Protein 8W6Z (pdb70)

Radius of gyration: 20.96 Å; Cα contacts (8 Å, |Δi|>4): 688; chains: 2; bounding box: 39×56×56 Å

Foldseek 3Di:
DAAEQDLCCLFPVQVVLVVVVVVAQKGFHAYPQATFIEGFAQQLLQCVLAPLQWWQAVVLVVVLVCVSVVDDDDDFLLNLLQQVELSRGDPPVNVVLVVQLVQLDDPVLVVVLLVVLLVLLVVLCVVCPPPQKDFCLVSPLQVSLLVSLCVQAPPDPVCSVVVSVLLVQLQPDDDVVSNSVSSNVLLVVQLVVLVVCVVPPDNHSSVSQQPGDDPPDHQDSSHSSNHSVCSNNVCRQQLSQLLQQLVVLCQVVVVVVLVCLVDVVLLLLSSLLSLLAAGQAQKDDKTAGQAWDAGRNDIDGHGHIYIYGLNSNSQHCVVFPPSNDRDSPGPSPSRQSQHHHSNRHPCVVSSSSSSSSNSNVLCVSQVPKHFPDDPVPWGFDSGNGTHTPTGMIRRD/DVVPD

B-factor: mean 28.31, std 10.74, range [10.65, 88.85]

InterPro domains:
  IPR001128 Cytochrome P450 [PF00067] (190-378)
  IPR002397 Cytochrome P450, B-class [PR00359] (101-112)
  IPR002397 Cytochrome P450, B-class [PR00359] (147-163)
  IPR002397 Cytochrome P450, B-class [PR00359] (164-179)
  IPR002397 Cytochrome P450, B-class [PR00359] (200-222)
  IPR002397 Cytochrome P450, B-class [PR00359] (281-292)
  IPR002397 Cytochrome P450, B-class [PR00359] (299-326)
  IPR002397 Cytochrome P450, B-class [PR00359] (327-342)
  IPR002397 Cytochrome P450, B-class [PR00359] (348-357)
  IPR002397 Cytochrome P450, B-class [PR00359] (357-368)
  IPR017972 Cytochrome P450, conserved site [PS00086] (350-359)
  IPR036396 Cytochrome P450 superfamily [G3DSA:1.10.630.10] (2-408)
  IPR036396 Cytochrome P450 superfamily [SSF48264] (15-407)

Structure (mmCIF, N/CA/C/O backbone):
data_8W6Z
#
_entry.id   8W6Z
#
_cell.length_a   36.082
_cell.length_b   100.162
_cell.length_c   105.811
_cell.angle_alpha   90.00
_cell.angle_beta   90.00
_cell.angle_gamma   90.00
#
_symmetry.space_group_name_H-M   'P 21 21 21'
#
loop_
_entity.id
_entity.type
_entity.pdbx_description
1 polymer 'Cytochrome P450'
2 polymer THR-D4P-GLU-GLY-BB8-PRO-KJW-GLY-A1D5P-DPN
3 non-polymer 'PROTOPORPHYRIN IX CONTAINING FE'
4 non-polymer '(E)-3-[2-[(2R,3S)-3-[(1R)-1-aminocarbonyloxypropyl]oxiran-2-yl]phenyl]prop-2-enoic acid'
5 water water
#
loop_
_atom_site.group_PDB
_atom_site.id
_atom_site.type_symbol
_atom_site.label_atom_id
_atom_site.label_alt_id
_atom_site.label_comp_id
_atom_site.label_asym_id
_atom_site.label_entity_id
_atom_site.label_seq_id
_atom_site.pdbx_PDB_ins_code
_atom_site.Cartn_x
_atom_site.Cartn_y
_atom_site.Cartn_z
_atom_site.occupancy
_atom_site.B_iso_or_equiv
_atom_site.auth_seq_id
_atom_site.auth_comp_id
_atom_site.auth_asym_id
_atom_site.auth_atom_id
_atom_site.pdbx_PDB_model_num
ATOM 1 N N . THR A 1 28 ? -9.149 -7.415 -0.612 1.00 66.87 8 THR A N 1
ATOM 2 C CA . THR A 1 28 ? -10.360 -7.080 0.156 1.00 67.62 8 THR A CA 1
ATOM 3 C C . THR A 1 28 ? -9.951 -6.652 1.587 1.00 64.99 8 THR A C 1
ATOM 4 O O . THR A 1 28 ? -9.014 -7.207 2.140 1.00 65.74 8 THR A O 1
ATOM 8 N N . PRO A 1 29 ? -10.642 -5.662 2.126 1.00 59.37 9 PRO A N 1
ATOM 9 C CA . PRO A 1 29 ? -10.281 -5.135 3.463 1.00 51.66 9 PRO A CA 1
ATOM 10 C C . PRO A 1 29 ? -10.905 -5.934 4.604 1.00 46.72 9 PRO A C 1
ATOM 11 O O . PRO A 1 29 ? -12.122 -5.880 4.814 1.00 48.24 9 PRO A O 1
ATOM 15 N N . GLU A 1 30 ? -10.076 -6.683 5.328 1.00 45.94 10 GLU A N 1
ATOM 16 C CA . GLU A 1 30 ? -10.541 -7.493 6.452 1.00 46.45 10 GLU A CA 1
ATOM 17 C C . GLU A 1 30 ? -11.180 -6.625 7.543 1.00 39.40 10 GLU A C 1
ATOM 18 O O . GLU A 1 30 ? -10.580 -5.648 8.016 1.00 30.98 10 GLU A O 1
ATOM 24 N N . VAL A 1 31 ? -12.398 -6.992 7.941 1.00 34.82 11 VAL A N 1
ATOM 25 C CA . VAL A 1 31 ? -13.109 -6.266 8.988 1.00 37.36 11 VAL A CA 1
ATOM 26 C C . VAL A 1 31 ? -12.594 -6.735 10.341 1.00 30.76 11 VAL A C 1
ATOM 27 O O . VAL A 1 31 ? -12.543 -7.940 10.613 1.00 35.04 11 VAL A O 1
ATOM 31 N N . LEU A 1 32 ? -12.195 -5.782 11.188 1.00 32.26 12 LEU A N 1
ATOM 32 C CA . LEU A 1 32 ? -11.656 -6.072 12.515 1.00 32.64 12 LEU A CA 1
ATOM 33 C C . LEU A 1 32 ? -12.689 -5.629 13.551 1.00 38.25 12 LEU A C 1
ATOM 34 O O . LEU A 1 32 ? -12.914 -4.426 13.733 1.00 38.54 12 LEU A O 1
ATOM 39 N N . GLY A 1 33 ? -13.312 -6.596 14.232 1.00 34.65 13 GLY A N 1
ATOM 40 C CA . GLY A 1 33 ? -14.367 -6.296 15.183 1.00 31.36 13 GLY A CA 1
ATOM 41 C C . GLY A 1 33 ? -14.082 -6.606 16.643 1.00 28.61 13 GLY A C 1
ATOM 42 O O . GLY A 1 33 ? -12.943 -6.502 17.113 1.00 25.62 13 GLY A O 1
ATOM 43 N N . GLU A 1 34 ? -15.141 -6.959 17.376 1.00 27.77 14 GLU A N 1
ATOM 44 C CA . GLU A 1 34 ? -15.026 -7.186 18.813 1.00 28.11 14 GLU A CA 1
ATOM 45 C C . GLU A 1 34 ? -14.109 -8.362 19.124 1.00 26.55 14 GLU A C 1
ATOM 46 O O . GLU A 1 34 ? -13.403 -8.341 20.139 1.00 30.04 14 GLU A O 1
ATOM 48 N N . ASP A 1 35 ? -14.100 -9.393 18.273 1.00 25.46 15 ASP A N 1
ATOM 49 C CA . ASP A 1 35 ? -13.182 -10.504 18.500 1.00 31.71 15 ASP A CA 1
ATOM 50 C C . ASP A 1 35 ? -11.740 -10.031 18.435 1.00 27.48 15 ASP A C 1
ATOM 51 O O . ASP A 1 35 ? -10.929 -10.405 19.290 1.00 23.75 15 ASP A O 1
ATOM 56 N N . PHE A 1 36 ? -11.415 -9.171 17.457 1.00 23.93 16 PHE A N 1
ATOM 57 C CA . PHE A 1 36 ? -10.074 -8.601 17.388 1.00 24.61 16 PHE A CA 1
ATOM 58 C C . PHE A 1 36 ? -9.735 -7.848 18.667 1.00 22.15 16 PHE A C 1
ATOM 59 O O . PHE A 1 36 ? -8.663 -8.052 19.249 1.00 22.68 16 PHE A O 1
ATOM 67 N N . ILE A 1 37 ? -10.651 -6.989 19.127 1.00 20.28 17 ILE A N 1
ATOM 68 C CA . ILE A 1 37 ? -10.401 -6.178 20.317 1.00 25.05 17 ILE A CA 1
ATOM 69 C C . ILE A 1 37 ? -10.047 -7.055 21.507 1.00 21.22 17 ILE A C 1
ATOM 70 O O . ILE A 1 37 ? -9.063 -6.793 22.204 1.00 17.13 17 ILE A O 1
ATOM 75 N N . ARG A 1 38 ? -10.832 -8.126 21.735 1.00 19.27 18 ARG A N 1
ATOM 76 C CA . ARG A 1 38 ? -10.625 -9.016 22.880 1.00 22.72 18 ARG A CA 1
ATOM 77 C C . ARG A 1 38 ? -9.391 -9.893 22.707 1.00 20.91 18 ARG A C 1
ATOM 78 O O . ARG A 1 38 ? -8.698 -10.190 23.690 1.00 16.18 18 ARG A O 1
ATOM 86 N N . ASP A 1 39 ? -9.110 -10.333 21.478 1.00 19.99 19 ASP A N 1
ATOM 87 C CA . ASP A 1 39 ? -8.090 -11.356 21.221 1.00 23.51 19 ASP A CA 1
ATOM 88 C C . ASP A 1 39 ? -7.334 -11.010 19.935 1.00 23.07 19 ASP A C 1
ATOM 89 O O . ASP A 1 39 ? -7.509 -11.642 18.888 1.00 19.72 19 ASP A O 1
ATOM 94 N N . PRO A 1 40 ? -6.479 -9.990 19.983 1.00 21.09 20 PRO A N 1
ATOM 95 C CA . PRO A 1 40 ? -5.826 -9.507 18.749 1.00 19.19 20 PRO A CA 1
ATOM 96 C C . PRO A 1 40 ? -4.643 -10.333 18.240 1.00 17.14 20 PRO A C 1
ATOM 97 O O . PRO A 1 40 ? -4.417 -10.372 17.028 1.00 16.23 20 PRO A O 1
ATOM 101 N N . TYR A 1 41 ? -3.868 -10.983 19.113 1.00 18.00 21 TYR A N 1
ATOM 102 C CA . TYR A 1 41 ? -2.625 -11.622 18.659 1.00 20.14 21 TYR A CA 1
ATOM 103 C C . TYR A 1 41 ? -2.812 -12.767 17.657 1.00 17.46 21 TYR A C 1
ATOM 104 O O . TYR A 1 41 ? -1.918 -12.947 16.818 1.00 17.00 21 TYR A O 1
ATOM 113 N N . PRO A 1 42 ? -3.894 -13.558 17.668 1.00 15.99 22 PRO A N 1
ATOM 114 C CA . PRO A 1 42 ? -4.083 -14.529 16.566 1.00 18.20 22 PRO A CA 1
ATOM 115 C C . PRO A 1 42 ? -4.403 -13.865 15.237 1.00 19.10 22 PRO A C 1
ATOM 116 O O . PRO A 1 42 ? -4.000 -14.373 14.185 1.00 20.37 22 PRO A O 1
ATOM 120 N N . VAL A 1 43 ? -5.080 -12.718 15.247 1.00 23.20 23 VAL A N 1
ATOM 121 C CA . VAL A 1 43 ? -5.249 -11.971 14.005 1.00 21.51 23 VAL A CA 1
ATOM 122 C C . VAL A 1 43 ? -3.898 -11.484 13.496 1.00 20.16 23 VAL A C 1
ATOM 123 O O . VAL A 1 43 ? -3.538 -11.715 12.337 1.00 21.25 23 VAL A O 1
ATOM 127 N N . TYR A 1 44 ? -3.113 -10.856 14.377 1.00 18.40 24 TYR A N 1
ATOM 128 C CA . TYR A 1 44 ? -1.754 -10.441 14.038 1.00 17.12 24 TYR A CA 1
ATOM 129 C C . TYR A 1 44 ? -0.933 -11.589 13.452 1.00 20.77 24 TYR A C 1
ATOM 130 O O . TYR A 1 44 ? -0.175 -11.394 12.491 1.00 20.36 24 TYR A O 1
ATOM 139 N N . ALA A 1 45 ? -1.051 -12.794 14.023 1.00 19.25 25 ALA A N 1
ATOM 140 C CA . ALA A 1 45 ? -0.204 -13.890 13.560 1.00 23.99 25 ALA A CA 1
ATOM 141 C C . ALA A 1 45 ? -0.547 -14.277 12.127 1.00 22.14 25 ALA A C 1
ATOM 142 O O . ALA A 1 45 ? 0.331 -14.691 11.365 1.00 23.31 25 ALA A O 1
ATOM 144 N N . ARG A 1 46 ? -1.813 -14.122 11.739 1.00 20.44 26 ARG A N 1
ATOM 145 C CA . ARG A 1 46 ? -2.244 -14.481 10.392 1.00 27.42 26 ARG A CA 1
ATOM 146 C C . ARG A 1 46 ? -1.977 -13.355 9.395 1.00 27.18 26 ARG A C 1
ATOM 147 O O . ARG A 1 46 ? -1.571 -13.617 8.258 1.00 25.67 26 ARG A O 1
ATOM 155 N N . LEU A 1 47 ? -2.187 -12.090 9.794 1.00 23.15 27 LEU A N 1
ATOM 156 C CA . LEU A 1 47 ? -1.918 -10.996 8.857 1.00 23.11 27 LEU A CA 1
ATOM 157 C C . LEU A 1 47 ? -0.422 -10.740 8.702 1.00 24.73 27 LEU A C 1
ATOM 158 O O . LEU A 1 47 ? 0.044 -10.458 7.592 1.00 25.32 27 LEU A O 1
ATOM 163 N N . ARG A 1 48 ? 0.353 -10.854 9.794 1.00 18.48 28 ARG A N 1
ATOM 164 C CA . ARG A 1 48 ? 1.773 -10.506 9.734 1.00 21.29 28 ARG A CA 1
ATOM 165 C C . ARG A 1 48 ? 2.548 -11.466 8.846 1.00 21.37 28 ARG A C 1
ATOM 166 O O . ARG A 1 48 ? 3.548 -11.076 8.236 1.00 20.71 28 ARG A O 1
ATOM 174 N N . GLU A 1 49 ? 2.121 -12.732 8.786 1.00 25.37 29 GLU A N 1
ATOM 175 C CA . GLU A 1 49 ? 2.739 -13.686 7.871 1.00 32.05 29 GLU A CA 1
ATOM 176 C C . GLU A 1 49 ? 2.464 -13.322 6.419 1.00 28.46 29 GLU A C 1
ATOM 177 O O . GLU A 1 49 ? 3.318 -13.539 5.551 1.00 30.40 29 GLU A O 1
ATOM 183 N N . ARG A 1 50 ? 1.282 -12.755 6.143 1.00 26.96 30 ARG A N 1
ATOM 184 C CA . ARG A 1 50 ? 0.885 -12.440 4.772 1.00 30.59 30 ARG A CA 1
ATOM 185 C C . ARG A 1 50 ? 1.653 -11.239 4.218 1.00 32.51 30 ARG A C 1
ATOM 186 O O . ARG A 1 50 ? 2.152 -11.285 3.087 1.00 33.90 30 ARG A O 1
ATOM 194 N N . ALA A 1 51 ? 1.738 -10.144 4.984 1.00 30.80 31 ALA A N 1
ATOM 195 C CA . ALA A 1 51 ? 2.503 -8.980 4.546 1.00 26.35 31 ALA A CA 1
ATOM 196 C C . ALA A 1 51 ? 2.861 -8.143 5.764 1.00 23.93 31 ALA A C 1
ATOM 197 O O . ALA A 1 51 ? 2.197 -8.251 6.805 1.00 22.01 31 ALA A O 1
ATOM 199 N N . PRO A 1 52 ? 3.891 -7.299 5.666 1.00 27.12 32 PRO A N 1
ATOM 200 C CA . PRO A 1 52 ? 4.303 -6.502 6.834 1.00 27.87 32 PRO A CA 1
ATOM 201 C C . PRO A 1 52 ? 3.304 -5.409 7.193 1.00 26.52 32 PRO A C 1
ATOM 202 O O . PRO A 1 52 ? 3.348 -4.890 8.321 1.00 23.58 32 PRO A O 1
ATOM 206 N N . VAL A 1 53 ? 2.387 -5.073 6.287 1.00 25.75 33 VAL A N 1
ATOM 207 C CA . VAL A 1 53 ? 1.322 -4.108 6.543 1.00 24.83 33 VAL A CA 1
ATOM 208 C C . VAL A 1 53 ? 0.049 -4.713 5.979 1.00 23.14 33 VAL A C 1
ATOM 209 O O . VAL A 1 53 ? 0.092 -5.387 4.941 1.00 29.96 33 VAL A O 1
ATOM 213 N N . ALA A 1 54 ? -1.078 -4.509 6.672 1.00 28.00 34 ALA A N 1
ATOM 214 C CA . ALA A 1 54 ? -2.383 -5.001 6.228 1.00 20.22 34 ALA A CA 1
ATOM 215 C C . ALA A 1 54 ? -3.345 -3.836 6.042 1.00 25.65 34 ALA A C 1
ATOM 216 O O . ALA A 1 54 ? -3.344 -2.889 6.835 1.00 24.12 34 ALA A O 1
ATOM 218 N N . HIS A 1 55 ? -4.157 -3.901 4.988 1.00 25.86 35 HIS A N 1
ATOM 219 C CA . HIS A 1 55 ? -5.269 -2.977 4.808 1.00 28.63 35 HIS A CA 1
ATOM 220 C C . HIS A 1 55 ? -6.474 -3.600 5.493 1.00 23.01 35 HIS A C 1
ATOM 221 O O . HIS A 1 55 ? -6.825 -4.746 5.200 1.00 27.15 35 HIS A O 1
ATOM 228 N N . VAL A 1 56 ? -7.067 -2.882 6.444 1.00 23.05 36 VAL A N 1
ATOM 229 C CA . VAL A 1 56 ? -8.106 -3.446 7.290 1.00 27.60 36 VAL A CA 1
ATOM 230 C C . VAL A 1 56 ? -9.192 -2.397 7.478 1.00 26.63 36 VAL A C 1
ATOM 231 O O . VAL A 1 56 ? -9.082 -1.255 7.015 1.00 24.30 36 VAL A O 1
ATOM 235 N N . VAL A 1 57 ? -10.265 -2.805 8.145 1.00 26.94 37 VAL A N 1
ATOM 236 C CA . VAL A 1 57 ? -11.332 -1.888 8.516 1.00 28.65 37 VAL A CA 1
ATOM 237 C C . VAL A 1 57 ? -11.534 -2.037 10.017 1.00 29.34 37 VAL A C 1
ATOM 238 O O . VAL A 1 57 ? -11.838 -3.134 10.505 1.00 28.04 37 VAL A O 1
ATOM 242 N N . LEU A 1 58 ? -11.335 -0.947 10.745 1.00 28.94 38 LEU A N 1
ATOM 243 C CA . LEU A 1 58 ? -11.422 -0.926 12.196 1.00 31.74 38 LEU A CA 1
ATOM 244 C C . LEU A 1 58 ? -12.437 0.129 12.590 1.00 32.86 38 LEU A C 1
ATOM 245 O O . LEU A 1 58 ? -12.225 1.312 12.318 1.00 40.39 38 LEU A O 1
ATOM 250 N N . GLY A 1 59 ? -13.523 -0.292 13.233 1.00 38.53 39 GLY A N 1
ATOM 251 C CA . GLY A 1 59 ? -14.601 0.644 13.532 1.00 42.70 39 GLY A CA 1
ATOM 252 C C . GLY A 1 59 ? -15.179 1.296 12.291 1.00 39.59 39 GLY A C 1
ATOM 253 O O . GLY A 1 59 ? -15.386 2.515 12.271 1.00 44.25 39 GLY A O 1
ATOM 254 N N . GLY A 1 60 ? -15.424 0.507 11.241 1.00 40.20 40 GLY A N 1
ATOM 255 C CA . GLY A 1 60 ? -15.953 1.004 9.990 1.00 36.52 40 GLY A CA 1
ATOM 256 C C . GLY A 1 60 ? -15.028 1.915 9.215 1.00 35.16 40 GLY A C 1
ATOM 257 O O . GLY A 1 60 ? -15.407 2.378 8.129 1.00 43.37 40 GLY A O 1
ATOM 258 N N . ALA A 1 61 ? -13.834 2.190 9.732 1.00 33.79 41 ALA A N 1
ATOM 259 C CA . ALA A 1 61 ? -12.897 3.080 9.075 1.00 36.08 41 ALA A CA 1
ATOM 260 C C . ALA A 1 61 ? -11.805 2.272 8.396 1.00 31.48 41 ALA A C 1
ATOM 261 O O . ALA A 1 61 ? -11.099 1.505 9.076 1.00 30.57 41 ALA A O 1
ATOM 263 N N . PRO A 1 62 ? -11.613 2.409 7.085 1.00 35.66 42 PRO A N 1
ATOM 264 C CA . PRO A 1 62 ? -10.504 1.704 6.433 1.00 29.00 42 PRO A CA 1
ATOM 265 C C . PRO A 1 62 ? -9.184 2.305 6.896 1.00 27.39 42 PRO A C 1
ATOM 266 O O . PRO A 1 62 ? -9.065 3.528 7.056 1.00 32.33 42 PRO A O 1
ATOM 270 N N . MET A 1 63 ? -8.202 1.439 7.158 1.00 24.87 43 MET A N 1
ATOM 271 C CA . MET A 1 63 ? -6.899 1.923 7.600 1.00 28.49 43 MET A CA 1
ATOM 272 C C . MET A 1 63 ? -5.836 0.859 7.363 1.00 26.87 43 MET A C 1
ATOM 273 O O . M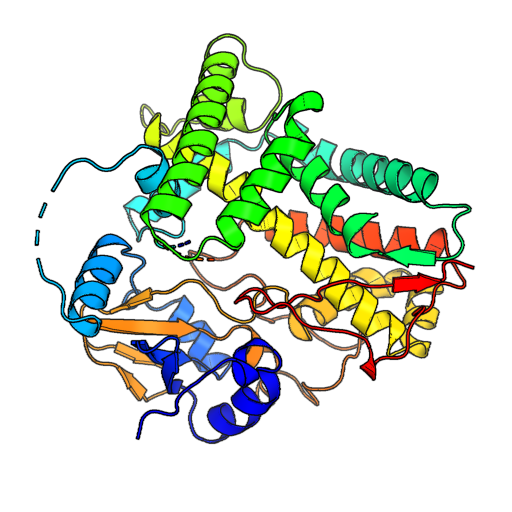ET A 1 63 ? -6.123 -0.289 6.995 1.00 20.96 43 MET A O 1
ATOM 278 N N . TRP A 1 64 ? -4.589 1.267 7.582 1.00 27.89 44 TRP A N 1
ATOM 279 C CA . TRP A 1 64 ? -3.421 0.441 7.303 1.00 19.91 44 TRP A CA 1
ATOM 280 C C . TRP A 1 64 ? -2.748 0.089 8.619 1.00 24.22 44 TRP A C 1
ATOM 281 O O . TRP A 1 64 ? -2.445 0.973 9.430 1.00 21.37 44 TRP A O 1
ATOM 292 N N . LEU A 1 65 ? -2.532 -1.199 8.827 1.00 21.63 45 LEU A N 1
ATOM 293 C CA . LEU A 1 65 ? -2.062 -1.738 10.091 1.00 20.91 45 LEU A CA 1
ATOM 294 C C . LEU A 1 65 ? -0.651 -2.270 9.876 1.00 19.88 45 LEU A C 1
ATOM 295 O O . LEU A 1 65 ? -0.467 -3.266 9.160 1.00 18.38 45 LEU A O 1
ATOM 300 N N . VAL A 1 66 ? 0.339 -1.607 10.487 1.00 18.70 46 VAL A N 1
ATOM 301 C CA . VAL A 1 66 ? 1.734 -2.038 10.375 1.00 21.06 46 VAL A CA 1
ATOM 302 C C . VAL A 1 66 ? 1.972 -3.145 11.403 1.00 17.67 46 VAL A C 1
ATOM 303 O O . VAL A 1 66 ? 1.708 -2.963 12.599 1.00 19.52 46 VAL A O 1
ATOM 307 N N . LEU A 1 67 ? 2.465 -4.299 10.937 1.00 19.56 47 LEU A N 1
ATOM 308 C CA . LEU A 1 67 ? 2.504 -5.529 11.721 1.00 19.88 47 LEU A CA 1
ATOM 309 C C . LEU A 1 67 ? 3.910 -6.015 12.042 1.00 21.22 47 LEU A C 1
ATOM 310 O O . LEU A 1 67 ? 4.177 -6.402 13.193 1.00 20.54 47 LEU A O 1
ATOM 315 N N . ARG A 1 68 ? 4.822 -6.020 11.068 1.00 19.14 48 ARG A N 1
ATOM 316 C CA . ARG A 1 68 ? 6.146 -6.585 11.318 1.00 21.82 48 ARG A CA 1
ATOM 317 C C . ARG A 1 68 ? 7.023 -5.573 12.056 1.00 19.95 48 ARG A C 1
ATOM 318 O O . ARG A 1 68 ? 6.827 -4.361 11.958 1.00 19.81 48 ARG A O 1
ATOM 326 N N . HIS A 1 69 ? 7.990 -6.092 12.818 1.00 19.06 49 HIS A N 1
ATOM 327 C CA . HIS A 1 69 ? 8.819 -5.258 13.689 1.00 21.09 49 HIS A CA 1
ATOM 328 C C . HIS A 1 69 ? 9.625 -4.241 12.885 1.00 21.70 49 HIS A C 1
ATOM 329 O O . HIS A 1 69 ? 9.651 -3.051 13.223 1.00 18.56 49 HIS A O 1
ATOM 336 N N . GLU A 1 70 ? 10.308 -4.693 11.822 1.00 19.10 50 GLU A N 1
ATOM 337 C CA . GLU A 1 70 ? 11.073 -3.769 10.989 1.00 25.04 50 GLU A CA 1
ATOM 338 C C . GLU A 1 70 ? 10.168 -2.697 10.404 1.00 19.71 50 GLU A C 1
ATOM 339 O O . GLU A 1 70 ? 10.455 -1.501 10.513 1.00 19.44 50 GLU A O 1
ATOM 345 N N . ALA A 1 71 ? 9.051 -3.115 9.803 1.00 20.17 51 ALA A N 1
ATOM 346 C CA . ALA A 1 71 ? 8.104 -2.154 9.241 1.00 21.83 51 ALA A CA 1
ATOM 347 C C . ALA A 1 71 ? 7.608 -1.181 10.302 1.00 19.37 51 ALA A C 1
ATOM 348 O O . ALA A 1 71 ? 7.416 0.006 10.017 1.00 21.44 51 ALA A O 1
ATOM 350 N N . ALA A 1 72 ? 7.369 -1.673 11.526 1.00 19.74 52 ALA A N 1
ATOM 351 C CA . ALA A 1 72 ? 6.866 -0.814 12.599 1.00 19.71 52 ALA A CA 1
ATOM 352 C C . ALA A 1 72 ? 7.902 0.233 12.987 1.00 18.44 52 ALA A C 1
ATOM 353 O O . ALA A 1 72 ? 7.561 1.406 13.193 1.00 15.97 52 ALA A O 1
ATOM 355 N N . ARG A 1 73 ? 9.176 -0.177 13.108 1.00 16.46 53 ARG A N 1
ATOM 356 C CA . ARG A 1 73 ? 10.238 0.790 13.383 1.00 22.93 53 ARG A CA 1
ATOM 357 C C . ARG A 1 73 ? 10.315 1.834 12.280 1.00 20.09 53 ARG A C 1
ATOM 358 O O . ARG A 1 73 ? 10.500 3.020 12.560 1.00 20.34 53 ARG A O 1
ATOM 366 N N . ALA A 1 74 ? 10.152 1.413 11.019 1.00 19.08 54 ALA A N 1
ATOM 367 C CA . ALA A 1 74 ? 10.227 2.357 9.907 1.00 23.36 54 ALA A CA 1
ATOM 368 C C . ALA A 1 74 ? 9.033 3.304 9.911 1.00 21.51 54 ALA A C 1
ATOM 369 O O . ALA A 1 74 ? 9.187 4.510 9.687 1.00 23.44 54 ALA A O 1
ATOM 371 N N . ALA A 1 75 ? 7.831 2.773 10.150 1.00 18.55 55 ALA A N 1
ATOM 372 C CA . ALA A 1 75 ? 6.649 3.628 10.221 1.00 22.79 55 ALA A CA 1
ATOM 373 C C . ALA A 1 75 ? 6.787 4.648 11.341 1.00 22.45 55 ALA A C 1
ATOM 374 O O . ALA A 1 75 ? 6.474 5.830 11.155 1.00 22.10 55 ALA A O 1
ATOM 376 N N . LEU A 1 76 ? 7.267 4.202 12.512 1.00 21.56 56 LEU A N 1
ATOM 377 C CA . LEU A 1 76 ? 7.409 5.065 13.684 1.00 25.82 56 LEU A CA 1
ATOM 378 C C . LEU A 1 76 ? 8.490 6.134 13.512 1.00 22.35 56 LEU A C 1
ATOM 379 O O . LEU A 1 76 ? 8.514 7.096 14.295 1.00 22.34 56 LEU A O 1
ATOM 384 N N . THR A 1 77 ? 9.367 6.004 12.512 1.00 23.52 57 THR A N 1
ATOM 385 C CA . THR A 1 77 ? 10.377 7.018 12.212 1.00 28.12 57 THR A CA 1
ATOM 386 C C . THR A 1 77 ? 10.116 7.734 10.885 1.00 30.32 57 THR A C 1
ATOM 387 O O . THR A 1 77 ? 10.983 8.492 10.412 1.00 27.94 57 THR A O 1
ATOM 391 N N . ASP A 1 78 ? 8.950 7.504 10.271 1.00 25.98 58 ASP A N 1
ATOM 392 C CA . ASP A 1 78 ? 8.643 8.024 8.945 1.00 27.34 58 ASP A CA 1
ATOM 393 C C . ASP A 1 78 ? 7.892 9.350 9.052 1.00 32.75 58 ASP A C 1
ATOM 394 O O . ASP A 1 78 ? 6.745 9.369 9.532 1.00 27.70 58 ASP A O 1
ATOM 399 N N . PRO A 1 79 ? 8.467 10.466 8.601 1.00 35.16 59 PRO A N 1
ATOM 400 C CA . PRO A 1 79 ? 7.750 11.739 8.731 1.00 30.21 59 PRO A CA 1
ATOM 401 C C . PRO A 1 79 ? 6.530 11.824 7.835 1.00 31.65 59 PRO A C 1
ATOM 402 O O . PRO A 1 79 ? 5.777 12.794 7.950 1.00 31.85 59 PRO A O 1
ATOM 406 N N . GLY A 1 80 ? 6.281 10.822 6.987 1.00 25.82 60 GLY A N 1
ATOM 407 C CA . GLY A 1 80 ? 5.040 10.789 6.227 1.00 30.82 60 GLY A CA 1
ATOM 408 C C . GLY A 1 80 ? 3.810 10.452 7.054 1.00 32.15 60 GLY A C 1
ATOM 409 O O . GLY A 1 80 ? 2.680 10.728 6.630 1.00 28.86 60 GLY A O 1
ATOM 410 N N . LEU A 1 81 ? 3.998 9.831 8.223 1.00 31.87 61 LEU A N 1
ATOM 411 C CA . LEU A 1 81 ? 2.883 9.597 9.136 1.00 30.00 61 LEU A CA 1
ATOM 412 C C . LEU A 1 81 ? 2.763 10.804 10.059 1.00 28.24 61 LEU A C 1
ATOM 413 O O . LEU A 1 81 ? 3.696 11.115 10.816 1.00 29.77 61 LEU A O 1
ATOM 418 N N . HIS A 1 82 ? 1.629 11.500 9.983 1.00 22.52 62 HIS A N 1
ATOM 419 C CA . HIS A 1 82 ? 1.432 12.749 10.705 1.00 24.62 62 HIS A CA 1
ATOM 420 C C . HIS A 1 82 ? 0.443 12.554 11.846 1.00 25.73 62 HIS A C 1
ATOM 421 O O . HIS A 1 82 ? -0.536 11.803 11.711 1.00 24.33 62 HIS A O 1
ATOM 428 N N . LYS A 1 83 ? 0.720 13.210 12.981 1.00 20.02 63 LYS A N 1
ATOM 429 C CA . LYS A 1 83 ? -0.251 13.345 14.072 1.00 26.90 63 LYS A CA 1
ATOM 430 C C . LYS A 1 83 ? -1.001 14.632 13.795 1.00 25.89 63 LYS A C 1
ATOM 431 O O . LYS A 1 83 ? -0.509 15.725 14.089 1.00 26.34 63 LYS A O 1
ATOM 437 N N . ASP A 1 84 ? -2.185 14.509 13.211 1.00 27.06 64 ASP A N 1
ATOM 438 C CA . ASP A 1 84 ? -2.985 15.677 12.854 1.00 29.04 64 ASP A CA 1
ATOM 439 C C . ASP A 1 84 ? -4.431 15.343 13.186 1.00 28.45 64 ASP A C 1
ATOM 440 O O . ASP A 1 84 ? -5.168 14.790 12.358 1.00 22.63 64 ASP A O 1
ATOM 445 N N . PRO A 1 85 ? -4.855 15.614 14.424 1.00 28.79 65 PRO A N 1
ATOM 446 C CA . PRO A 1 85 ? -6.242 15.312 14.807 1.00 29.87 65 PRO A CA 1
ATOM 447 C C . PRO A 1 85 ? -7.262 16.037 13.957 1.00 26.85 65 PRO A C 1
ATOM 448 O O . PRO A 1 85 ? -8.354 15.501 13.749 1.00 29.04 65 PRO A O 1
ATOM 452 N N . GLU A 1 86 ? -6.935 17.232 13.450 1.00 27.65 66 GLU A N 1
ATOM 453 C CA . GLU A 1 86 ? -7.885 17.984 12.632 1.00 35.91 66 GLU A CA 1
ATOM 454 C C . GLU A 1 86 ? -8.101 17.301 11.287 1.00 33.68 66 GLU A C 1
ATOM 455 O O . GLU A 1 86 ? -9.244 17.139 10.846 1.00 35.07 66 GLU A O 1
ATOM 461 N N . ARG A 1 87 ? -7.018 16.867 10.628 1.00 33.68 67 ARG A N 1
ATOM 462 C CA . ARG A 1 87 ? -7.186 16.118 9.387 1.00 34.66 67 ARG A CA 1
ATOM 463 C C . ARG A 1 87 ? -7.912 14.801 9.644 1.00 35.05 67 ARG A C 1
ATOM 464 O O . ARG A 1 87 ? -8.791 14.424 8.863 1.00 35.04 67 ARG A O 1
ATOM 472 N N . CYS A 1 88 ? -7.585 14.104 10.750 1.00 32.23 68 CYS A N 1
ATOM 473 C CA . CYS A 1 88 ? -8.280 12.860 11.092 1.00 31.95 68 CYS A CA 1
ATOM 474 C C . CYS A 1 88 ? -9.775 13.096 11.207 1.00 33.38 68 CYS A C 1
ATOM 475 O O . CYS A 1 88 ? -10.576 12.318 10.672 1.00 31.39 68 CYS A O 1
ATOM 478 N N . ALA A 1 89 ? -10.167 14.158 11.927 1.00 29.79 69 ALA A N 1
ATOM 479 C CA . ALA A 1 89 ? -11.580 14.533 12.019 1.00 34.88 69 ALA A CA 1
ATOM 480 C C . ALA A 1 89 ? -12.197 14.723 10.634 1.00 31.80 69 ALA A C 1
ATOM 481 O O . ALA A 1 89 ? -13.294 14.226 10.359 1.00 37.75 69 ALA A O 1
ATOM 483 N N . ARG A 1 90 ? -11.508 15.452 9.749 1.00 30.54 70 ARG A N 1
ATOM 484 C CA . ARG A 1 90 ? -12.064 15.730 8.429 1.00 35.47 70 ARG A CA 1
ATOM 485 C C . ARG A 1 90 ? -12.206 14.450 7.617 1.00 35.05 70 ARG A C 1
ATOM 486 O O . ARG A 1 90 ? -13.248 14.214 6.997 1.00 39.35 70 ARG A O 1
ATOM 494 N N . LEU A 1 91 ? -11.174 13.597 7.632 1.00 38.41 71 LEU A N 1
ATOM 495 C CA . LEU A 1 91 ? -11.255 12.312 6.938 1.00 40.55 71 LEU A CA 1
ATOM 496 C C . LEU A 1 91 ? -12.356 11.439 7.525 1.00 42.15 71 LEU A C 1
ATOM 497 O O . LEU A 1 91 ? -13.074 10.753 6.788 1.00 37.84 71 LEU A O 1
ATOM 502 N N . ALA A 1 92 ? -12.502 11.450 8.853 1.00 36.74 72 ALA A N 1
ATOM 503 C CA . ALA A 1 92 ? -13.491 10.592 9.490 1.00 38.47 72 ALA A CA 1
ATOM 504 C C . ALA A 1 92 ? -14.908 11.021 9.118 1.00 44.99 72 ALA A C 1
ATOM 505 O O . ALA A 1 92 ? -15.782 10.172 8.889 1.00 43.54 72 ALA A O 1
ATOM 507 N N . ALA A 1 93 ? -15.147 12.335 9.035 1.00 41.40 73 ALA A N 1
ATOM 508 C CA . ALA A 1 93 ? -16.460 12.817 8.616 1.00 49.33 73 ALA A CA 1
ATOM 509 C C . ALA A 1 93 ? -16.832 12.265 7.249 1.00 52.72 73 ALA A C 1
ATOM 510 O O . ALA A 1 93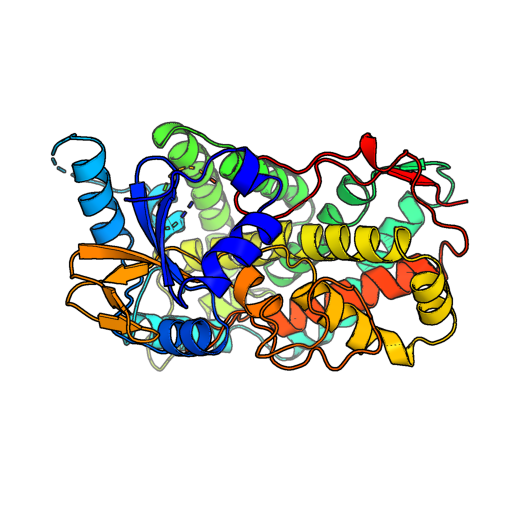 ? -18.001 11.958 6.996 1.00 55.80 73 ALA A O 1
ATOM 512 N N . ARG A 1 94 ? -15.843 12.111 6.362 1.00 50.07 74 ARG A N 1
ATOM 513 C CA . ARG A 1 94 ? -16.119 11.622 5.015 1.00 52.06 74 ARG A CA 1
ATOM 514 C C . ARG A 1 94 ? -16.576 10.165 5.035 1.00 50.64 74 ARG A C 1
ATOM 515 O O . ARG A 1 94 ? -17.537 9.805 4.347 1.00 52.15 74 ARG A O 1
ATOM 523 N N . HIS A 1 95 ? -15.923 9.315 5.839 1.00 46.17 75 HIS A N 1
ATOM 524 C CA . HIS A 1 95 ? -16.339 7.914 5.933 1.00 53.40 75 HIS A CA 1
ATOM 525 C C . HIS A 1 95 ? -17.705 7.734 6.592 1.00 56.79 75 HIS A C 1
ATOM 526 O O . HIS A 1 95 ? -18.339 6.689 6.389 1.00 51.40 75 HIS A O 1
ATOM 533 N N . ALA A 1 96 ? -18.153 8.697 7.404 1.00 58.96 76 ALA A N 1
ATOM 534 C CA . ALA A 1 96 ? -19.499 8.669 7.960 1.00 59.22 76 ALA A CA 1
ATOM 535 C C . ALA A 1 96 ? -20.487 9.428 7.087 1.00 61.51 76 ALA A C 1
ATOM 536 O O . ALA A 1 96 ? -21.683 9.462 7.404 1.00 60.35 76 ALA A O 1
ATOM 538 N N . GLY A 1 97 ? -20.013 10.035 5.998 1.00 58.56 77 GLY A N 1
ATOM 539 C CA . GLY A 1 97 ? -20.881 10.777 5.110 1.00 64.51 77 GLY A CA 1
ATOM 540 C C . GLY A 1 97 ? -21.640 11.885 5.807 1.00 66.84 77 GLY A C 1
ATOM 541 O O . GLY A 1 97 ? -22.868 11.990 5.672 1.00 69.25 77 GLY A O 1
ATOM 542 N N . VAL A 1 98 ? -20.918 12.715 6.559 1.00 62.22 78 VAL A N 1
ATOM 543 C CA . VAL A 1 98 ? -21.501 13.883 7.211 1.00 72.17 78 VAL A CA 1
ATOM 544 C C . VAL A 1 98 ? -20.622 15.085 6.887 1.00 74.31 78 VAL A C 1
ATOM 545 O O . VAL A 1 98 ? -19.419 15.074 7.177 1.00 75.58 78 VAL A O 1
ATOM 549 N N . ASP A 1 99 ? -21.215 16.101 6.259 1.00 75.94 79 ASP A N 1
ATOM 550 C CA . ASP A 1 99 ? -20.587 17.405 6.057 1.00 81.27 79 ASP A CA 1
ATOM 551 C C . ASP A 1 99 ? -21.573 18.336 5.364 1.00 83.17 79 ASP A C 1
ATOM 552 O O . ASP A 1 99 ? -21.544 18.483 4.141 1.00 86.40 79 ASP A O 1
ATOM 557 N N . ALA A 1 105 ? -15.787 26.654 13.868 1.00 46.41 85 ALA A N 1
ATOM 558 C CA . ALA A 1 105 ? -16.622 26.805 15.058 1.00 44.11 85 ALA A CA 1
ATOM 559 C C . ALA A 1 105 ? -15.766 26.655 16.332 1.00 46.58 85 ALA A C 1
ATOM 560 O O . ALA A 1 105 ? -14.628 26.165 16.284 1.00 38.43 85 ALA A O 1
ATOM 562 N N . GLU A 1 106 ? -16.319 27.097 17.460 1.00 43.89 86 GLU A N 1
ATOM 563 C CA . GLU A 1 106 ? -15.542 27.192 18.690 1.00 38.19 86 GLU A CA 1
ATOM 564 C C . GLU A 1 106 ? -15.320 25.814 19.314 1.00 38.32 86 GLU A C 1
ATOM 565 O O . GLU A 1 106 ? -16.268 25.049 19.532 1.00 40.26 86 GLU A O 1
ATOM 571 N N . LYS A 1 107 ? -14.061 25.508 19.609 1.00 37.10 87 LYS A N 1
ATOM 572 C CA . LYS A 1 107 ? -13.696 24.292 20.318 1.00 36.42 87 LYS A CA 1
ATOM 573 C C . LYS A 1 107 ? -13.752 24.561 21.817 1.00 34.55 87 LYS A C 1
ATOM 574 O O . LYS A 1 107 ? -13.196 25.565 22.287 1.00 36.80 87 LYS A O 1
ATOM 580 N N . SER A 1 108 ? -14.428 23.676 22.561 1.00 32.53 88 SER A N 1
ATOM 581 C CA . SER A 1 108 ? -14.450 23.781 24.016 1.00 33.14 88 SER A CA 1
ATOM 582 C C . SER A 1 108 ? -13.064 23.472 24.594 1.00 30.27 88 SER A C 1
ATOM 583 O O . SER A 1 108 ? -12.230 22.857 23.927 1.00 31.27 88 SER A O 1
ATOM 586 N N . PRO A 1 109 ? -12.784 23.927 25.825 1.00 30.76 89 PRO A N 1
ATOM 587 C CA . PRO A 1 109 ? -11.485 23.611 26.441 1.00 30.14 89 PRO A CA 1
ATOM 588 C C . PRO A 1 109 ? -11.263 22.125 26.616 1.00 30.00 89 PRO A C 1
ATOM 589 O O . PRO A 1 109 ? -10.110 21.677 26.519 1.00 25.60 89 PRO A O 1
ATOM 593 N N . GLY A 1 110 ? -12.329 21.350 26.852 1.00 23.71 90 GLY A N 1
ATOM 594 C CA . GLY A 1 110 ? -12.198 19.904 26.840 1.00 21.15 90 GLY A CA 1
ATOM 595 C C . GLY A 1 110 ? -11.766 19.378 25.491 1.00 22.94 90 GLY A C 1
ATOM 596 O O . GLY A 1 110 ? -10.813 18.611 25.399 1.00 24.68 90 GLY A O 1
ATOM 597 N N . GLN A 1 111 ? -12.449 19.807 24.426 1.00 25.34 91 GLN A N 1
ATOM 598 C CA . GLN A 1 111 ? -12.074 19.401 23.074 1.00 25.73 91 GLN A CA 1
ATOM 599 C C . GLN A 1 111 ? -10.609 19.679 22.809 1.00 22.61 91 GLN A C 1
ATOM 600 O O . GLN A 1 111 ? -9.899 18.832 22.264 1.00 22.32 91 GLN A O 1
ATOM 606 N N . ARG A 1 112 ? -10.149 20.882 23.170 1.00 21.04 92 ARG A N 1
ATOM 607 C CA . ARG A 1 112 ? -8.753 21.249 22.960 1.00 19.98 92 ARG A CA 1
ATOM 608 C C . ARG A 1 112 ? -7.828 20.426 23.841 1.00 19.04 92 ARG A C 1
ATOM 609 O O . ARG A 1 112 ? -6.787 19.952 23.380 1.00 19.29 92 ARG A O 1
ATOM 617 N N . MET A 1 113 ? -8.193 20.233 25.109 1.00 19.85 93 MET A N 1
ATOM 618 C CA . MET A 1 113 ? -7.326 19.477 26.008 1.00 24.05 93 MET A CA 1
ATOM 619 C C . MET A 1 113 ? -7.070 18.067 25.478 1.00 22.71 93 MET A C 1
ATOM 620 O O . MET A 1 113 ? -5.979 17.515 25.664 1.00 18.88 93 MET A O 1
ATOM 625 N N . LEU A 1 114 ? -8.057 17.477 24.796 1.00 19.54 94 LEU A N 1
ATOM 626 C CA . LEU A 1 114 ? -7.910 16.109 24.296 1.00 22.38 94 LEU A CA 1
ATOM 627 C C . LEU A 1 114 ? -6.849 15.974 23.203 1.00 21.08 94 LEU A C 1
ATOM 628 O O . LEU A 1 114 ? -6.300 14.878 23.041 1.00 21.64 94 LEU A O 1
ATOM 633 N N . VAL A 1 115 ? -6.553 17.032 22.436 1.00 19.04 95 VAL A N 1
ATOM 634 C CA . VAL A 1 115 ? -5.770 16.899 21.207 1.00 25.09 95 VAL A CA 1
ATOM 635 C C . VAL A 1 115 ? -4.553 17.819 21.139 1.00 21.83 95 VAL A C 1
ATOM 636 O O . VAL A 1 115 ? -3.724 17.642 20.248 1.00 21.65 95 VAL A O 1
ATOM 640 N N . GLU A 1 116 ? -4.394 18.790 22.053 1.00 18.08 96 GLU A N 1
ATOM 641 C CA . GLU A 1 116 ? -3.314 19.777 21.968 1.00 18.18 96 GLU A CA 1
ATOM 642 C C . GLU A 1 116 ? -2.071 19.385 22.767 1.00 20.66 96 GLU A C 1
ATOM 643 O O . GLU A 1 116 ? -1.364 20.255 23.296 1.00 21.77 96 GLU A O 1
ATOM 649 N N . HIS A 1 117 ? -1.780 18.097 22.852 1.00 22.16 97 HIS A N 1
ATOM 650 C CA . HIS A 1 117 ? -0.641 17.551 23.568 1.00 23.05 97 HIS A CA 1
ATOM 651 C C . HIS A 1 117 ? 0.420 17.061 22.570 1.00 23.58 97 HIS A C 1
ATOM 652 O O . HIS A 1 117 ? 0.280 17.224 21.351 1.00 23.88 97 HIS A O 1
ATOM 659 N N . MET A 1 118 ? 1.467 16.412 23.105 1.00 22.79 98 MET A N 1
ATOM 660 C CA . MET A 1 118 ? 2.633 16.001 22.318 1.00 20.85 98 MET A CA 1
ATOM 661 C C . MET A 1 118 ? 2.277 15.053 21.190 1.00 20.50 98 MET A C 1
ATOM 662 O O . MET A 1 118 ? 2.850 15.143 20.092 1.00 17.48 98 MET A O 1
ATOM 667 N N . LEU A 1 119 ? 1.417 14.074 21.480 1.00 20.04 99 LEU A N 1
ATOM 668 C CA . LEU A 1 119 ? 1.006 13.053 20.531 1.00 21.56 99 LEU A CA 1
ATOM 669 C C . LEU A 1 119 ? 0.007 13.580 19.514 1.00 19.66 99 LEU A C 1
ATOM 670 O O . LEU A 1 119 ? -0.433 12.823 18.647 1.00 24.33 99 LEU A O 1
ATOM 675 N N . GLY A 1 120 ? -0.375 14.851 19.604 1.00 21.58 100 GLY A N 1
ATOM 676 C CA . GLY A 1 120 ? -1.272 15.439 18.632 1.00 22.48 100 GLY A CA 1
ATOM 677 C C . GLY A 1 120 ? -0.601 16.341 17.624 1.00 22.00 100 GLY A C 1
ATOM 678 O O . GLY A 1 120 ? -1.307 17.061 16.903 1.00 25.14 100 GLY A O 1
ATOM 679 N N . MET A 1 121 ? 0.734 16.360 17.551 1.00 21.79 101 MET A N 1
ATOM 680 C CA . MET A 1 121 ? 1.406 17.282 16.639 1.00 26.18 101 MET A CA 1
ATOM 681 C C . MET A 1 121 ? 2.689 16.665 16.098 1.00 23.29 101 MET A C 1
ATOM 682 O O . MET A 1 121 ? 3.188 15.657 16.610 1.00 20.35 101 MET A O 1
ATOM 687 N N . ASP A 1 122 ? 3.216 17.302 15.049 1.00 22.68 102 ASP A N 1
ATOM 688 C CA . ASP A 1 122 ? 4.455 16.956 14.372 1.00 25.16 102 ASP A CA 1
ATOM 689 C C . ASP A 1 122 ? 5.518 18.018 14.623 1.00 22.63 102 ASP A C 1
ATOM 690 O O . ASP A 1 122 ? 5.198 19.130 15.053 1.00 22.34 102 ASP A O 1
ATOM 695 N N . PRO A 1 123 ? 6.795 17.707 14.371 1.00 24.05 103 PRO A N 1
ATOM 696 C CA . PRO A 1 123 ? 7.848 18.753 14.369 1.00 29.51 103 PRO A CA 1
ATOM 697 C C . PRO A 1 123 ? 7.517 19.825 13.346 1.00 23.03 103 PRO A C 1
ATOM 698 O O . PRO A 1 123 ? 6.859 19.540 12.334 1.00 24.58 103 PRO A O 1
ATOM 702 N N . PRO A 1 124 ? 7.911 21.087 13.584 1.00 32.12 104 PRO A N 1
ATOM 703 C CA . PRO A 1 124 ? 8.700 21.562 14.723 1.00 26.69 104 PRO A CA 1
ATOM 704 C C . PRO A 1 124 ? 7.899 21.736 16.020 1.00 23.10 104 PRO A C 1
ATOM 705 O O . PRO A 1 124 ? 8.491 21.791 17.097 1.00 19.39 104 PRO A O 1
ATOM 709 N N . HIS A 1 125 ? 6.571 21.830 15.915 1.00 24.92 105 HIS A N 1
ATOM 710 C CA . HIS A 1 125 ? 5.749 22.099 17.093 1.00 20.06 105 HIS A CA 1
ATOM 711 C C . HIS A 1 125 ? 5.926 21.031 18.162 1.00 28.12 105 HIS A C 1
ATOM 712 O O . HIS A 1 125 ? 5.958 21.346 19.363 1.00 20.11 105 HIS A O 1
ATOM 719 N N . HIS A 1 126 ? 6.007 19.756 17.749 1.00 23.94 106 HIS A N 1
ATOM 720 C CA . HIS A 1 126 ? 6.223 18.680 18.707 1.00 24.41 106 HIS A CA 1
ATOM 721 C C . HIS A 1 126 ? 7.566 18.829 19.420 1.00 24.07 106 HIS A C 1
ATOM 722 O O . HIS A 1 126 ? 7.669 18.620 20.641 1.00 21.91 106 HIS A O 1
ATOM 729 N N . THR A 1 127 ? 8.615 19.147 18.664 1.00 23.09 107 THR A N 1
ATOM 730 C CA . THR A 1 127 ? 9.936 19.347 19.259 1.00 25.00 107 THR A CA 1
ATOM 731 C C . THR A 1 127 ? 9.891 20.384 20.374 1.00 21.10 107 THR A C 1
ATOM 732 O O . THR A 1 127 ? 10.431 20.158 21.466 1.00 23.07 107 THR A O 1
ATOM 736 N N . ARG A 1 128 ? 9.221 21.519 20.125 1.00 17.46 108 ARG A N 1
ATOM 737 C CA . ARG A 1 128 ? 9.168 22.589 21.113 1.00 21.08 108 ARG A CA 1
ATOM 738 C C . ARG A 1 128 ? 8.475 22.137 22.381 1.00 21.27 108 ARG A C 1
ATOM 739 O O . ARG A 1 128 ? 8.956 22.403 23.489 1.00 19.20 108 ARG A O 1
ATOM 747 N N . LEU A 1 129 ? 7.300 21.510 22.233 1.00 24.03 109 LEU A N 1
ATOM 748 C CA . LEU A 1 129 ? 6.500 21.100 23.380 1.00 23.04 109 LEU A CA 1
ATOM 749 C C . LEU A 1 129 ? 7.286 20.178 24.287 1.00 21.82 109 LEU A C 1
ATOM 750 O O . LEU A 1 129 ? 7.314 20.359 25.512 1.00 21.07 109 LEU A O 1
ATOM 755 N N . ARG A 1 130 ? 7.927 19.171 23.687 1.00 20.97 110 ARG A N 1
ATOM 756 C CA . ARG A 1 130 ? 8.650 18.168 24.446 1.00 21.73 110 ARG A CA 1
ATOM 757 C C . ARG A 1 130 ? 9.948 18.721 25.027 1.00 24.08 110 ARG A C 1
ATOM 758 O O . ARG A 1 130 ? 10.415 18.227 26.062 1.00 23.43 110 ARG A O 1
ATOM 766 N N . LYS A 1 131 ? 10.550 19.727 24.376 1.00 22.53 111 LYS A N 1
ATOM 767 C CA . LYS A 1 131 ? 11.690 20.423 24.974 1.00 23.52 111 LYS A CA 1
ATOM 768 C C . LYS A 1 131 ? 11.280 21.107 26.270 1.00 21.31 111 LYS A C 1
ATOM 769 O O . LYS A 1 131 ? 11.978 21.012 27.282 1.00 21.44 111 LYS A O 1
ATOM 775 N N . LEU A 1 132 ? 10.122 21.773 26.263 1.00 23.26 112 LEU A N 1
ATOM 776 C CA . LEU A 1 132 ? 9.675 22.505 27.448 1.00 23.35 112 LEU A CA 1
ATOM 777 C C . LEU A 1 132 ? 9.222 21.552 28.545 1.00 17.51 112 LEU A C 1
ATOM 778 O O . LEU A 1 132 ? 9.554 21.749 29.717 1.00 16.21 112 LEU A O 1
ATOM 783 N N . VAL A 1 133 ? 8.468 20.510 28.184 1.00 19.97 113 VAL A N 1
ATOM 784 C CA . VAL A 1 133 ? 7.991 19.559 29.186 1.00 21.01 113 VAL A CA 1
ATOM 785 C C . VAL A 1 133 ? 9.154 18.860 29.875 1.00 20.82 113 VAL A C 1
ATOM 786 O O . VAL A 1 133 ? 9.098 18.589 31.081 1.00 23.73 113 VAL A O 1
ATOM 790 N N . ALA A 1 134 ? 10.225 18.549 29.128 1.00 23.57 114 ALA A N 1
ATOM 791 C CA . ALA A 1 134 ? 11.373 17.883 29.748 1.00 27.00 114 ALA A CA 1
ATOM 792 C C . ALA A 1 134 ? 12.059 18.781 30.767 1.00 30.67 114 ALA A C 1
ATOM 793 O O . ALA A 1 134 ? 12.626 18.280 31.742 1.00 36.49 114 ALA A O 1
ATOM 795 N N . LYS A 1 135 ? 12.023 20.100 30.559 1.00 25.26 115 LYS A N 1
ATOM 796 C CA . LYS A 1 135 ? 12.626 21.009 31.525 1.00 21.39 115 LYS A CA 1
ATOM 797 C C . LYS A 1 135 ? 11.896 20.995 32.859 1.00 31.11 115 LYS A C 1
ATOM 798 O O . LYS A 1 135 ? 12.470 21.406 33.875 1.00 30.40 115 LYS A O 1
ATOM 804 N N . ALA A 1 136 ? 10.632 20.551 32.882 1.00 29.87 116 ALA A N 1
ATOM 805 C CA . ALA A 1 136 ? 9.804 20.788 34.063 1.00 29.37 116 ALA A CA 1
ATOM 806 C C . ALA A 1 136 ? 10.188 19.873 35.204 1.00 35.70 116 ALA A C 1
ATOM 807 O O . ALA A 1 136 ? 9.974 20.209 36.376 1.00 39.42 116 ALA A O 1
ATOM 809 N N . PHE A 1 137 ? 10.736 18.719 34.876 1.00 30.65 117 PHE A N 1
ATOM 810 C CA . PHE A 1 137 ? 11.179 17.742 35.852 1.00 40.30 117 PHE A CA 1
ATOM 811 C C . PHE A 1 137 ? 12.390 18.312 36.595 1.00 46.12 117 PHE A C 1
ATOM 812 O O . PHE A 1 137 ? 13.427 18.625 35.982 1.00 48.52 117 PHE A O 1
ATOM 820 N N . THR A 1 138 ? 12.268 18.475 37.916 1.00 51.08 118 THR A N 1
ATOM 821 C CA . THR A 1 138 ? 13.467 18.832 38.656 1.00 47.11 118 THR A CA 1
ATOM 822 C C . THR A 1 138 ? 14.085 17.561 39.201 1.00 50.17 118 THR A C 1
ATOM 823 O O . THR A 1 138 ? 13.444 16.508 39.228 1.00 47.61 118 THR A O 1
ATOM 827 N N . ALA A 1 139 ? 15.344 17.662 39.636 1.00 50.20 119 ALA A N 1
ATOM 828 C CA . ALA A 1 139 ? 16.008 16.486 40.183 1.00 51.36 119 ALA A CA 1
ATOM 829 C C . ALA A 1 139 ? 15.291 15.990 41.430 1.00 50.32 119 ALA A C 1
ATOM 830 O O . ALA A 1 139 ? 15.186 14.777 41.642 1.00 49.50 119 ALA A O 1
ATOM 832 N N . ARG A 1 140 ? 14.794 16.909 42.269 1.00 51.34 120 ARG A N 1
ATOM 833 C CA . ARG A 1 140 ? 14.041 16.498 43.452 1.00 51.36 120 ARG A CA 1
ATOM 834 C C . ARG A 1 140 ? 12.804 15.701 43.067 1.00 50.77 120 ARG A C 1
ATOM 835 O O . ARG A 1 140 ? 12.492 14.685 43.700 1.00 53.27 120 ARG A O 1
ATOM 843 N N . GLN A 1 141 ? 12.079 16.152 42.039 1.00 49.77 121 GLN A N 1
ATOM 844 C CA . GLN A 1 141 ? 10.896 15.421 41.595 1.00 49.90 121 GLN A CA 1
ATOM 845 C C . GLN A 1 141 ? 11.261 13.992 41.200 1.00 42.90 121 GLN A C 1
ATOM 846 O O . GLN A 1 141 ? 10.585 13.035 41.605 1.00 41.21 121 GLN A O 1
ATOM 852 N N . ILE A 1 142 ? 12.356 13.827 40.444 1.00 39.70 122 ILE A N 1
ATOM 853 C CA . ILE A 1 142 ? 12.747 12.506 39.956 1.00 41.57 122 ILE A CA 1
ATOM 854 C C . ILE A 1 142 ? 13.169 11.602 41.112 1.00 42.91 122 ILE A C 1
ATOM 855 O O . ILE A 1 142 ? 12.768 10.432 41.179 1.00 40.30 122 ILE A O 1
ATOM 860 N N . GLN A 1 143 ? 13.958 12.132 42.056 1.00 37.63 123 GLN A N 1
ATOM 861 C CA . GLN A 1 143 ? 14.443 11.297 43.155 1.00 37.97 123 GLN A CA 1
ATOM 862 C C . GLN A 1 143 ? 13.310 10.854 44.074 1.00 41.35 123 GLN A C 1
ATOM 863 O O . GLN A 1 143 ? 13.329 9.720 44.571 1.00 41.02 123 GLN A O 1
ATOM 869 N N . ALA A 1 144 ? 12.306 11.710 44.295 1.00 39.15 124 ALA A N 1
ATOM 870 C CA . ALA A 1 144 ? 11.182 11.302 45.129 1.00 41.99 124 ALA A CA 1
ATOM 871 C C . ALA A 1 144 ? 10.369 10.181 44.506 1.00 36.05 124 ALA A C 1
ATOM 872 O O . ALA A 1 144 ? 9.545 9.581 45.205 1.00 38.60 124 ALA A O 1
ATOM 874 N N . LEU A 1 145 ? 10.561 9.893 43.216 1.00 36.04 125 LEU A N 1
ATOM 875 C CA . LEU A 1 145 ? 9.696 8.924 42.548 1.00 36.29 125 LEU A CA 1
ATOM 876 C C . LEU A 1 145 ? 9.761 7.556 43.221 1.00 29.66 125 LEU A C 1
ATOM 877 O O . LEU A 1 145 ? 8.727 7.017 43.627 1.00 29.19 125 LEU A O 1
ATOM 882 N N . ARG A 1 146 ? 10.973 6.980 43.357 1.00 30.92 126 ARG A N 1
ATOM 883 C CA . ARG A 1 146 ? 11.109 5.628 43.902 1.00 31.89 126 ARG A CA 1
ATOM 884 C C . ARG A 1 146 ? 10.608 5.541 45.337 1.00 34.33 126 ARG A C 1
ATOM 885 O O . ARG A 1 146 ? 9.748 4.689 45.622 1.00 33.75 126 ARG A O 1
ATOM 893 N N . PRO A 1 147 ? 11.081 6.376 46.277 1.00 35.02 127 PRO A N 1
ATOM 894 C CA . PRO A 1 147 ? 10.538 6.348 47.645 1.00 31.62 127 PRO A CA 1
ATOM 895 C C . PRO A 1 147 ? 9.032 6.470 47.689 1.00 31.82 127 PRO A C 1
ATOM 896 O O . PRO A 1 147 ? 8.370 5.755 48.445 1.00 32.04 127 PRO A O 1
ATOM 900 N N . ARG A 1 148 ? 8.472 7.375 46.887 1.00 28.77 128 ARG A N 1
ATOM 901 C CA . ARG A 1 148 ? 7.028 7.566 46.872 1.00 31.22 128 ARG A CA 1
ATOM 902 C C . ARG A 1 148 ? 6.317 6.314 46.369 1.00 31.38 128 ARG A C 1
ATOM 903 O O . ARG A 1 148 ? 5.278 5.924 46.918 1.00 33.41 128 ARG A O 1
ATOM 911 N N . ILE A 1 149 ? 6.862 5.665 45.331 1.00 27.80 129 ILE A N 1
ATOM 912 C CA . ILE A 1 149 ? 6.214 4.472 44.787 1.00 24.65 129 ILE A CA 1
ATOM 913 C C . ILE A 1 149 ? 6.215 3.346 45.817 1.00 21.25 129 ILE A C 1
ATOM 914 O O . ILE A 1 149 ? 5.222 2.631 45.980 1.00 24.47 129 ILE A O 1
ATOM 919 N N . GLU A 1 150 ? 7.329 3.164 46.527 1.00 30.49 130 GLU A N 1
ATOM 920 C CA . GLU A 1 150 ? 7.385 2.090 47.516 1.00 26.85 130 GLU A CA 1
ATOM 921 C C . GLU A 1 150 ? 6.503 2.383 48.709 1.00 24.61 130 GLU A C 1
ATOM 922 O O . GLU A 1 150 ? 6.012 1.449 49.339 1.00 27.99 130 GLU A O 1
ATOM 928 N N . HIS A 1 151 ? 6.291 3.665 49.033 1.00 27.64 131 HIS A N 1
ATOM 929 C CA . HIS A 1 151 ? 5.377 4.006 50.118 1.00 30.33 131 HIS A CA 1
ATOM 930 C C . HIS A 1 151 ? 3.931 3.740 49.707 1.00 26.69 131 HIS A C 1
ATOM 931 O O . HIS A 1 151 ? 3.150 3.172 50.478 1.00 28.75 131 HIS A O 1
ATOM 938 N N . THR A 1 152 ? 3.559 4.113 48.478 1.00 26.81 132 THR A N 1
ATOM 939 C CA . THR A 1 152 ? 2.190 3.863 48.032 1.00 23.68 132 THR A CA 1
ATOM 940 C C . THR A 1 152 ? 1.927 2.373 47.897 1.00 25.55 132 THR A C 1
ATOM 941 O O . THR A 1 152 ? 0.888 1.879 48.349 1.00 28.11 132 THR A O 1
ATOM 945 N N . VAL A 1 153 ? 2.863 1.639 47.279 1.00 27.16 133 VAL A N 1
ATOM 946 C CA . VAL A 1 153 ? 2.743 0.182 47.203 1.00 28.37 133 VAL A CA 1
ATOM 947 C C . VAL A 1 153 ? 2.562 -0.401 48.596 1.00 22.43 133 VAL A C 1
ATOM 948 O O . VAL A 1 153 ? 1.625 -1.160 48.852 1.00 24.12 133 VAL A O 1
ATOM 952 N N . GLY A 1 154 ? 3.445 -0.031 49.523 1.00 24.62 134 GLY A N 1
ATOM 953 C CA . GLY A 1 154 ? 3.313 -0.436 50.909 1.00 27.31 134 GLY A CA 1
ATOM 954 C C . GLY A 1 154 ? 1.919 -0.211 51.453 1.00 27.12 134 GLY A C 1
ATOM 955 O O . GLY A 1 154 ? 1.264 -1.162 51.888 1.00 31.08 134 GLY A O 1
ATOM 956 N N . ALA A 1 155 ? 1.441 1.038 51.409 1.00 29.43 135 ALA A N 1
ATOM 957 C CA . ALA A 1 155 ? 0.126 1.363 51.961 1.00 27.60 135 ALA A CA 1
ATOM 958 C C . ALA A 1 155 ? -0.967 0.513 51.326 1.00 30.00 135 ALA A C 1
ATOM 959 O O . ALA A 1 155 ? -1.885 0.041 52.013 1.00 26.43 135 ALA A O 1
ATOM 961 N N . LEU A 1 156 ? -0.883 0.308 50.007 1.00 25.95 136 LEU A N 1
ATOM 962 C CA . LEU A 1 156 ? -1.919 -0.437 49.304 1.00 28.71 136 LEU A CA 1
ATOM 963 C C . LEU A 1 156 ? -1.927 -1.897 49.736 1.00 28.83 136 LEU A C 1
ATOM 964 O O . LEU A 1 156 ? -2.995 -2.499 49.902 1.00 32.06 136 LEU A O 1
ATOM 969 N N . LEU A 1 157 ? -0.742 -2.482 49.926 1.00 31.82 137 LEU A N 1
ATOM 970 C CA . LEU A 1 157 ? -0.668 -3.885 50.326 1.00 34.40 137 LEU A CA 1
ATOM 971 C C . LEU A 1 157 ? -1.088 -4.064 51.780 1.00 32.11 137 LEU A C 1
ATOM 972 O O . LEU A 1 157 ? -1.676 -5.093 52.127 1.00 31.78 137 LEU A O 1
ATOM 977 N N . ASP A 1 158 ? -0.814 -3.072 52.638 1.00 26.19 138 ASP A N 1
ATOM 978 C CA . ASP A 1 158 ? -1.319 -3.116 54.009 1.00 29.51 138 ASP A CA 1
ATOM 979 C C . ASP A 1 158 ? -2.840 -3.124 54.026 1.00 31.34 138 ASP A C 1
ATOM 980 O O . ASP A 1 158 ? -3.458 -3.772 54.877 1.00 34.45 138 ASP A O 1
ATOM 985 N N . GLY A 1 159 ? -3.462 -2.430 53.075 1.00 27.69 139 GLY A N 1
ATOM 986 C CA . GLY A 1 159 ? -4.915 -2.355 53.053 1.00 34.95 139 GLY A CA 1
ATOM 987 C C . GLY A 1 159 ? -5.620 -3.593 52.522 1.00 34.32 139 GLY A C 1
ATOM 988 O O . GLY A 1 159 ? -6.828 -3.738 52.743 1.00 39.12 139 GLY A O 1
ATOM 989 N N . ILE A 1 160 ? -4.914 -4.463 51.793 1.00 31.88 140 ILE A N 1
ATOM 990 C CA . ILE A 1 160 ? -5.495 -5.714 51.299 1.00 36.89 140 ILE A CA 1
ATOM 991 C C . ILE A 1 160 ? -5.005 -6.924 52.069 1.00 33.07 140 ILE A C 1
ATOM 992 O O . ILE A 1 160 ? -5.621 -7.999 51.952 1.00 36.04 140 ILE A O 1
ATOM 997 N N . ALA A 1 161 ? -3.910 -6.810 52.825 1.00 34.33 141 ALA A N 1
ATOM 998 C CA . ALA A 1 161 ? -3.439 -7.962 53.578 1.00 38.76 141 ALA A CA 1
ATOM 999 C C . ALA A 1 161 ? -4.529 -8.351 54.568 1.00 41.80 141 ALA A C 1
ATOM 1000 O O . ALA A 1 161 ? -5.154 -7.481 55.178 1.00 45.87 141 ALA A O 1
ATOM 1002 N N . GLY A 1 162 ? -4.802 -9.646 54.695 1.00 38.26 142 GLY A N 1
ATOM 1003 C CA . GLY A 1 162 ? -5.878 -10.135 55.529 1.00 43.05 142 GLY A CA 1
ATOM 1004 C C . GLY A 1 162 ? -7.128 -10.527 54.763 1.00 37.68 142 GLY A C 1
ATOM 1005 O O . GLY A 1 162 ? -7.864 -11.423 55.210 1.00 39.28 142 GLY A O 1
ATOM 1006 N N . GLN A 1 163 ? -7.388 -9.883 53.628 1.00 33.47 143 GLN A N 1
ATOM 1007 C CA . GLN A 1 163 ? -8.452 -10.356 52.759 1.00 38.22 143 GLN A CA 1
ATOM 1008 C C . GLN A 1 163 ? -8.020 -11.647 52.066 1.00 37.76 143 GLN A C 1
ATOM 1009 O O . GLN A 1 163 ? -6.868 -11.797 51.647 1.00 33.89 143 GLN A O 1
ATOM 1015 N N . GLY A 1 164 ? -8.936 -12.608 51.994 1.00 31.67 144 GLY A N 1
ATOM 1016 C CA . GLY A 1 164 ? -8.615 -13.853 51.313 1.00 35.99 144 GLY A CA 1
ATOM 1017 C C . GLY A 1 164 ? -8.487 -13.654 49.816 1.00 32.60 144 GLY A C 1
ATOM 1018 O O . GLY A 1 164 ? -7.510 -14.085 49.196 1.00 34.63 144 GLY A O 1
ATOM 1019 N N . GLU A 1 165 ? -9.468 -12.981 49.226 1.00 26.67 145 GLU A N 1
ATOM 1020 C CA . GLU A 1 165 ? -9.552 -12.724 47.795 1.00 32.72 145 GLU A CA 1
ATOM 1021 C C . GLU A 1 165 ? -9.733 -11.231 47.575 1.00 34.19 145 GLU A C 1
ATOM 1022 O O . GLU A 1 165 ? -10.509 -10.585 48.292 1.00 29.68 145 GLU A O 1
ATOM 1028 N N . VAL A 1 166 ? -9.051 -10.695 46.559 1.00 32.59 146 VAL A N 1
ATOM 1029 C CA . VAL A 1 166 ? -9.234 -9.311 46.144 1.00 28.59 146 VAL A CA 1
ATOM 1030 C C . VAL A 1 166 ? -9.198 -9.278 44.626 1.00 26.66 146 VAL A C 1
ATOM 1031 O O . VAL A 1 166 ? -8.642 -10.167 43.976 1.00 26.59 146 VAL A O 1
ATOM 1035 N N . ASP A 1 167 ? -9.828 -8.257 44.056 1.00 25.51 147 ASP A N 1
ATOM 1036 C CA . ASP A 1 167 ? -9.613 -7.951 42.650 1.00 28.31 147 ASP A CA 1
ATOM 1037 C C . ASP A 1 167 ? -8.368 -7.071 42.584 1.00 22.40 147 ASP A C 1
ATOM 1038 O O . ASP A 1 167 ? -8.396 -5.922 43.032 1.00 22.45 147 ASP A O 1
ATOM 1043 N N . LEU A 1 168 ? -7.258 -7.637 42.077 1.00 20.56 148 LEU A N 1
ATOM 1044 C CA . LEU A 1 168 ? -5.975 -6.932 42.098 1.00 26.09 148 LEU A CA 1
ATOM 1045 C C . LEU A 1 168 ? -5.995 -5.650 41.266 1.00 20.24 148 LEU A C 1
ATOM 1046 O O . LEU A 1 168 ? -5.144 -4.779 41.461 1.00 21.00 148 LEU A O 1
ATOM 1051 N N . LEU A 1 169 ? -6.915 -5.534 40.306 1.00 20.13 149 LEU A N 1
ATOM 1052 C CA . LEU A 1 169 ? -6.997 -4.317 39.502 1.00 21.25 149 LEU A CA 1
ATOM 1053 C C . LEU A 1 169 ? -7.541 -3.177 40.331 1.00 20.86 149 LEU A C 1
ATOM 1054 O O . LEU A 1 169 ? -6.918 -2.116 40.422 1.00 18.69 149 LEU A O 1
ATOM 1059 N N . LYS A 1 170 ? -8.694 -3.392 40.973 1.00 23.66 150 LYS A N 1
ATOM 1060 C CA . LYS A 1 170 ? -9.317 -2.310 41.724 1.00 23.11 150 LYS A CA 1
ATOM 1061 C C . LYS A 1 170 ? -8.586 -2.057 43.020 1.00 20.60 150 LYS A C 1
ATOM 1062 O O . LYS A 1 170 ? -8.563 -0.926 43.501 1.00 22.62 150 LYS A O 1
ATOM 1068 N N . ALA A 1 171 ? -7.951 -3.071 43.582 1.00 20.38 151 ALA A N 1
ATOM 1069 C CA . ALA A 1 171 ? -7.330 -2.878 44.874 1.00 22.14 151 ALA A CA 1
ATOM 1070 C C . ALA A 1 171 ? -5.874 -2.450 44.783 1.00 25.64 151 ALA A C 1
ATOM 1071 O O . ALA A 1 171 ? -5.286 -2.098 45.809 1.00 27.86 151 ALA A O 1
ATOM 1073 N N . PHE A 1 172 ? -5.259 -2.492 43.603 1.00 20.72 152 PHE A N 1
ATOM 1074 C CA . PHE A 1 172 ? -3.815 -2.303 43.577 1.00 22.85 152 PHE A CA 1
ATOM 1075 C C . PHE A 1 172 ? -3.329 -1.715 42.263 1.00 22.15 152 PHE A C 1
ATOM 1076 O O . PHE A 1 172 ? -2.662 -0.674 42.261 1.00 20.80 152 PHE A O 1
ATOM 1084 N N . ALA A 1 173 ? -3.642 -2.389 41.152 1.00 20.57 153 ALA A N 1
ATOM 1085 C CA . ALA A 1 173 ? -3.040 -2.048 39.862 1.00 23.31 153 ALA A CA 1
ATOM 1086 C C . ALA A 1 173 ? -3.489 -0.672 39.380 1.00 21.52 153 ALA A C 1
ATOM 1087 O O . ALA A 1 173 ? -2.722 0.049 38.738 1.00 18.89 153 ALA A O 1
ATOM 1089 N N . PHE A 1 174 ? -4.733 -0.306 39.643 1.00 18.25 154 PHE A N 1
ATOM 1090 C CA . PHE A 1 174 ? -5.202 1.023 39.246 1.00 22.08 154 PHE A CA 1
ATOM 1091 C C . PHE A 1 174 ? -4.862 2.110 40.276 1.00 20.72 154 PHE A C 1
ATOM 1092 O O . PHE A 1 174 ? -4.352 3.176 39.893 1.00 19.09 154 PHE A O 1
ATOM 1100 N N . PRO A 1 175 ? -5.082 1.878 41.579 1.00 23.87 155 PRO A N 1
ATOM 1101 C CA . PRO A 1 175 ? -4.763 2.929 42.567 1.00 20.31 155 PRO A CA 1
ATOM 1102 C C . PRO A 1 175 ? -3.308 3.339 42.587 1.00 25.92 155 PRO A C 1
ATOM 1103 O O . PRO A 1 175 ? -3.025 4.531 42.788 1.00 23.35 155 PRO A O 1
ATOM 1107 N N . LEU A 1 176 ? -2.371 2.397 42.386 1.00 21.57 156 LEU A N 1
ATOM 1108 C CA . LEU A 1 176 ? -0.952 2.728 42.499 1.00 18.66 156 LEU A CA 1
ATOM 1109 C C . LEU A 1 176 ? -0.539 3.789 41.493 1.00 20.53 156 LEU A C 1
ATOM 1110 O O . LEU A 1 176 ? -0.044 4.849 41.908 1.00 21.41 156 LEU A O 1
ATOM 1115 N N . PRO A 1 177 ? -0.691 3.583 40.185 1.00 22.74 157 PRO A N 1
ATOM 1116 C CA . PRO A 1 177 ? -0.302 4.646 39.245 1.00 23.65 157 PRO A CA 1
ATOM 1117 C C . PRO A 1 177 ? -1.139 5.910 39.397 1.00 21.51 157 PRO A C 1
ATOM 1118 O O . PRO A 1 177 ? -0.610 7.005 39.182 1.00 25.83 157 PRO A O 1
ATOM 1122 N N . LEU A 1 178 ? -2.418 5.800 39.776 1.00 20.40 158 LEU A N 1
ATOM 1123 C CA . LEU A 1 178 ? -3.223 6.999 40.021 1.00 22.79 158 LEU A CA 1
ATOM 1124 C C . LEU A 1 178 ? -2.573 7.875 41.072 1.00 24.80 158 LEU A C 1
ATOM 1125 O O . LEU A 1 178 ? -2.478 9.097 40.908 1.00 24.30 158 LEU A O 1
ATOM 1130 N N . THR A 1 179 ? -2.117 7.256 42.163 1.00 25.11 159 THR A N 1
ATOM 1131 C CA . THR A 1 179 ? -1.499 7.989 43.260 1.00 26.68 159 THR A CA 1
ATOM 1132 C C . THR A 1 179 ? -0.156 8.558 42.840 1.00 25.16 159 THR A C 1
ATOM 1133 O O . THR A 1 179 ? 0.114 9.752 43.025 1.00 23.99 159 THR A O 1
ATOM 1137 N N . VAL A 1 180 ? 0.702 7.704 42.278 1.00 21.02 160 VAL A N 1
ATOM 1138 C CA . VAL A 1 180 ? 2.048 8.120 41.941 1.00 19.69 160 VAL A CA 1
ATOM 1139 C C . VAL A 1 180 ? 2.008 9.294 40.972 1.00 22.99 160 VAL A C 1
ATOM 1140 O O . VAL A 1 180 ? 2.671 10.311 41.190 1.00 19.83 160 VAL A O 1
ATOM 1144 N N . ILE A 1 181 ? 1.222 9.177 39.891 1.00 23.23 161 ILE A N 1
ATOM 1145 C CA . ILE A 1 181 ? 1.220 10.239 38.889 1.00 23.02 161 ILE A CA 1
ATOM 1146 C C . ILE A 1 181 ? 0.591 11.494 39.468 1.00 21.51 161 ILE A C 1
ATOM 1147 O O . ILE A 1 181 ? 1.084 12.605 39.251 1.00 23.37 161 ILE A O 1
ATOM 1152 N N . SER A 1 182 ? -0.490 11.330 40.236 1.00 21.20 162 SER A N 1
ATOM 1153 C CA . SER A 1 182 ? -1.177 12.464 40.838 1.00 23.35 162 SER A CA 1
ATOM 1154 C C . SER A 1 182 ? -0.257 13.242 41.760 1.00 26.35 162 SER A C 1
ATOM 1155 O O . SER A 1 182 ? -0.265 14.478 41.750 1.00 28.82 162 SER A O 1
ATOM 1158 N N . GLU A 1 183 ? 0.552 12.533 42.565 1.00 24.76 163 GLU A N 1
ATOM 1159 C CA . GLU A 1 183 ? 1.465 13.207 43.485 1.00 31.02 163 GLU A CA 1
ATOM 1160 C C . GLU A 1 183 ? 2.592 13.903 42.737 1.00 28.88 163 GLU A C 1
ATOM 1161 O O . GLU A 1 183 ? 2.985 15.012 43.102 1.00 27.24 163 GLU A O 1
ATOM 1167 N N . MET A 1 184 ? 3.131 13.269 41.693 1.00 26.29 164 MET A N 1
ATOM 1168 C CA . MET A 1 184 ? 4.152 13.931 40.882 1.00 32.46 164 MET A CA 1
ATOM 1169 C C . MET A 1 184 ? 3.595 15.188 40.213 1.00 23.81 164 MET A C 1
ATOM 1170 O O . MET A 1 184 ? 4.276 16.221 40.142 1.00 22.17 164 MET A O 1
ATOM 1175 N N . ILE A 1 185 ? 2.357 15.112 39.716 1.00 23.95 165 ILE A N 1
ATOM 1176 C CA . ILE A 1 185 ? 1.756 16.232 38.997 1.00 22.48 165 ILE A CA 1
ATOM 1177 C C . ILE A 1 185 ? 1.366 17.347 39.960 1.00 25.43 165 ILE A C 1
ATOM 1178 O O . ILE A 1 185 ? 1.550 18.528 39.656 1.00 23.30 165 ILE A O 1
ATOM 1183 N N . GLY A 1 186 ? 0.842 16.999 41.134 1.00 26.85 166 GLY A N 1
ATOM 1184 C CA . GLY A 1 186 ? 0.389 17.971 42.103 1.00 22.44 166 GLY A CA 1
ATOM 1185 C C . GLY A 1 186 ? -1.118 18.006 42.318 1.00 26.42 166 GLY A C 1
ATOM 1186 O O . GLY A 1 186 ? -1.620 19.002 42.839 1.00 28.11 166 GLY A O 1
ATOM 1187 N N . VAL A 1 187 ? -1.842 16.959 41.932 1.00 21.32 167 VAL A N 1
ATOM 1188 C CA . VAL A 1 187 ? -3.278 16.832 42.184 1.00 26.22 167 VAL A CA 1
ATOM 1189 C C . VAL A 1 187 ? -3.465 16.496 43.663 1.00 32.94 167 VAL A C 1
ATOM 1190 O O . VAL A 1 187 ? -2.886 15.510 44.147 1.00 28.10 167 VAL A O 1
ATOM 1194 N N . PRO A 1 188 ? -4.234 17.288 44.422 1.00 31.28 168 PRO A N 1
ATOM 1195 C CA . PRO A 1 188 ? -4.381 17.029 45.863 1.00 26.95 168 PRO A CA 1
ATOM 1196 C C . PRO A 1 188 ? -4.991 15.661 46.112 1.00 30.99 168 PRO A C 1
ATOM 1197 O O . PRO A 1 188 ? -5.746 15.142 45.285 1.00 29.91 168 PRO A O 1
ATOM 1201 N N . GLN A 1 189 ? -4.659 15.080 47.276 1.00 31.89 169 GLN A N 1
ATOM 1202 C CA . GLN A 1 189 ? -5.127 13.737 47.597 1.00 30.57 169 GLN A CA 1
ATOM 1203 C C . GLN A 1 189 ? -6.641 13.658 47.557 1.00 30.09 169 GLN A C 1
ATOM 1204 O O . GLN A 1 189 ? -7.199 12.662 47.079 1.00 30.66 169 GLN A O 1
ATOM 1210 N N . ALA A 1 190 ? -7.330 14.700 48.043 1.00 27.69 170 ALA A N 1
ATOM 1211 C CA . ALA A 1 190 ? -8.788 14.634 48.110 1.00 30.64 170 ALA A CA 1
ATOM 1212 C C . ALA A 1 190 ? -9.442 14.616 46.732 1.00 30.68 170 ALA A C 1
ATOM 1213 O O . ALA A 1 190 ? -10.627 14.275 46.626 1.00 33.41 170 ALA A O 1
ATOM 1215 N N . ASP A 1 191 ? -8.704 14.970 45.681 1.00 26.35 171 ASP A N 1
ATOM 1216 C CA . ASP A 1 191 ? -9.244 15.012 44.330 1.00 32.07 171 ASP A CA 1
ATOM 1217 C C . ASP A 1 191 ? -8.843 13.819 43.468 1.00 31.76 171 ASP A C 1
ATOM 1218 O O . ASP A 1 191 ? -9.291 13.737 42.325 1.00 25.59 171 ASP A O 1
ATOM 1223 N N . GLN A 1 192 ? -8.029 12.889 43.975 1.00 29.07 172 GLN A N 1
ATOM 1224 C CA . GLN A 1 192 ? -7.449 11.878 43.093 1.00 28.78 172 GLN A CA 1
ATOM 1225 C C . GLN A 1 192 ? -8.493 10.847 42.638 1.00 32.85 172 GLN A C 1
ATOM 1226 O O . GLN A 1 192 ? -8.580 10.531 41.444 1.00 31.49 172 GLN A O 1
ATOM 1232 N N . ALA A 1 193 ? -9.315 10.325 43.563 1.00 31.08 173 ALA A N 1
ATOM 1233 C CA . ALA A 1 193 ? -10.361 9.382 43.160 1.00 35.13 173 ALA A CA 1
ATOM 1234 C C . ALA A 1 193 ? -11.239 9.969 42.061 1.00 33.07 173 ALA A C 1
ATOM 1235 O O . ALA A 1 193 ? -11.564 9.284 41.085 1.00 32.33 173 ALA A O 1
ATOM 1237 N N . ALA A 1 194 ? -11.621 11.244 42.194 1.00 28.73 174 ALA A N 1
ATOM 1238 C CA . ALA A 1 194 ? -12.532 11.844 41.226 1.00 33.31 174 ALA A CA 1
ATOM 1239 C C . ALA A 1 194 ? -11.890 11.966 39.852 1.00 35.61 174 ALA A C 1
ATOM 1240 O O . ALA A 1 194 ? -12.566 11.747 38.836 1.00 33.57 174 ALA A O 1
ATOM 1242 N N . PHE A 1 195 ? -10.602 12.347 39.795 1.00 32.02 175 PHE A N 1
ATOM 1243 C CA . PHE A 1 195 ? -9.936 12.425 38.500 1.00 39.06 175 PHE A CA 1
ATOM 1244 C C . PHE A 1 195 ? -9.834 11.054 37.868 1.00 32.82 175 PHE A C 1
ATOM 1245 O O . PHE A 1 195 ? -10.035 10.911 36.657 1.00 35.03 175 PHE A O 1
ATOM 1253 N N . GLY A 1 196 ? -9.541 10.032 38.675 1.00 35.48 176 GLY A N 1
ATOM 1254 C CA . GLY A 1 196 ? -9.522 8.680 38.148 1.00 36.15 176 GLY A CA 1
ATOM 1255 C C . GLY A 1 196 ? -10.855 8.286 37.554 1.00 36.33 176 GLY A C 1
ATOM 1256 O O . GLY A 1 196 ? -10.920 7.802 36.421 1.00 34.24 176 GLY A O 1
ATOM 1257 N N . ALA A 1 197 ? -11.942 8.519 38.302 1.00 33.60 177 ALA A N 1
ATOM 1258 C CA . ALA A 1 197 ? -13.269 8.166 37.812 1.00 34.04 177 ALA A CA 1
ATOM 1259 C C . ALA A 1 197 ? -13.622 8.933 36.542 1.00 30.87 177 ALA A C 1
ATOM 1260 O O . ALA A 1 197 ? -14.247 8.373 35.641 1.00 32.70 177 ALA A O 1
ATOM 1262 N N . TRP A 1 198 ? -13.253 10.221 36.452 1.00 34.53 178 TRP A N 1
ATOM 1263 C CA . TRP A 1 198 ? -13.501 10.950 35.206 1.00 33.77 178 TRP A CA 1
ATOM 1264 C C . TRP A 1 198 ? -12.725 10.337 34.047 1.00 35.41 178 TRP A C 1
ATOM 1265 O O . TRP A 1 198 ? -13.219 10.322 32.913 1.00 29.88 178 TRP A O 1
ATOM 1276 N N . SER A 1 199 ? -11.507 9.831 34.314 1.00 35.02 179 SER A N 1
ATOM 1277 C CA . SER A 1 199 ? -10.698 9.206 33.268 1.00 35.98 179 SER A CA 1
ATOM 1278 C C . SER A 1 199 ? -11.340 7.928 32.779 1.00 33.35 179 SER A C 1
ATOM 1279 O O . SER A 1 199 ? -11.334 7.646 31.577 1.00 32.96 179 SER A O 1
ATOM 1282 N N . ASN A 1 200 ? -11.864 7.125 33.703 1.00 32.06 180 ASN A N 1
ATOM 1283 C CA . ASN A 1 200 ? -12.579 5.926 33.302 1.00 32.63 180 ASN A CA 1
ATOM 1284 C C . ASN A 1 200 ? -13.785 6.301 32.458 1.00 34.78 180 ASN A C 1
ATOM 1285 O O . ASN A 1 200 ? -14.043 5.679 31.422 1.00 38.99 180 ASN A O 1
ATOM 1290 N N . ALA A 1 201 ? -14.497 7.361 32.852 1.00 29.81 181 ALA A N 1
ATOM 1291 C CA . ALA A 1 201 ? -15.694 7.751 32.119 1.00 32.85 181 ALA A CA 1
ATOM 1292 C C . ALA A 1 201 ? -15.342 8.327 30.752 1.00 34.78 181 ALA A C 1
ATOM 1293 O O . ALA A 1 201 ? -16.060 8.096 29.768 1.00 28.87 181 ALA A O 1
ATOM 1295 N N . LEU A 1 202 ? -14.236 9.073 30.663 1.00 29.29 182 LEU A N 1
ATOM 1296 C CA . LEU A 1 202 ? -13.752 9.493 29.353 1.00 30.71 182 LEU A CA 1
ATOM 1297 C C . LEU A 1 202 ? -13.439 8.275 28.495 1.00 30.17 182 LEU A C 1
ATOM 1298 O O . LEU A 1 202 ? -13.721 8.254 27.292 1.00 26.51 182 LEU A O 1
ATOM 1303 N N . THR A 1 203 ? -12.920 7.224 29.123 1.00 32.61 183 THR A N 1
ATOM 1304 C CA . THR A 1 203 ? -12.478 6.049 28.389 1.00 33.15 183 THR A CA 1
ATOM 1305 C C . THR A 1 203 ? -13.642 5.250 27.825 1.00 37.78 183 THR A C 1
ATOM 1306 O O . THR A 1 203 ? -13.476 4.564 26.810 1.00 38.66 183 THR A O 1
ATOM 1310 N N . VAL A 1 204 ? -14.820 5.330 28.454 1.00 31.18 184 VAL A N 1
ATOM 1311 C CA . VAL A 1 204 ? -15.975 4.556 28.024 1.00 34.21 184 VAL A CA 1
ATOM 1312 C C . VAL A 1 204 ? -17.016 5.404 27.308 1.00 31.01 184 VAL A C 1
ATOM 1313 O O . VAL A 1 204 ? -18.027 4.854 26.845 1.00 35.82 184 VAL A O 1
ATOM 1317 N N . ALA A 1 205 ? -16.804 6.717 27.177 1.00 35.01 185 ALA A N 1
ATOM 1318 C CA . ALA A 1 205 ? -17.761 7.532 26.433 1.00 38.23 185 ALA A CA 1
ATOM 1319 C C . ALA A 1 205 ? -17.903 7.007 25.004 1.00 35.84 185 ALA A C 1
ATOM 1320 O O . ALA A 1 205 ? -16.935 6.523 24.409 1.00 33.20 185 ALA A O 1
ATOM 1322 N N . VAL A 1 206 ? -19.121 7.088 24.461 1.00 34.96 186 VAL A N 1
ATOM 1323 C CA . VAL A 1 206 ? -19.411 6.605 23.114 1.00 34.60 186 VAL A CA 1
ATOM 1324 C C . VAL A 1 206 ? -19.802 7.719 22.143 1.00 31.90 186 VAL A C 1
ATOM 1325 O O . VAL A 1 206 ? -19.776 7.487 20.926 1.00 37.80 186 VAL A O 1
ATOM 1329 N N . GLN A 1 207 ? -20.145 8.907 22.626 1.00 34.64 187 GLN A N 1
ATOM 1330 C CA . GLN A 1 207 ? -20.700 9.9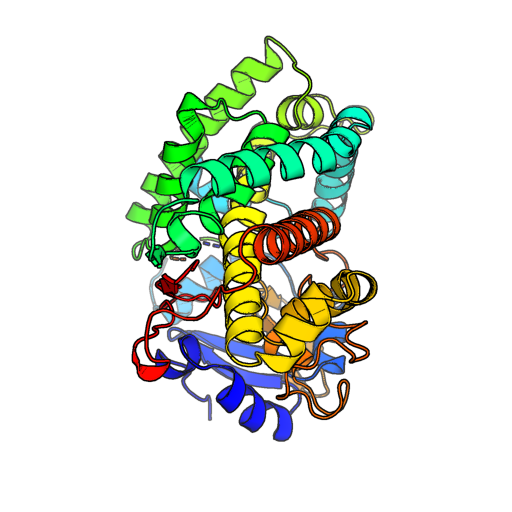55 21.789 1.00 43.72 187 GLN A CA 1
ATOM 1331 C C . GLN A 1 207 ? -19.915 11.238 22.028 1.00 42.66 187 GLN A C 1
ATOM 1332 O O . GLN A 1 207 ? -19.652 11.589 23.189 1.00 39.45 187 GLN A O 1
ATOM 1338 N N . PRO A 1 208 ? -19.556 11.975 20.965 1.00 39.87 188 PRO A N 1
ATOM 1339 C CA . PRO A 1 208 ? -18.645 13.127 21.142 1.00 37.51 188 PRO A CA 1
ATOM 1340 C C . PRO A 1 208 ? -19.110 14.158 22.154 1.00 39.61 188 PRO A C 1
ATOM 1341 O O . PRO A 1 208 ? -18.289 14.590 22.970 1.00 39.41 188 PRO A O 1
ATOM 1345 N N . GLN A 1 209 ? -20.389 14.567 22.141 1.00 33.41 189 GLN A N 1
ATOM 1346 C CA . GLN A 1 209 ? -20.840 15.561 23.115 1.00 37.19 189 GLN A CA 1
ATOM 1347 C C . GLN A 1 209 ? -20.693 15.050 24.531 1.00 35.46 189 GLN A C 1
ATOM 1348 O O . GLN A 1 209 ? -20.530 15.847 25.460 1.00 40.16 189 GLN A O 1
ATOM 1354 N N . GLU A 1 210 ? -20.775 13.735 24.711 1.00 34.97 190 GLU A N 1
ATOM 1355 C CA . GLU A 1 210 ? -20.582 13.135 26.023 1.00 38.50 190 GLU A CA 1
ATOM 1356 C C . GLU A 1 210 ? -19.117 13.182 26.424 1.00 34.58 190 GLU A C 1
ATOM 1357 O O . GLU A 1 210 ? -18.775 13.683 27.502 1.00 39.95 190 GLU A O 1
ATOM 1363 N N . MET A 1 211 ? -18.244 12.654 25.559 1.00 33.36 191 MET A N 1
ATOM 1364 C CA . MET A 1 211 ? -16.801 12.768 25.747 1.00 31.74 191 MET A CA 1
ATOM 1365 C C . MET A 1 211 ? -16.381 14.209 25.990 1.00 31.00 191 MET A C 1
ATOM 1366 O O . MET A 1 211 ? -15.630 14.492 26.933 1.00 32.97 191 MET A O 1
ATOM 1371 N N . HIS A 1 212 ? -16.852 15.136 25.147 1.00 30.88 192 HIS A N 1
ATOM 1372 C CA . HIS A 1 212 ? -16.491 16.543 25.318 1.00 31.49 192 HIS A CA 1
ATOM 1373 C C . HIS A 1 212 ? -16.959 17.071 26.669 1.00 32.07 192 HIS A C 1
ATOM 1374 O O . HIS A 1 212 ? -16.281 17.906 27.284 1.00 30.10 192 HIS A O 1
ATOM 1381 N N . GLY A 1 213 ? -18.123 16.611 27.139 1.00 31.05 193 GLY A N 1
ATOM 1382 C CA . GLY A 1 213 ? -18.611 17.060 28.435 1.00 31.66 193 GLY A CA 1
ATOM 1383 C C . GLY A 1 213 ? -17.702 16.636 29.570 1.00 29.38 193 GLY A C 1
ATOM 1384 O O . GLY A 1 213 ? -17.271 17.465 30.372 1.00 30.87 193 GLY A O 1
ATOM 1385 N N . ILE A 1 214 ? -17.396 15.335 29.640 1.00 31.24 194 ILE A N 1
ATOM 1386 C CA . ILE A 1 214 ? -16.402 14.830 30.590 1.00 34.81 194 ILE A CA 1
ATOM 1387 C C . ILE A 1 214 ? -15.111 15.635 30.497 1.00 28.66 194 ILE A C 1
ATOM 1388 O O . ILE A 1 214 ? -14.616 16.161 31.503 1.00 28.38 194 ILE A O 1
ATOM 1393 N N . ALA A 1 215 ? -14.575 15.784 29.279 1.00 27.40 195 ALA A N 1
ATOM 1394 C CA . ALA A 1 215 ? -13.311 16.494 29.093 1.00 26.15 195 ALA A CA 1
ATOM 1395 C C . ALA A 1 215 ? -13.402 17.944 29.556 1.00 26.44 195 ALA A C 1
ATOM 1396 O O . ALA A 1 215 ? -12.427 18.496 30.086 1.00 24.95 195 ALA A O 1
ATOM 1398 N N . ASP A 1 216 ? -14.556 18.584 29.336 1.00 24.38 196 ASP A N 1
ATOM 1399 C CA . ASP A 1 216 ? -14.745 19.966 29.757 1.00 25.89 196 ASP A CA 1
ATOM 1400 C C . ASP A 1 216 ? -14.630 20.098 31.266 1.00 26.52 196 ASP A C 1
ATOM 1401 O O . ASP A 1 216 ? -14.038 21.063 31.774 1.00 26.89 196 ASP A O 1
ATOM 1406 N N . ARG A 1 217 ? -15.191 19.140 31.998 1.00 24.91 197 ARG A N 1
ATOM 1407 C CA . ARG A 1 217 ? -15.035 19.144 33.444 1.00 27.52 197 ARG A CA 1
ATOM 1408 C C . ARG A 1 217 ? -13.578 18.976 33.824 1.00 26.96 197 ARG A C 1
ATOM 1409 O O . ARG A 1 217 ? -13.073 19.691 34.694 1.00 25.16 197 ARG A O 1
ATOM 1417 N N . MET A 1 218 ? -12.896 17.999 33.207 1.00 26.04 198 MET A N 1
ATOM 1418 C CA . MET A 1 218 ? -11.483 17.774 33.496 1.00 22.69 198 MET A CA 1
ATOM 1419 C C . MET A 1 218 ? -10.673 19.039 33.237 1.00 24.74 198 MET A C 1
ATOM 1420 O O . MET A 1 218 ? -9.884 19.464 34.092 1.00 21.46 198 MET A O 1
ATOM 1425 N N . ALA A 1 219 ? -10.882 19.670 32.070 1.00 23.80 199 ALA A N 1
ATOM 1426 C CA . ALA A 1 219 ? -10.145 20.888 31.730 1.00 21.63 199 ALA A CA 1
ATOM 1427 C C . ALA A 1 219 ? -10.442 22.010 32.708 1.00 23.83 199 ALA A C 1
ATOM 1428 O O . ALA A 1 219 ? -9.545 22.781 33.057 1.00 22.24 199 ALA A O 1
ATOM 1430 N N . GLU A 1 220 ? -11.701 22.144 33.137 1.00 25.20 200 GLU A N 1
ATOM 1431 C CA . GLU A 1 220 ? -12.029 23.170 34.121 1.00 21.47 200 GLU A CA 1
ATOM 1432 C C . GLU A 1 220 ? -11.269 22.920 35.420 1.00 22.08 200 GLU A C 1
ATOM 1433 O O . GLU A 1 220 ? -10.657 23.836 35.977 1.00 22.92 200 GLU A O 1
ATOM 1439 N N . TYR A 1 221 ? -11.256 21.663 35.888 1.00 22.12 201 TYR A N 1
ATOM 1440 C CA . TYR A 1 221 ? -10.508 21.303 37.091 1.00 24.00 201 TYR A CA 1
ATOM 1441 C C . TYR A 1 221 ? -9.031 21.619 36.940 1.00 21.91 201 TYR A C 1
ATOM 1442 O O . TYR A 1 221 ? -8.420 22.208 37.838 1.00 25.78 201 TYR A O 1
ATOM 1451 N N . LEU A 1 222 ? -8.430 21.204 35.813 1.00 21.69 202 LEU A N 1
ATOM 1452 C CA . LEU A 1 222 ? -7.006 21.440 35.599 1.00 18.26 202 LEU A CA 1
ATOM 1453 C C . LEU A 1 222 ? -6.710 22.928 35.457 1.00 20.71 202 LEU A C 1
ATOM 1454 O O . LEU A 1 222 ? -5.629 23.380 35.852 1.00 20.13 202 LEU A O 1
ATOM 1459 N N . THR A 1 223 ? -7.667 23.715 34.951 1.00 21.38 203 THR A N 1
ATOM 1460 C CA . THR A 1 223 ? -7.486 25.168 34.922 1.00 22.81 203 THR A CA 1
ATOM 1461 C C . THR A 1 223 ? -7.365 25.751 36.322 1.00 22.75 203 THR A C 1
ATOM 1462 O O . THR A 1 223 ? -6.489 26.592 36.575 1.00 22.53 203 THR A O 1
ATOM 1466 N N . GLY A 1 224 ? -8.191 25.276 37.262 1.00 22.48 204 GLY A N 1
ATOM 1467 C CA . GLY A 1 224 ? -8.067 25.737 38.640 1.00 23.31 204 GLY A CA 1
ATOM 1468 C C . GLY A 1 224 ? -6.746 25.342 39.274 1.00 25.43 204 GLY A C 1
ATOM 1469 O O . GLY A 1 224 ? -6.065 26.169 39.890 1.00 23.28 204 GLY A O 1
ATOM 1470 N N . LEU A 1 225 ? -6.362 24.072 39.110 1.00 22.04 205 LEU A N 1
ATOM 1471 C CA . LEU A 1 225 ? -5.082 23.595 39.618 1.00 20.06 205 LEU A CA 1
ATOM 1472 C C . LEU A 1 225 ? -3.934 24.423 39.073 1.00 20.77 205 LEU A C 1
ATOM 1473 O O . LEU A 1 225 ? -3.020 24.799 39.815 1.00 20.16 205 LEU A O 1
ATOM 1478 N N . ILE A 1 226 ? -3.942 24.687 37.767 1.00 20.24 206 ILE A N 1
ATOM 1479 C CA . ILE A 1 226 ? -2.873 25.478 37.187 1.00 22.75 206 ILE A CA 1
ATOM 1480 C C . ILE A 1 226 ? -2.874 26.880 37.786 1.00 21.58 206 ILE A C 1
ATOM 1481 O O . ILE A 1 226 ? -1.829 27.398 38.181 1.00 22.20 206 ILE A O 1
ATOM 1486 N N . ALA A 1 227 ? -4.057 27.487 37.930 1.00 25.92 207 ALA A N 1
ATOM 1487 C CA . ALA A 1 227 ? -4.124 28.833 38.506 1.00 27.15 207 ALA A CA 1
ATOM 1488 C C . ALA A 1 227 ? -3.510 28.865 39.904 1.00 25.45 207 ALA A C 1
ATOM 1489 O O . ALA A 1 227 ? -2.829 29.831 40.272 1.00 24.31 207 ALA A O 1
ATOM 1491 N N . ALA A 1 228 ? -3.727 27.811 40.696 1.00 27.44 208 ALA A N 1
ATOM 1492 C CA . ALA A 1 228 ? -3.218 27.818 42.063 1.00 22.85 208 ALA A CA 1
ATOM 1493 C C . ALA A 1 228 ? -1.709 27.646 42.093 1.00 21.52 208 ALA A C 1
ATOM 1494 O O . ALA A 1 228 ? -1.048 28.204 42.973 1.00 27.35 208 ALA A O 1
ATOM 1496 N N . LYS A 1 229 ? -1.131 26.946 41.112 1.00 22.05 209 LYS A N 1
ATOM 1497 C CA . LYS A 1 229 ? 0.323 26.789 41.093 1.00 25.71 209 LYS A CA 1
ATOM 1498 C C . LYS A 1 229 ? 1.040 28.011 40.533 1.00 25.09 209 LYS A C 1
ATOM 1499 O O . LYS A 1 229 ? 2.198 28.247 40.895 1.00 29.15 209 LYS A O 1
ATOM 1505 N N . ARG A 1 230 ? 0.380 28.788 39.657 1.00 24.81 210 ARG A N 1
ATOM 1506 C CA . ARG A 1 230 ? 0.897 30.105 39.272 1.00 30.16 210 ARG A CA 1
ATOM 1507 C C . ARG A 1 230 ? 0.977 31.027 40.468 1.00 29.01 210 ARG A C 1
ATOM 1508 O O . ARG A 1 230 ? 1.924 31.814 40.587 1.00 28.26 210 ARG A O 1
ATOM 1516 N N . ALA A 1 231 ? -0.042 30.970 41.332 1.00 25.00 211 ALA A N 1
ATOM 1517 C CA . ALA A 1 231 ? -0.106 31.851 42.492 1.00 30.84 211 ALA A CA 1
ATOM 1518 C C . ALA A 1 231 ? 0.863 31.402 43.576 1.00 30.97 211 ALA A C 1
ATOM 1519 O O . ALA A 1 231 ? 1.561 32.232 44.170 1.00 31.41 211 ALA A O 1
ATOM 1521 N N . ALA A 1 232 ? 0.917 30.090 43.849 1.00 33.84 212 ALA A N 1
ATOM 1522 C CA . ALA A 1 232 ? 1.817 29.524 44.855 1.00 33.26 212 ALA A CA 1
ATOM 1523 C C . ALA A 1 232 ? 2.538 28.318 44.271 1.00 31.60 212 ALA A C 1
ATOM 1524 O O . ALA A 1 232 ? 2.045 27.183 44.357 1.00 30.62 212 ALA A O 1
ATOM 1526 N N . PRO A 1 233 ? 3.717 28.522 43.687 1.00 31.70 213 PRO A N 1
ATOM 1527 C CA . PRO A 1 233 ? 4.491 27.393 43.157 1.00 33.29 213 PRO A CA 1
ATOM 1528 C C . PRO A 1 233 ? 4.936 26.460 44.275 1.00 39.97 213 PRO A C 1
ATOM 1529 O O . PRO A 1 233 ? 5.429 26.898 45.321 1.00 39.73 213 PRO A O 1
ATOM 1533 N N . ASP A 1 234 ? 4.761 25.162 44.042 1.00 39.00 214 ASP A N 1
ATOM 1534 C CA . ASP A 1 234 ? 5.114 24.082 44.944 1.00 37.00 214 ASP A CA 1
ATOM 1535 C C . ASP A 1 234 ? 6.235 23.266 44.297 1.00 44.47 214 ASP A C 1
ATOM 1536 O O . ASP A 1 234 ? 6.841 23.693 43.304 1.00 42.47 214 ASP A O 1
ATOM 1541 N N . ASP A 1 235 ? 6.504 22.088 44.851 1.00 45.31 215 ASP A N 1
ATOM 1542 C CA . ASP A 1 235 ? 7.527 21.195 44.307 1.00 46.72 215 ASP A CA 1
ATOM 1543 C C . ASP A 1 235 ? 6.895 20.067 43.495 1.00 44.47 215 ASP A C 1
ATOM 1544 O O . ASP A 1 235 ? 7.200 18.889 43.687 1.00 48.42 215 ASP A O 1
ATOM 1549 N N . ASP A 1 236 ? 5.984 20.420 42.591 1.00 36.47 216 ASP A N 1
ATOM 1550 C CA . ASP A 1 236 ? 5.301 19.462 41.735 1.00 31.83 216 ASP A CA 1
ATOM 1551 C C . ASP A 1 236 ? 5.498 19.807 40.257 1.00 30.96 216 ASP A C 1
ATOM 1552 O O . ASP A 1 236 ? 5.970 20.888 39.899 1.00 30.32 216 ASP A O 1
ATOM 1557 N N . LEU A 1 237 ? 5.126 18.866 39.386 1.00 26.30 217 LEU A N 1
ATOM 1558 C CA . LEU A 1 237 ? 5.436 19.024 37.967 1.00 27.25 217 LEU A CA 1
ATOM 1559 C C . LEU A 1 237 ? 4.591 20.119 37.312 1.00 24.81 217 LEU A C 1
ATOM 1560 O O . LEU A 1 237 ? 5.063 20.765 36.369 1.00 23.77 217 LEU A O 1
ATOM 1565 N N . ILE A 1 238 ? 3.353 20.349 37.783 1.00 19.84 218 ILE A N 1
ATOM 1566 C CA . ILE A 1 238 ? 2.582 21.482 37.272 1.00 22.01 218 ILE A CA 1
ATOM 1567 C C . ILE A 1 238 ? 3.384 22.769 37.430 1.00 22.01 218 ILE A C 1
ATOM 1568 O O . ILE A 1 238 ? 3.556 23.534 36.473 1.00 25.65 218 ILE A O 1
ATOM 1573 N N . SER A 1 239 ? 3.933 22.996 38.626 1.00 21.53 219 SER A N 1
ATOM 1574 C CA . SER A 1 239 ? 4.716 24.206 38.855 1.00 25.35 219 SER A CA 1
ATOM 1575 C C . SER A 1 239 ? 5.941 24.225 37.964 1.00 25.47 219 SER A C 1
ATOM 1576 O O . SER A 1 239 ? 6.338 25.287 37.477 1.00 21.50 219 SER A O 1
ATOM 1579 N N . GLY A 1 240 ? 6.557 23.059 37.744 1.00 21.39 220 GLY A N 1
ATOM 1580 C CA . GLY A 1 240 ? 7.691 22.998 36.839 1.00 20.81 220 GLY A CA 1
ATOM 1581 C C . GLY A 1 240 ? 7.312 23.341 35.414 1.00 21.99 220 GLY A C 1
ATOM 1582 O O . GLY A 1 240 ? 8.054 24.049 34.724 1.00 23.89 220 GLY A O 1
ATOM 1583 N N . LEU A 1 241 ? 6.134 22.879 34.967 1.00 19.61 221 LEU A N 1
ATOM 1584 C CA . LEU A 1 241 ? 5.689 23.151 33.601 1.00 22.70 221 LEU A CA 1
ATOM 1585 C C . LEU A 1 241 ? 5.356 24.631 33.419 1.00 17.56 221 LEU A C 1
ATOM 1586 O O . LEU A 1 241 ? 5.658 25.212 32.371 1.00 18.85 221 LEU A O 1
ATOM 1591 N N . ILE A 1 242 ? 4.758 25.261 34.434 1.00 20.28 222 ILE A N 1
ATOM 1592 C CA . ILE A 1 242 ? 4.488 26.695 34.361 1.00 19.26 222 ILE A CA 1
ATOM 1593 C C . ILE A 1 242 ? 5.789 27.482 34.218 1.00 19.57 222 ILE A C 1
ATOM 1594 O O . ILE A 1 242 ? 5.880 28.421 33.418 1.00 16.81 222 ILE A O 1
ATOM 1599 N N . GLN A 1 243 ? 6.825 27.096 34.973 1.00 22.17 223 GLN A N 1
ATOM 1600 C CA . GLN A 1 243 ? 8.067 27.872 35.017 1.00 19.11 223 GLN A CA 1
ATOM 1601 C C . GLN A 1 243 ? 9.009 27.562 33.865 1.00 20.22 223 GLN A C 1
ATOM 1602 O O . GLN A 1 243 ? 9.866 28.392 33.548 1.00 22.76 223 GLN A O 1
ATOM 1608 N N . ALA A 1 244 ? 8.893 26.396 33.237 1.00 20.04 224 ALA A N 1
ATOM 1609 C CA . ALA A 1 244 ? 9.816 26.066 32.162 1.00 19.12 224 ALA A CA 1
ATOM 1610 C C . ALA A 1 244 ? 9.856 27.189 31.130 1.00 20.33 224 ALA A C 1
ATOM 1611 O O . ALA A 1 244 ? 8.820 27.764 30.766 1.00 16.37 224 ALA A O 1
ATOM 1613 N N . ARG A 1 245 ? 11.061 27.481 30.639 1.00 20.95 225 ARG A N 1
ATOM 1614 C CA . ARG A 1 245 ? 11.185 28.483 29.595 1.00 22.17 225 ARG A CA 1
ATOM 1615 C C . ARG A 1 245 ? 12.264 28.081 28.595 1.00 23.11 225 ARG A C 1
ATOM 1616 O O . ARG A 1 245 ? 13.169 27.301 28.923 1.00 19.15 225 ARG A O 1
ATOM 1624 N N . ASP A 1 246 ? 12.117 28.560 27.357 1.00 20.27 226 ASP A N 1
ATOM 1625 C CA . ASP A 1 246 ? 13.172 28.497 26.351 1.00 24.89 226 ASP A CA 1
ATOM 1626 C C . ASP A 1 246 ? 13.316 29.945 25.868 1.00 20.95 226 ASP A C 1
ATOM 1627 O O . ASP A 1 246 ? 12.613 30.376 24.947 1.00 19.73 226 ASP A O 1
ATOM 1632 N N . HIS A 1 247 ? 14.203 30.709 26.520 1.00 21.43 227 HIS A N 1
ATOM 1633 C CA . HIS A 1 247 ? 14.213 32.183 26.436 1.00 22.93 227 HIS A CA 1
ATOM 1634 C C . HIS A 1 247 ? 12.854 32.670 26.927 1.00 19.69 227 HIS A C 1
ATOM 1635 O O . HIS A 1 247 ? 12.504 32.391 28.089 1.00 21.71 227 HIS A O 1
ATOM 1642 N N . GLU A 1 248 ? 12.070 33.389 26.127 1.00 21.11 228 GLU A N 1
ATOM 1643 C CA . GLU A 1 248 ? 10.738 33.808 26.550 1.00 27.70 228 GLU A CA 1
ATOM 1644 C C . GLU A 1 248 ? 9.674 32.778 26.206 1.00 22.84 228 GLU A C 1
ATOM 1645 O O . GLU A 1 248 ? 8.534 32.911 26.662 1.00 27.15 228 GLU A O 1
ATOM 1651 N N . ASP A 1 249 ? 10.021 31.756 25.424 1.00 22.72 229 ASP A N 1
ATOM 1652 C CA . ASP A 1 249 ? 9.054 30.734 25.068 1.00 23.12 229 ASP A CA 1
ATOM 1653 C C . ASP A 1 249 ? 8.664 29.936 26.306 1.00 21.29 229 ASP A C 1
ATOM 1654 O O . ASP A 1 249 ? 9.476 29.716 27.212 1.00 21.44 229 ASP A O 1
ATOM 1659 N N . ARG A 1 250 ? 7.386 29.586 26.380 1.00 19.93 230 ARG A N 1
ATOM 1660 C CA . ARG A 1 250 ? 6.828 28.893 27.530 1.00 22.25 230 ARG A CA 1
ATOM 1661 C C . ARG A 1 250 ? 5.606 28.120 27.051 1.00 21.32 230 ARG A C 1
ATOM 1662 O O . ARG A 1 250 ? 5.105 28.335 25.944 1.00 20.54 230 ARG A O 1
ATOM 1670 N N . LEU A 1 251 ? 5.115 27.219 27.898 1.00 18.92 231 LEU A N 1
ATOM 1671 C CA . LEU A 1 251 ? 3.851 26.558 27.600 1.00 25.48 231 LEU A CA 1
ATOM 1672 C C . LEU A 1 251 ? 2.707 27.535 27.859 1.00 21.28 231 LEU A C 1
ATOM 1673 O O . LEU A 1 251 ? 2.618 28.129 28.946 1.00 20.22 231 LEU A O 1
ATOM 1678 N N . SER A 1 252 ? 1.858 27.727 26.851 1.00 17.87 232 SER A N 1
ATOM 1679 C CA . SER A 1 252 ? 0.649 28.536 27.007 1.00 23.14 232 SER A CA 1
ATOM 1680 C C . SER A 1 252 ? -0.323 27.855 27.974 1.00 19.85 232 SER A C 1
ATOM 1681 O O . SER A 1 252 ? -0.163 26.682 28.324 1.00 17.13 232 SER A O 1
ATOM 1684 N N . GLU A 1 253 ? -1.368 28.599 28.373 1.00 21.52 233 GLU A N 1
ATOM 1685 C CA . GLU A 1 253 ? -2.425 28.031 29.216 1.00 20.73 233 GLU A CA 1
ATOM 1686 C C . GLU A 1 253 ? -3.035 26.785 28.577 1.00 19.12 233 GLU A C 1
ATOM 1687 O O . GLU A 1 253 ? -3.261 25.782 29.262 1.00 17.44 233 GLU A O 1
ATOM 1693 N N . ASN A 1 254 ? -3.308 26.843 27.265 1.00 22.06 234 ASN A N 1
ATOM 1694 C CA . ASN A 1 254 ? -3.861 25.716 26.503 1.00 23.16 234 ASN A CA 1
ATOM 1695 C C . ASN A 1 254 ? -2.945 24.507 26.537 1.00 19.74 234 ASN A C 1
ATOM 1696 O O . ASN A 1 254 ? -3.410 23.368 26.664 1.00 20.80 234 ASN A O 1
ATOM 1701 N N . GLU A 1 255 ? -1.648 24.735 26.302 1.00 19.48 235 GLU A N 1
ATOM 1702 C CA . GLU A 1 255 ? -0.671 23.657 26.277 1.00 19.11 235 GLU A CA 1
ATOM 1703 C C . GLU A 1 255 ? -0.521 23.040 27.657 1.00 17.11 235 GLU A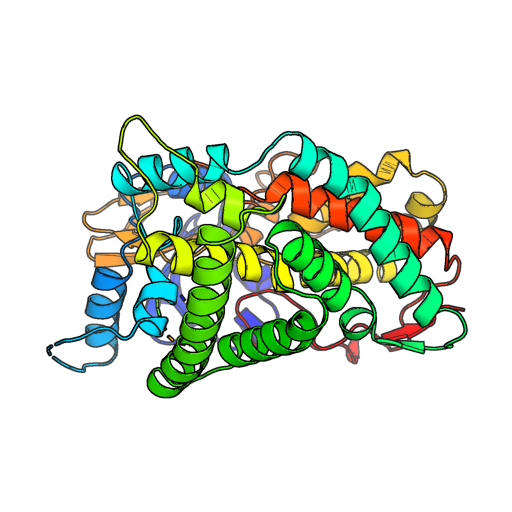 C 1
ATOM 1704 O O . GLU A 1 255 ? -0.329 21.827 27.778 1.00 17.44 235 GLU A O 1
ATOM 1710 N N . LEU A 1 256 ? -0.621 23.869 28.705 1.00 16.49 236 LEU A N 1
ATOM 1711 C CA . LEU A 1 256 ? -0.544 23.380 30.076 1.00 14.33 236 LEU A CA 1
ATOM 1712 C C . LEU A 1 256 ? -1.678 22.413 30.372 1.00 14.90 236 LEU A C 1
ATOM 1713 O O . LEU A 1 256 ? -1.438 21.310 30.866 1.00 17.41 236 LEU A O 1
ATOM 1718 N N . VAL A 1 257 ? -2.919 22.804 30.060 1.00 14.11 237 VAL A N 1
ATOM 1719 C CA . VAL A 1 257 ? -4.073 21.943 30.322 1.00 21.35 237 VAL A CA 1
ATOM 1720 C C . VAL A 1 257 ? -3.931 20.627 29.572 1.00 15.45 237 VAL A C 1
ATOM 1721 O O . VAL A 1 257 ? -4.065 19.541 30.146 1.00 17.24 237 VAL A O 1
ATOM 1725 N N . SER A 1 258 ? -3.618 20.711 28.285 1.00 18.16 238 SER A N 1
ATOM 1726 C CA . SER A 1 258 ? -3.537 19.525 27.447 1.00 17.68 238 SER A CA 1
ATOM 1727 C C . SER A 1 258 ? -2.407 18.595 27.907 1.00 20.58 238 SER A C 1
ATOM 1728 O O . SER A 1 258 ? -2.583 17.371 27.927 1.00 20.91 238 SER A O 1
ATOM 1731 N N . MET A 1 259 ? -1.251 19.157 28.320 1.00 17.90 239 MET A N 1
ATOM 1732 C CA . MET A 1 259 ? -0.109 18.331 28.735 1.00 19.90 239 MET A CA 1
ATOM 1733 C C . MET A 1 259 ? -0.295 17.749 30.128 1.00 17.18 239 MET A C 1
ATOM 1734 O O . MET A 1 259 ? 0.097 16.598 30.366 1.00 18.57 239 MET A O 1
ATOM 1739 N N . VAL A 1 260 ? -0.863 18.522 31.070 1.00 16.85 240 VAL A N 1
ATOM 1740 C CA . VAL A 1 260 ? -1.160 17.959 32.389 1.00 17.44 240 VAL A CA 1
ATOM 1741 C C . VAL A 1 260 ? -2.175 16.835 32.258 1.00 17.13 240 VAL A C 1
ATOM 1742 O O . VAL A 1 260 ? -2.062 15.797 32.920 1.00 19.96 240 VAL A O 1
ATOM 1746 N N . PHE A 1 261 ? -3.179 17.020 31.397 1.00 17.92 241 PHE A N 1
ATOM 1747 C CA . PHE A 1 261 ? -4.127 15.946 31.121 1.00 21.15 241 PHE A CA 1
ATOM 1748 C C . PHE A 1 261 ? -3.408 14.716 30.577 1.00 16.99 241 PHE A C 1
ATOM 1749 O O . PHE A 1 261 ? -3.513 13.624 31.151 1.00 18.96 241 PHE A O 1
ATOM 1757 N N . GLN A 1 262 ? -2.644 14.882 29.490 1.00 16.14 242 GLN A N 1
ATOM 1758 C CA . GLN A 1 262 ? -1.956 13.740 28.883 1.00 18.71 242 GLN A CA 1
ATOM 1759 C C . GLN A 1 262 ? -1.037 13.048 29.888 1.00 19.01 242 GLN A C 1
ATOM 1760 O O . GLN A 1 262 ? -0.962 11.817 29.919 1.00 19.15 242 GLN A O 1
ATOM 1766 N N . LEU A 1 263 ? -0.315 13.823 30.707 1.00 17.59 243 LEU A N 1
ATOM 1767 C CA . LEU A 1 263 ? 0.605 13.209 31.666 1.00 22.72 243 LEU A CA 1
ATOM 1768 C C . LEU A 1 263 ? -0.156 12.436 32.736 1.00 21.61 243 LEU A C 1
ATOM 1769 O O . LEU A 1 263 ? 0.301 11.384 33.195 1.00 23.63 243 LEU A O 1
ATOM 1774 N N . LEU A 1 264 ? -1.343 12.916 33.109 1.00 22.34 244 LEU A N 1
ATOM 1775 C CA . LEU A 1 264 ? -2.148 12.202 34.095 1.00 21.89 244 LEU A CA 1
ATOM 1776 C C . LEU A 1 264 ? -2.719 10.909 33.530 1.00 18.62 244 LEU A C 1
ATOM 1777 O O . LEU A 1 264 ? -2.719 9.882 34.216 1.00 26.90 244 LEU A O 1
ATOM 1782 N N . VAL A 1 265 ? -3.236 10.934 32.298 1.00 19.87 245 VAL A N 1
ATOM 1783 C CA . VAL A 1 265 ? -3.936 9.760 31.771 1.00 22.88 245 VAL A CA 1
ATOM 1784 C C . VAL A 1 265 ? -3.003 8.801 31.033 1.00 19.82 245 VAL A C 1
ATOM 1785 O O . VAL A 1 265 ? -3.273 7.594 30.989 1.00 22.49 245 VAL A O 1
ATOM 1789 N N . ALA A 1 266 ? -1.902 9.298 30.454 1.00 14.82 246 ALA A N 1
ATOM 1790 C CA . ALA A 1 266 ? -1.068 8.425 29.629 1.00 19.75 246 ALA A CA 1
ATOM 1791 C C . ALA A 1 266 ? -0.445 7.276 30.405 1.00 22.24 246 ALA A C 1
ATOM 1792 O O . ALA A 1 266 ? -0.083 6.265 29.788 1.00 25.79 246 ALA A O 1
ATOM 1794 N N . GLY A 1 267 ? -0.303 7.399 31.716 1.00 19.60 247 GLY A N 1
ATOM 1795 C CA . GLY A 1 267 ? 0.310 6.339 32.470 1.00 20.55 247 GLY A CA 1
ATOM 1796 C C . GLY A 1 267 ? -0.618 5.754 33.512 1.00 25.84 247 GLY A C 1
ATOM 1797 O O . GLY A 1 267 ? -0.199 4.865 34.260 1.00 26.10 247 GLY A O 1
ATOM 1798 N N . TYR A 1 268 ? -1.867 6.238 33.586 1.00 26.71 248 TYR A N 1
ATOM 1799 C CA . TYR A 1 268 ? -2.812 5.718 34.581 1.00 23.39 248 TYR A CA 1
ATOM 1800 C C . TYR A 1 268 ? -3.244 4.310 34.197 1.00 24.26 248 TYR A C 1
ATOM 1801 O O . TYR A 1 268 ? -2.707 3.332 34.729 1.00 20.61 248 TYR A O 1
ATOM 1810 N N . GLU A 1 269 ? -4.193 4.195 33.239 1.00 26.74 249 GLU A N 1
ATOM 1811 C CA . GLU A 1 269 ? -4.685 2.882 32.804 1.00 25.15 249 GLU A CA 1
ATOM 1812 C C . GLU A 1 269 ? -3.622 2.078 32.059 1.00 24.99 249 GLU A C 1
ATOM 1813 O O . GLU A 1 269 ? -3.753 0.856 31.956 1.00 21.62 249 GLU A O 1
ATOM 1819 N N . THR A 1 270 ? -2.597 2.731 31.491 1.00 23.95 250 THR A N 1
ATOM 1820 C CA . THR A 1 270 ? -1.545 1.975 30.808 1.00 22.54 250 THR A CA 1
ATOM 1821 C C . THR A 1 270 ? -0.662 1.244 31.807 1.00 22.36 250 THR A C 1
ATOM 1822 O O . THR A 1 270 ? -0.348 0.061 31.623 1.00 19.13 250 THR A O 1
ATOM 1826 N N . THR A 1 271 ? -0.268 1.926 32.886 1.00 17.89 251 THR A N 1
ATOM 1827 C CA . THR A 1 271 ? 0.525 1.270 33.918 1.00 19.36 251 THR A CA 1
ATOM 1828 C C . THR A 1 271 ? -0.285 0.213 34.658 1.00 18.89 251 THR A C 1
ATOM 1829 O O . THR A 1 271 ? 0.221 -0.878 34.943 1.00 18.39 251 THR A O 1
ATOM 1833 N N . ALA A 1 272 ? -1.553 0.514 34.965 1.00 20.45 252 ALA A N 1
ATOM 1834 C CA . ALA A 1 272 ? -2.391 -0.428 35.697 1.00 19.47 252 ALA A CA 1
ATOM 1835 C C . ALA A 1 272 ? -2.547 -1.725 34.923 1.00 19.48 252 ALA A C 1
ATOM 1836 O O . ALA A 1 272 ? -2.429 -2.817 35.490 1.00 17.63 252 ALA A O 1
ATOM 1838 N N . HIS A 1 273 ? -2.833 -1.627 33.623 1.00 20.41 253 HIS A N 1
ATOM 1839 C CA . HIS A 1 273 ? -3.021 -2.844 32.839 1.00 18.35 253 HIS A CA 1
ATOM 1840 C C . HIS A 1 273 ? -1.705 -3.520 32.490 1.00 19.69 253 HIS A C 1
ATOM 1841 O O . HIS A 1 273 ? -1.706 -4.720 32.192 1.00 21.91 253 HIS A O 1
ATOM 1848 N N . LEU A 1 274 ? -0.575 -2.790 32.510 1.00 20.64 254 LEU A N 1
ATOM 1849 C CA . LEU A 1 274 ? 0.715 -3.466 32.424 1.00 20.16 254 LEU A CA 1
ATOM 1850 C C . LEU A 1 274 ? 0.894 -4.372 33.633 1.00 20.88 254 LEU A C 1
ATOM 1851 O O . LEU A 1 274 ? 1.114 -5.591 33.494 1.00 19.67 254 LEU A O 1
ATOM 1856 N N . ILE A 1 275 ? 0.709 -3.800 34.829 1.00 18.30 255 ILE A N 1
ATOM 1857 C CA . ILE A 1 275 ? 0.720 -4.576 36.067 1.00 20.48 255 ILE A CA 1
ATOM 1858 C C . ILE A 1 275 ? -0.298 -5.701 36.016 1.00 14.90 255 ILE A C 1
ATOM 1859 O O . ILE A 1 275 ? -0.007 -6.829 36.426 1.00 14.52 255 ILE A O 1
ATOM 1864 N N . GLY A 1 276 ? -1.513 -5.409 35.533 1.00 17.47 256 GLY A N 1
ATOM 1865 C CA . GLY A 1 276 ? -2.547 -6.434 35.443 1.00 15.67 256 GLY A CA 1
ATOM 1866 C C . GLY A 1 276 ? -2.179 -7.560 34.495 1.00 18.49 256 GLY A C 1
ATOM 1867 O O . GLY A 1 276 ? -2.221 -8.741 34.866 1.00 13.23 256 GLY A O 1
ATOM 1868 N N . ASN A 1 277 ? -1.777 -7.211 33.265 1.00 17.30 257 ASN A N 1
ATOM 1869 C CA . ASN A 1 277 ? -1.427 -8.252 32.299 1.00 19.99 257 ASN A CA 1
ATOM 1870 C C . ASN A 1 277 ? -0.216 -9.048 32.769 1.00 17.41 257 ASN A C 1
ATOM 1871 O O . ASN A 1 277 ? -0.178 -10.277 32.616 1.00 19.65 257 ASN A O 1
ATOM 1876 N N . GLY A 1 278 ? 0.786 -8.360 33.334 1.00 17.03 258 GLY A N 1
ATOM 1877 C CA . GLY A 1 278 ? 1.982 -9.050 33.804 1.00 19.19 258 GLY A CA 1
ATOM 1878 C C . GLY A 1 278 ? 1.688 -9.999 34.950 1.00 19.75 258 GLY A C 1
ATOM 1879 O O . GLY A 1 278 ? 2.132 -11.149 34.947 1.00 18.43 258 GLY A O 1
ATOM 1880 N N . MET A 1 279 ? 0.908 -9.538 35.935 1.00 18.49 259 MET A N 1
ATOM 1881 C CA . MET A 1 279 ? 0.508 -10.423 37.022 1.00 20.57 259 MET A CA 1
ATOM 1882 C C . MET A 1 279 ? -0.293 -11.602 36.489 1.00 18.26 259 MET A C 1
ATOM 1883 O O . MET A 1 279 ? -0.152 -12.726 36.987 1.00 17.41 259 MET A O 1
ATOM 1888 N N . LEU A 1 280 ? -1.118 -11.373 35.458 1.00 19.74 260 LEU A N 1
ATOM 1889 C CA . LEU A 1 280 ? -1.853 -12.480 34.840 1.00 20.59 260 LEU A CA 1
ATOM 1890 C C . LEU A 1 280 ? -0.890 -13.468 34.196 1.00 21.89 260 LEU A C 1
ATOM 1891 O O . LEU A 1 280 ? -0.989 -14.679 34.420 1.00 21.42 260 LEU A O 1
ATOM 1896 N N . ALA A 1 281 ? 0.070 -12.963 33.414 1.00 20.68 261 ALA A N 1
ATOM 1897 C CA . ALA A 1 281 ? 1.081 -13.837 32.827 1.00 18.81 261 ALA A CA 1
ATOM 1898 C C . ALA A 1 281 ? 1.825 -14.615 33.908 1.00 20.19 261 ALA A C 1
ATOM 1899 O O . ALA A 1 281 ? 2.019 -15.833 33.791 1.00 19.75 261 ALA A O 1
ATOM 1901 N N . LEU A 1 282 ? 2.226 -13.937 34.986 1.00 19.18 262 LEU A N 1
ATOM 1902 C CA . LEU A 1 282 ? 2.991 -14.623 36.025 1.00 22.12 262 LEU A CA 1
ATOM 1903 C C . LEU A 1 282 ? 2.163 -15.716 36.694 1.00 22.36 262 LEU A C 1
ATOM 1904 O O . LEU A 1 282 ? 2.672 -16.808 36.966 1.00 20.42 262 LEU A O 1
ATOM 1909 N N . LEU A 1 283 ? 0.875 -15.451 36.938 1.00 21.93 263 LEU A N 1
ATOM 1910 C CA . LEU A 1 283 ? 0.011 -16.423 37.597 1.00 24.03 263 LEU A CA 1
ATOM 1911 C C . LEU A 1 283 ? -0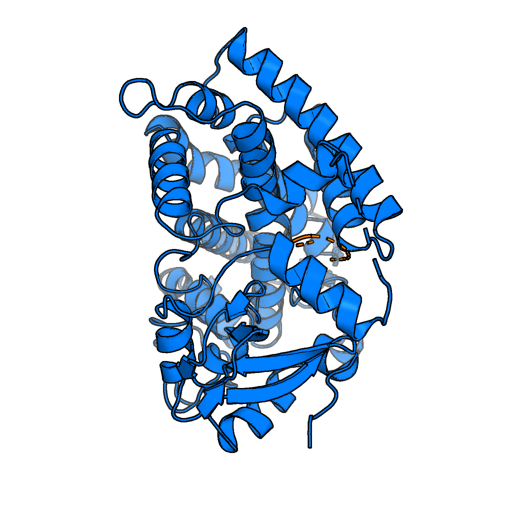.262 -17.621 36.697 1.00 28.09 263 LEU A C 1
ATOM 1912 O O . LEU A 1 283 ? -0.408 -18.746 37.189 1.00 34.77 263 LEU A O 1
ATOM 1917 N N . ARG A 1 284 ? -0.346 -17.405 35.378 1.00 25.54 264 ARG A N 1
ATOM 1918 C CA . ARG A 1 284 ? -0.561 -18.503 34.437 1.00 19.73 264 ARG A CA 1
ATOM 1919 C C . ARG A 1 284 ? 0.714 -19.293 34.152 1.00 20.32 264 ARG A C 1
ATOM 1920 O O . ARG A 1 284 ? 0.645 -20.306 33.440 1.00 21.17 264 ARG A O 1
ATOM 1928 N N . HIS A 1 285 ? 1.861 -18.836 34.667 1.00 20.11 265 HIS A N 1
ATOM 1929 C CA . HIS A 1 285 ? 3.156 -19.515 34.547 1.00 23.83 265 HIS A CA 1
ATOM 1930 C C . HIS A 1 285 ? 3.763 -19.600 35.943 1.00 24.43 265 HIS A C 1
ATOM 1931 O O . HIS A 1 285 ? 4.743 -18.918 36.257 1.00 24.31 265 HIS A O 1
ATOM 1938 N N . PRO A 1 286 ? 3.197 -20.442 36.810 1.00 29.06 266 PRO A N 1
ATOM 1939 C CA . PRO A 1 286 ? 3.604 -20.430 38.226 1.00 29.56 266 PRO A CA 1
ATOM 1940 C C . PRO A 1 286 ? 5.070 -20.780 38.450 1.00 25.23 266 PRO A C 1
ATOM 1941 O O . PRO A 1 286 ? 5.646 -20.318 39.438 1.00 29.85 266 PRO A O 1
ATOM 1945 N N . ASP A 1 287 ? 5.712 -21.548 37.565 1.00 24.95 267 ASP A N 1
ATOM 1946 C CA . ASP A 1 287 ? 7.140 -21.807 37.749 1.00 30.84 267 ASP A CA 1
ATOM 1947 C C . ASP A 1 287 ? 7.957 -20.530 37.629 1.00 25.62 267 ASP A C 1
ATOM 1948 O O . ASP A 1 287 ? 8.901 -20.315 38.400 1.00 24.62 267 ASP A O 1
ATOM 1953 N N . GLN A 1 288 ? 7.628 -19.678 36.657 1.00 23.84 268 GLN A N 1
ATOM 1954 C CA . GLN A 1 288 ? 8.367 -18.430 36.519 1.00 22.34 268 GLN A CA 1
ATOM 1955 C C . GLN A 1 288 ? 8.025 -17.474 37.647 1.00 21.16 268 GLN A C 1
ATOM 1956 O O . GLN A 1 288 ? 8.901 -16.751 38.118 1.00 21.50 268 GLN A O 1
ATOM 1962 N N . LEU A 1 289 ? 6.778 -17.488 38.120 1.00 19.09 269 LEU A N 1
ATOM 1963 C CA . LEU A 1 289 ? 6.441 -16.710 39.308 1.00 25.10 269 LEU A CA 1
ATOM 1964 C C . LEU A 1 289 ? 7.338 -17.104 40.477 1.00 27.51 269 LEU A C 1
ATOM 1965 O O . LEU A 1 289 ? 7.991 -16.248 41.094 1.00 25.11 269 LEU A O 1
ATOM 1970 N N . ALA A 1 290 ? 7.404 -18.407 40.777 1.00 25.85 270 ALA A N 1
ATOM 1971 C CA . ALA A 1 290 ? 8.258 -18.870 41.866 1.00 26.84 270 ALA A CA 1
ATOM 1972 C C . ALA A 1 290 ? 9.712 -18.505 41.611 1.00 27.90 270 ALA A C 1
ATOM 1973 O O . ALA A 1 290 ? 10.395 -17.992 42.509 1.00 32.70 270 ALA A O 1
ATOM 1975 N N . ALA A 1 291 ? 10.203 -18.741 40.388 1.00 28.16 271 ALA A N 1
ATOM 1976 C CA . ALA A 1 291 ? 11.573 -18.356 40.063 1.00 23.88 271 ALA A CA 1
ATOM 1977 C C . ALA A 1 291 ? 11.806 -16.880 40.359 1.00 29.10 271 ALA A C 1
ATOM 1978 O O . ALA A 1 291 ? 12.821 -16.513 40.971 1.00 29.45 271 ALA A O 1
ATOM 1980 N N . LEU A 1 292 ? 10.877 -16.014 39.921 1.00 27.90 272 LEU A N 1
ATOM 1981 C CA . LEU A 1 292 ? 11.030 -14.574 40.148 1.00 29.05 272 LEU A CA 1
ATOM 1982 C C . LEU A 1 292 ? 11.056 -14.244 41.643 1.00 26.67 272 LEU A C 1
ATOM 1983 O O . LEU A 1 292 ? 11.877 -13.434 42.089 1.00 30.26 272 LEU A O 1
ATOM 1988 N N . ARG A 1 293 ? 10.159 -14.855 42.428 1.00 30.79 273 ARG A N 1
ATOM 1989 C CA . ARG A 1 293 ? 10.137 -14.613 43.872 1.00 32.36 273 ARG A CA 1
ATOM 1990 C C . ARG A 1 293 ? 11.469 -14.961 44.513 1.00 35.51 273 ARG A C 1
ATOM 1991 O O . ARG A 1 293 ? 11.933 -14.258 45.424 1.00 31.28 273 ARG A O 1
ATOM 1999 N N . ALA A 1 294 ? 12.095 -16.051 44.051 1.00 34.50 274 ALA A N 1
ATOM 2000 C CA . ALA A 1 294 ? 13.347 -16.517 44.630 1.00 30.87 274 ALA A CA 1
ATOM 2001 C C . ALA A 1 294 ? 14.552 -15.725 44.144 1.00 37.68 274 ALA A C 1
ATOM 2002 O O . ALA A 1 294 ? 15.589 -15.704 44.823 1.00 36.49 274 ALA A O 1
ATOM 2004 N N . ASP A 1 295 ? 14.452 -15.071 42.989 1.00 33.71 275 ASP A N 1
ATOM 2005 C CA . ASP A 1 295 ? 15.609 -14.409 42.394 1.00 27.63 275 ASP A CA 1
ATOM 2006 C C . ASP A 1 295 ? 15.198 -13.065 41.795 1.00 30.63 275 ASP A C 1
ATOM 2007 O O . ASP A 1 295 ? 14.787 -13.001 40.632 1.00 27.17 275 ASP A O 1
ATOM 2012 N N . ARG A 1 296 ? 15.349 -11.987 42.573 1.00 30.50 276 ARG A N 1
ATOM 2013 C CA . ARG A 1 296 ? 14.985 -10.653 42.102 1.00 29.60 276 ARG A CA 1
ATOM 2014 C C . ARG A 1 296 ? 15.891 -10.128 41.000 1.00 27.73 276 ARG A C 1
ATOM 2015 O O . ARG A 1 296 ? 15.575 -9.082 40.419 1.00 23.41 276 ARG A O 1
ATOM 2023 N N . SER A 1 297 ? 17.012 -10.794 40.711 1.00 27.54 277 SER A N 1
ATOM 2024 C CA . SER A 1 297 ? 17.817 -10.376 39.565 1.00 30.09 277 SER A CA 1
ATOM 2025 C C . SER A 1 297 ? 17.096 -10.624 38.247 1.00 25.11 277 SER A C 1
ATOM 2026 O O . SER A 1 297 ? 17.545 -10.127 37.206 1.00 21.02 277 SER A O 1
ATOM 2029 N N . LEU A 1 298 ? 15.994 -11.381 38.266 1.00 24.22 278 LEU A N 1
ATOM 2030 C CA . LEU A 1 298 ? 15.174 -11.602 37.080 1.00 23.30 278 LEU A CA 1
ATOM 2031 C C . LEU A 1 298 ? 14.070 -10.566 36.919 1.00 24.24 278 LEU A C 1
ATOM 2032 O O . LEU A 1 298 ? 13.343 -10.607 35.911 1.00 17.97 278 LEU A O 1
ATOM 2037 N N . LEU A 1 299 ? 13.918 -9.652 37.889 1.00 24.64 279 LEU A N 1
ATOM 2038 C CA . LEU A 1 299 ? 12.793 -8.714 37.892 1.00 22.66 279 LEU A CA 1
ATOM 2039 C C . LEU A 1 299 ? 12.820 -7.809 36.667 1.00 20.74 279 LEU A C 1
ATOM 2040 O O . LEU A 1 299 ? 11.807 -7.653 35.976 1.00 24.07 279 LEU A O 1
ATOM 2045 N N . ARG A 1 300 ? 13.963 -7.175 36.404 1.00 19.14 280 ARG A N 1
ATOM 2046 C CA . ARG A 1 300 ? 14.080 -6.286 35.257 1.00 24.71 280 ARG A CA 1
ATOM 2047 C C . ARG A 1 300 ? 13.696 -6.997 33.967 1.00 20.22 280 ARG A C 1
ATOM 2048 O O . ARG A 1 300 ? 12.910 -6.465 33.173 1.00 19.12 280 ARG A O 1
ATOM 2056 N N . GLY A 1 301 ? 14.247 -8.204 33.750 1.00 18.40 281 GLY A N 1
ATOM 2057 C CA . GLY A 1 301 ? 13.896 -8.998 32.581 1.00 20.15 281 GLY A CA 1
ATOM 2058 C C . GLY A 1 301 ? 12.436 -9.416 32.553 1.00 19.34 281 GLY A C 1
ATOM 2059 O O . GLY A 1 301 ? 11.838 -9.524 31.481 1.00 16.73 281 GLY A O 1
ATOM 2060 N N . ALA A 1 302 ? 11.838 -9.633 33.727 1.00 15.34 282 ALA A N 1
ATOM 2061 C CA . ALA A 1 302 ? 10.424 -9.990 33.786 1.00 16.16 282 ALA A CA 1
ATOM 2062 C C . ALA A 1 302 ? 9.532 -8.816 33.369 1.00 14.63 282 ALA A C 1
ATOM 2063 O O . ALA A 1 302 ? 8.542 -9.010 32.657 1.00 15.27 282 ALA A O 1
ATOM 2065 N N . VAL A 1 303 ? 9.869 -7.588 33.787 1.00 17.01 283 VAL A N 1
ATOM 2066 C CA . VAL A 1 303 ? 9.079 -6.435 33.359 1.00 17.53 283 VAL A CA 1
ATOM 2067 C C . VAL A 1 303 ? 9.199 -6.229 31.847 1.00 19.58 283 VAL A C 1
ATOM 2068 O O . VAL A 1 303 ? 8.191 -6.000 31.172 1.00 16.95 283 VAL A O 1
ATOM 2072 N N . GLU A 1 304 ? 10.421 -6.352 31.289 1.00 16.83 284 GLU A N 1
ATOM 2073 C CA . GLU A 1 304 ? 10.618 -6.226 29.841 1.00 17.36 284 GLU A CA 1
ATOM 2074 C C . GLU A 1 304 ? 9.768 -7.226 29.073 1.00 19.26 284 GLU A C 1
ATOM 2075 O O . GLU A 1 304 ? 9.173 -6.881 28.045 1.00 15.98 284 GLU A O 1
ATOM 2081 N N . GLU A 1 305 ? 9.726 -8.484 29.547 1.00 13.17 285 GLU A N 1
ATOM 2082 C CA . GLU A 1 305 ? 8.974 -9.532 28.857 1.00 14.67 285 GLU A CA 1
ATOM 2083 C C . GLU A 1 305 ? 7.472 -9.303 28.971 1.00 15.76 285 GLU A C 1
ATOM 2084 O O . GLU A 1 305 ? 6.722 -9.613 28.036 1.00 16.34 285 GLU A O 1
ATOM 2090 N N . ILE A 1 306 ? 7.013 -8.787 30.118 1.00 15.04 286 ILE A N 1
ATOM 2091 C CA . ILE A 1 306 ? 5.619 -8.381 30.254 1.00 16.23 286 ILE A CA 1
ATOM 2092 C C . ILE A 1 306 ? 5.254 -7.334 29.210 1.00 13.92 286 ILE A C 1
ATOM 2093 O O . ILE A 1 306 ? 4.179 -7.405 28.599 1.00 13.53 286 ILE A O 1
ATOM 2098 N N . SER A 1 307 ? 6.131 -6.347 28.983 1.00 14.96 287 SER A N 1
ATOM 2099 C CA . SER A 1 307 ? 5.823 -5.340 27.967 1.00 16.41 287 SER A CA 1
ATOM 2100 C C . SER A 1 307 ? 5.820 -5.962 26.586 1.00 16.40 287 SER A C 1
ATOM 2101 O O . SER A 1 307 ? 4.982 -5.608 25.745 1.00 14.36 287 SER A O 1
ATOM 2104 N N . ARG A 1 308 ? 6.772 -6.871 26.322 1.00 12.53 288 ARG A N 1
ATOM 2105 C CA . ARG A 1 308 ? 6.800 -7.530 25.022 1.00 17.14 288 ARG A CA 1
ATOM 2106 C C . ARG A 1 308 ? 5.603 -8.459 24.848 1.00 13.35 288 ARG A C 1
ATOM 2107 O O . ARG A 1 308 ? 4.959 -8.451 23.792 1.00 13.06 288 ARG A O 1
ATOM 2115 N N . TYR A 1 309 ? 5.303 -9.285 25.867 1.00 13.38 289 TYR A N 1
ATOM 2116 C CA . TYR A 1 309 ? 4.300 -10.354 25.729 1.00 12.71 289 TYR A CA 1
ATOM 2117 C C . TYR A 1 309 ? 2.870 -9.819 25.652 1.00 13.48 289 TYR A C 1
ATOM 2118 O O . TYR A 1 309 ? 2.078 -10.258 24.813 1.00 14.20 289 TYR A O 1
ATOM 2127 N N . ASP A 1 310 ? 2.489 -8.923 26.554 1.00 16.09 290 ASP A N 1
ATOM 2128 C CA . ASP A 1 310 ? 1.081 -8.487 26.650 1.00 14.86 290 ASP A CA 1
ATOM 2129 C C . ASP A 1 310 ? 1.033 -7.037 27.143 1.00 16.16 290 ASP A C 1
ATOM 2130 O O . ASP A 1 310 ? 0.500 -6.726 28.207 1.00 16.80 290 ASP A O 1
ATOM 2135 N N . ASN A 1 311 ? 1.621 -6.144 26.340 1.00 13.59 291 ASN A N 1
ATOM 2136 C CA . ASN A 1 311 ? 1.628 -4.717 26.649 1.00 14.71 291 ASN A CA 1
ATOM 2137 C C . ASN A 1 311 ? 0.207 -4.154 26.731 1.00 14.20 291 ASN A C 1
ATOM 2138 O O . ASN A 1 311 ? -0.687 -4.555 25.976 1.00 15.79 291 ASN A O 1
ATOM 2143 N N . SER A 1 312 ? 0.012 -3.167 27.615 1.00 14.30 292 SER A N 1
ATOM 2144 C CA . SER A 1 312 ? -1.299 -2.537 27.717 1.00 18.00 292 SER A CA 1
ATOM 2145 C C . SER A 1 312 ? -1.678 -1.848 26.417 1.00 18.23 292 SER A C 1
ATOM 2146 O O . SER A 1 312 ? -2.867 -1.659 26.139 1.00 18.87 292 SER A O 1
ATOM 2149 N N . LEU A 1 313 ? -0.694 -1.460 25.608 1.00 17.55 293 LEU A N 1
ATOM 2150 C CA . LEU A 1 313 ? -0.964 -0.855 24.309 1.00 18.04 293 LEU A CA 1
ATOM 2151 C C . LEU A 1 313 ? -0.400 -1.758 23.220 1.00 17.34 293 LEU A C 1
ATOM 2152 O O . LEU A 1 313 ? 0.817 -1.790 23.009 1.00 14.46 293 LEU A O 1
ATOM 2157 N N . HIS A 1 314 ? -1.280 -2.480 22.515 1.00 18.62 294 HIS A N 1
ATOM 2158 C CA . HIS A 1 314 ? -0.867 -3.209 21.317 1.00 18.60 294 HIS A CA 1
ATOM 2159 C C . HIS A 1 314 ? -0.988 -2.371 20.049 1.00 16.34 294 HIS A C 1
ATOM 2160 O O . HIS A 1 314 ? -0.490 -2.782 18.994 1.00 13.28 294 HIS A O 1
ATOM 2167 N N . LEU A 1 315 ? -1.585 -1.194 20.143 1.00 14.23 295 LEU A N 1
ATOM 2168 C CA . LEU A 1 315 ? -1.694 -0.272 19.027 1.00 17.70 295 LEU A CA 1
ATOM 2169 C C . LEU A 1 315 ? -1.166 1.068 19.503 1.00 16.30 295 LEU A C 1
ATOM 2170 O O . LEU A 1 315 ? -1.365 1.424 20.667 1.00 22.47 295 LEU A O 1
ATOM 2175 N N . ASN A 1 316 ? -0.504 1.812 18.615 1.00 15.98 296 ASN A N 1
ATOM 2176 C CA . ASN A 1 316 ? -0.127 3.191 18.900 1.00 15.24 296 ASN A CA 1
ATOM 2177 C C . ASN A 1 316 ? -1.292 4.119 18.547 1.00 20.28 296 ASN A C 1
ATOM 2178 O O . ASN A 1 316 ? -2.373 3.658 18.170 1.00 18.74 296 ASN A O 1
ATOM 2183 N N . THR A 1 317 ? -1.082 5.440 18.662 1.00 16.13 297 THR A N 1
ATOM 2184 C CA . THR A 1 317 ? -2.109 6.412 18.302 1.00 21.27 297 THR A CA 1
ATOM 2185 C C . THR A 1 317 ? -2.218 6.554 16.794 1.00 18.96 297 THR A C 1
ATOM 2186 O O . THR A 1 317 ? -1.252 6.359 16.058 1.00 17.26 297 THR A O 1
ATOM 2190 N N . LEU A 1 318 ? -3.407 6.936 16.344 1.00 17.52 298 LEU A N 1
ATOM 2191 C CA . LEU A 1 318 ? -3.682 7.062 14.919 1.00 24.25 298 LEU A CA 1
ATOM 2192 C C . LEU A 1 318 ? -2.783 8.112 14.259 1.00 26.85 298 LEU A C 1
ATOM 2193 O O . LEU A 1 318 ? -2.512 9.180 14.824 1.00 25.94 298 LEU A O 1
ATOM 2198 N N . SER A 1 319 ? -2.319 7.801 13.053 1.00 24.59 299 SER A N 1
ATOM 2199 C CA . SER A 1 319 ? -1.567 8.742 12.241 1.00 21.92 299 SER A CA 1
ATOM 2200 C C . SER A 1 319 ? -2.278 8.874 10.902 1.00 24.32 299 SER A C 1
ATOM 2201 O O . SER A 1 319 ? -3.074 8.008 10.519 1.00 20.07 299 SER A O 1
ATOM 2204 N N . VAL A 1 320 ? -1.985 9.955 10.175 1.00 24.96 300 VAL A N 1
ATOM 2205 C CA . VAL A 1 320 ? -2.603 10.168 8.870 1.00 27.92 300 VAL A CA 1
ATOM 2206 C C . VAL A 1 320 ? -1.536 10.598 7.867 1.00 24.84 300 VAL A C 1
ATOM 2207 O O . VAL A 1 320 ? -0.629 11.367 8.205 1.00 22.77 300 VAL A O 1
ATOM 2211 N N . THR A 1 321 ? -1.632 10.082 6.635 1.00 20.97 301 THR A N 1
ATOM 2212 C CA . THR A 1 321 ? -0.704 10.456 5.576 1.00 27.39 301 THR A CA 1
ATOM 2213 C C . THR A 1 321 ? -1.231 11.687 4.845 1.00 25.42 301 THR A C 1
ATOM 2214 O O . THR A 1 321 ? -2.444 11.887 4.737 1.00 28.84 301 THR A O 1
ATOM 2218 N N . SER A 1 322 ? -0.308 12.526 4.362 1.00 32.58 302 SER A N 1
ATOM 2219 C CA . SER A 1 322 ? -0.624 13.638 3.465 1.00 37.32 302 SER A CA 1
ATOM 2220 C C . SER A 1 322 ? -0.201 13.373 2.034 1.00 42.18 302 SER A C 1
ATOM 2221 O O . SER A 1 322 ? -0.680 14.058 1.122 1.00 45.93 302 SER A O 1
ATOM 2224 N N . GLU A 1 323 ? 0.679 12.402 1.839 1.00 42.19 303 GLU A N 1
ATOM 2225 C CA . GLU A 1 323 ? 1.249 12.004 0.565 1.00 41.51 303 GLU A CA 1
ATOM 2226 C C . GLU A 1 323 ? 1.494 10.506 0.649 1.00 40.17 303 GLU A C 1
ATOM 2227 O O . GLU A 1 323 ? 1.488 9.938 1.745 1.00 35.78 303 GLU A O 1
ATOM 2233 N N . PRO A 1 324 ? 1.683 9.83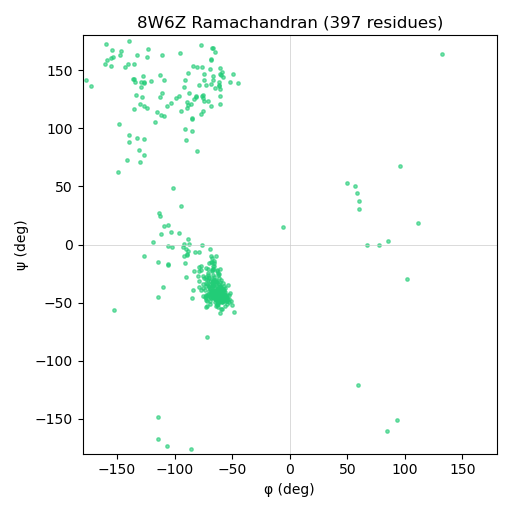3 -0.487 1.00 40.60 304 PRO A N 1
ATOM 2234 C CA . PRO A 1 324 ? 1.960 8.389 -0.441 1.00 37.50 304 PRO A CA 1
ATOM 2235 C C . PRO A 1 324 ? 3.235 8.113 0.349 1.00 37.57 304 PRO A C 1
ATOM 2236 O O . PRO A 1 324 ? 4.176 8.919 0.359 1.00 33.68 304 PRO A O 1
ATOM 2240 N N . VAL A 1 325 ? 3.247 6.980 1.057 1.00 36.72 305 VAL A N 1
ATOM 2241 C CA . VAL A 1 325 ? 4.407 6.570 1.839 1.00 34.51 305 VAL A CA 1
ATOM 2242 C C . VAL A 1 325 ? 4.658 5.091 1.603 1.00 35.91 305 VAL A C 1
ATOM 2243 O O . VAL A 1 325 ? 3.744 4.319 1.290 1.00 35.69 305 VAL A O 1
ATOM 2247 N N . ARG A 1 326 ? 5.909 4.697 1.809 1.00 36.69 306 ARG A N 1
ATOM 2248 C CA . ARG A 1 326 ? 6.374 3.341 1.560 1.00 40.66 306 ARG A CA 1
ATOM 2249 C C . ARG A 1 326 ? 6.794 2.731 2.889 1.00 36.50 306 ARG A C 1
ATOM 2250 O O . ARG A 1 326 ? 7.771 3.182 3.500 1.00 36.61 306 ARG A O 1
ATOM 2258 N N . ILE A 1 327 ? 6.067 1.699 3.322 1.00 33.92 307 ILE A N 1
ATOM 2259 C CA . ILE A 1 327 ? 6.304 1.058 4.612 1.00 36.24 307 ILE A CA 1
ATOM 2260 C C . ILE A 1 327 ? 6.268 -0.450 4.414 1.00 36.51 307 ILE A C 1
ATOM 2261 O O . ILE A 1 327 ? 5.224 -1.013 4.054 1.00 38.79 307 ILE A O 1
ATOM 2266 N N . GLY A 1 328 ? 7.403 -1.102 4.665 1.00 37.63 308 GLY A N 1
ATOM 2267 C CA . GLY A 1 328 ? 7.516 -2.534 4.469 1.00 38.23 308 GLY A CA 1
ATOM 2268 C C . GLY A 1 328 ? 7.267 -2.986 3.048 1.00 38.20 308 GLY A C 1
ATOM 2269 O O . GLY A 1 328 ? 6.782 -4.102 2.850 1.00 39.25 308 GLY A O 1
ATOM 2270 N N . GLY A 1 329 ? 7.588 -2.150 2.052 1.00 40.33 309 GLY A N 1
ATOM 2271 C CA . GLY A 1 329 ? 7.324 -2.441 0.657 1.00 35.97 309 GLY A CA 1
ATOM 2272 C C . GLY A 1 329 ? 5.891 -2.241 0.221 1.00 39.06 309 GLY A C 1
ATOM 2273 O O . GLY A 1 329 ? 5.576 -2.455 -0.961 1.00 46.06 309 GLY A O 1
ATOM 2274 N N . VAL A 1 330 ? 5.013 -1.840 1.127 1.00 42.20 310 VAL A N 1
ATOM 2275 C CA . VAL A 1 330 ? 3.602 -1.647 0.826 1.00 40.66 310 VAL A CA 1
ATOM 2276 C C . VAL A 1 330 ? 3.388 -0.151 0.591 1.00 41.01 310 VAL A C 1
ATOM 2277 O O . VAL A 1 330 ? 3.783 0.683 1.420 1.00 37.88 310 VAL A O 1
A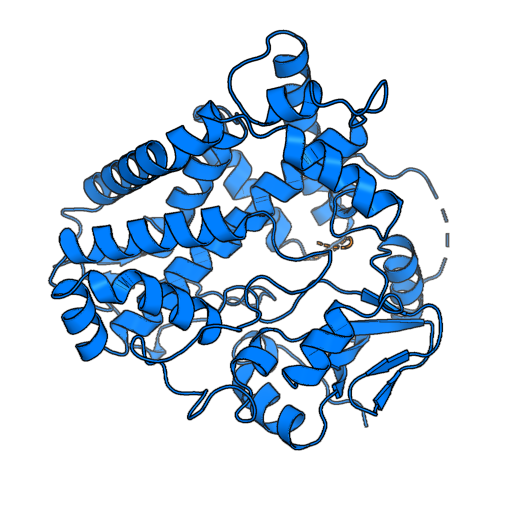TOM 2281 N N . ARG A 1 331 ? 2.800 0.200 -0.553 1.00 41.28 311 ARG A N 1
ATOM 2282 C CA . ARG A 1 331 ? 2.465 1.591 -0.818 1.00 41.29 311 ARG A CA 1
ATOM 2283 C C . ARG A 1 331 ? 1.160 1.927 -0.121 1.00 39.56 311 ARG A C 1
ATOM 2284 O O . ARG A 1 331 ? 0.162 1.218 -0.267 1.00 39.77 311 ARG A O 1
ATOM 2292 N N . ILE A 1 332 ? 1.185 2.987 0.668 1.00 37.16 312 ILE A N 1
ATOM 2293 C CA . ILE A 1 332 ? 0.009 3.523 1.343 1.00 31.15 312 ILE A CA 1
ATOM 2294 C C . ILE A 1 332 ? -0.311 4.859 0.687 1.00 33.75 312 ILE A C 1
ATOM 2295 O O . ILE A 1 332 ? 0.599 5.678 0.502 1.00 33.92 312 ILE A O 1
ATOM 2300 N N . PRO A 1 333 ? -1.547 5.106 0.289 1.00 35.58 313 PRO A N 1
ATOM 2301 C CA . PRO A 1 333 ? -1.864 6.344 -0.424 1.00 33.54 313 PRO A CA 1
ATOM 2302 C C . PRO A 1 333 ? -1.935 7.512 0.555 1.00 35.07 313 PRO A C 1
ATOM 2303 O O . PRO A 1 333 ? -1.883 7.337 1.779 1.00 25.53 313 PRO A O 1
ATOM 2307 N N . ALA A 1 334 ? -2.041 8.711 -0.014 1.00 35.43 314 ALA A N 1
ATOM 2308 C CA . ALA A 1 334 ? -2.319 9.906 0.757 1.00 31.69 314 ALA A CA 1
ATOM 2309 C C . ALA A 1 334 ? -3.737 9.851 1.313 1.00 33.28 314 ALA A C 1
ATOM 2310 O O . ALA A 1 334 ? -4.599 9.129 0.809 1.00 29.41 314 ALA A O 1
ATOM 2312 N N . ASP A 1 335 ? -3.979 10.654 2.355 1.00 33.55 315 ASP A N 1
ATOM 2313 C CA . ASP A 1 335 ? -5.284 10.732 3.021 1.00 33.69 315 ASP A CA 1
ATOM 2314 C C . ASP A 1 335 ? -5.701 9.381 3.592 1.00 31.78 315 ASP A C 1
ATOM 2315 O O . ASP A 1 335 ? -6.880 9.013 3.565 1.00 31.98 315 ASP A O 1
ATOM 2320 N N . ALA A 1 336 ? -4.729 8.628 4.119 1.00 27.05 316 ALA A N 1
ATOM 2321 C CA . ALA A 1 336 ? -5.020 7.338 4.734 1.00 26.09 316 ALA A CA 1
ATOM 2322 C C . ALA A 1 336 ? -4.759 7.377 6.238 1.00 26.84 316 ALA A C 1
ATOM 2323 O O . ALA A 1 336 ? -3.838 8.053 6.704 1.00 25.62 316 ALA A O 1
ATOM 2325 N N . PHE A 1 337 ? -5.575 6.643 6.990 1.00 24.79 317 PHE A N 1
ATOM 2326 C CA . PHE A 1 337 ? -5.295 6.362 8.394 1.00 24.63 317 PHE A CA 1
ATOM 2327 C C . PHE A 1 337 ? -4.252 5.255 8.476 1.00 22.74 317 PHE A C 1
ATOM 2328 O O . PHE A 1 337 ? -4.338 4.262 7.742 1.00 24.59 317 PHE A O 1
ATOM 2336 N N . VAL A 1 338 ? -3.271 5.411 9.369 1.00 20.89 318 VAL A N 1
ATOM 2337 C CA . VAL A 1 338 ? -2.218 4.412 9.545 1.00 21.25 318 VAL A CA 1
ATOM 2338 C C . VAL A 1 338 ? -2.024 4.159 11.035 1.00 24.26 318 VAL A C 1
ATOM 2339 O O . VAL A 1 338 ? -1.836 5.105 11.817 1.00 19.36 318 VAL A O 1
ATOM 2343 N N . ILE A 1 339 ? -2.051 2.881 11.427 1.00 20.93 319 ILE A N 1
ATOM 2344 C CA . ILE A 1 339 ? -1.871 2.483 12.815 1.00 22.82 319 ILE A CA 1
ATOM 2345 C C . ILE A 1 339 ? -0.752 1.461 12.866 1.00 22.97 319 ILE A C 1
ATOM 2346 O O . ILE A 1 339 ? -0.674 0.561 12.018 1.00 20.06 319 ILE A O 1
ATOM 2351 N N . VAL A 1 340 ? 0.101 1.590 13.876 1.00 18.30 320 VAL A N 1
ATOM 2352 C CA . VAL A 1 340 ? 1.232 0.689 14.042 1.00 19.64 320 VAL A CA 1
ATOM 2353 C C . VAL A 1 340 ? 0.931 -0.245 15.205 1.00 17.32 320 VAL A C 1
ATOM 2354 O O . VAL A 1 340 ? 0.749 0.203 16.352 1.00 13.44 320 VAL A O 1
ATOM 2358 N N . SER A 1 341 ? 0.895 -1.544 14.912 1.00 15.56 321 SER A N 1
ATOM 2359 C CA . SER A 1 341 ? 0.639 -2.528 15.957 1.00 13.69 321 SER A CA 1
ATOM 2360 C C . SER A 1 341 ? 1.958 -2.859 16.645 1.00 14.75 321 SER A C 1
ATOM 2361 O O . SER A 1 341 ? 2.750 -3.680 16.160 1.00 13.35 321 SER A O 1
ATOM 2364 N N . LEU A 1 342 ? 2.178 -2.193 17.787 1.00 15.54 322 LEU A N 1
ATOM 2365 C CA . LEU A 1 342 ? 3.251 -2.543 18.701 1.00 12.30 322 LEU A CA 1
ATOM 2366 C C . LEU A 1 342 ? 3.155 -3.992 19.136 1.00 16.10 322 LEU A C 1
ATOM 2367 O O . LEU A 1 342 ? 4.188 -4.646 19.360 1.00 14.81 322 LEU A O 1
ATOM 2372 N N . GLY A 1 343 ? 1.933 -4.492 19.334 1.00 12.38 323 GLY A N 1
ATOM 2373 C CA . GLY A 1 343 ? 1.788 -5.853 19.816 1.00 18.38 323 GLY A CA 1
ATOM 2374 C C . GLY A 1 343 ? 2.206 -6.871 18.776 1.00 14.93 323 GLY A C 1
ATOM 2375 O O . GLY A 1 343 ? 2.912 -7.830 19.085 1.00 17.21 323 GLY A O 1
ATOM 2376 N N . ALA A 1 344 ? 1.760 -6.678 17.533 1.00 17.03 324 ALA A N 1
ATOM 2377 C CA . ALA A 1 344 ? 2.145 -7.574 16.455 1.00 14.12 324 ALA A CA 1
ATOM 2378 C C . ALA A 1 344 ? 3.650 -7.577 16.273 1.00 15.50 324 ALA A C 1
ATOM 2379 O O . ALA A 1 344 ? 4.252 -8.641 16.082 1.00 17.84 324 ALA A O 1
ATOM 2381 N N . ALA A 1 345 ? 4.273 -6.388 16.318 1.00 16.41 325 ALA A N 1
ATOM 2382 C CA . ALA A 1 345 ? 5.727 -6.285 16.228 1.00 18.18 325 ALA A CA 1
ATOM 2383 C C . ALA A 1 345 ? 6.394 -6.995 17.389 1.00 15.83 325 ALA A C 1
ATOM 2384 O O . ALA A 1 345 ? 7.425 -7.649 17.208 1.00 17.06 325 ALA A O 1
ATOM 2386 N N . ASN A 1 346 ? 5.846 -6.840 18.603 1.00 15.90 326 ASN A N 1
ATOM 2387 C CA . ASN A 1 346 ? 6.428 -7.512 19.760 1.00 16.52 326 ASN A CA 1
ATOM 2388 C C . ASN A 1 346 ? 6.278 -9.025 19.672 1.00 19.33 326 ASN A C 1
ATOM 2389 O O . ASN A 1 346 ? 7.044 -9.736 20.332 1.00 18.57 326 ASN A O 1
ATOM 2394 N N . HIS A 1 347 ? 5.330 -9.524 18.862 1.00 15.36 327 HIS A N 1
ATOM 2395 C CA . HIS A 1 347 ? 5.123 -10.959 18.670 1.00 18.66 327 HIS A CA 1
ATOM 2396 C C . HIS A 1 347 ? 5.643 -11.446 17.315 1.00 18.70 327 HIS A C 1
ATOM 2397 O O . HIS A 1 347 ? 5.285 -12.539 16.865 1.00 20.96 327 HIS A O 1
ATOM 2404 N N . ASP A 1 348 ? 6.482 -10.656 16.661 1.00 19.39 328 ASP A N 1
ATOM 2405 C CA . ASP A 1 348 ? 7.068 -10.953 15.362 1.00 20.85 328 ASP A CA 1
ATOM 2406 C C . ASP A 1 348 ? 8.178 -12.002 15.459 1.00 18.56 328 ASP A C 1
ATOM 2407 O O . ASP A 1 348 ? 9.223 -11.739 16.069 1.00 17.63 328 ASP A O 1
ATOM 2412 N N . PRO A 1 349 ? 7.997 -13.190 14.863 1.00 24.26 329 PRO A N 1
ATOM 2413 C CA . PRO A 1 349 ? 9.057 -14.215 14.935 1.00 21.58 329 PRO A CA 1
ATOM 2414 C C . PRO A 1 349 ? 10.340 -13.831 14.210 1.00 23.81 329 PRO A C 1
ATOM 2415 O O . PRO A 1 349 ? 11.380 -14.451 14.463 1.00 23.75 329 PRO A O 1
ATOM 2419 N N . GLU A 1 350 ? 10.323 -12.822 13.334 1.00 24.22 330 GLU A N 1
ATOM 2420 C CA . GLU A 1 350 ? 11.586 -12.383 12.741 1.00 30.64 330 GLU A CA 1
ATOM 2421 C C . GLU A 1 350 ? 12.466 -11.655 13.748 1.00 29.04 330 GLU A C 1
ATOM 2422 O O . GLU A 1 350 ? 13.686 -11.594 13.558 1.00 28.21 330 GLU A O 1
ATOM 2428 N N . ARG A 1 351 ? 11.878 -11.133 14.825 1.00 23.73 331 ARG A N 1
ATOM 2429 C CA . ARG A 1 351 ? 12.611 -10.365 15.823 1.00 21.55 331 ARG A CA 1
ATOM 2430 C C . ARG A 1 351 ? 12.762 -11.093 17.152 1.00 22.21 331 ARG A C 1
ATOM 2431 O O . ARG A 1 351 ? 13.805 -10.973 17.802 1.00 20.58 331 ARG A O 1
ATOM 2439 N N . PHE A 1 352 ? 11.749 -11.854 17.570 1.00 17.06 332 PHE A N 1
ATOM 2440 C CA . PHE A 1 352 ? 11.779 -12.581 18.835 1.00 19.07 332 PHE A CA 1
ATOM 2441 C C . PHE A 1 352 ? 11.434 -14.043 18.565 1.00 23.73 332 PHE A C 1
ATOM 2442 O O . PHE A 1 352 ? 10.403 -14.343 17.941 1.00 21.90 332 PHE A O 1
ATOM 2450 N N . GLU A 1 353 ? 12.295 -14.944 19.030 1.00 21.57 333 GLU A N 1
ATOM 2451 C CA . GLU A 1 353 ? 12.067 -16.376 18.874 1.00 24.51 333 GLU A CA 1
ATOM 2452 C C . GLU A 1 353 ? 10.976 -16.871 19.829 1.00 16.98 333 GLU A C 1
ATOM 2453 O O . GLU A 1 353 ? 10.897 -16.441 20.985 1.00 16.64 333 GLU A O 1
ATOM 2459 N N . ASP A 1 354 ? 10.141 -17.790 19.345 1.00 16.68 334 ASP A N 1
ATOM 2460 C CA . ASP A 1 354 ? 9.023 -18.326 20.107 1.00 19.51 334 ASP A CA 1
ATOM 2461 C C . ASP A 1 354 ? 8.206 -17.182 20.708 1.00 17.38 334 ASP A C 1
ATOM 2462 O O . ASP A 1 354 ? 7.972 -17.129 21.924 1.00 16.70 334 ASP A O 1
ATOM 2467 N N . PRO A 1 355 ? 7.787 -16.221 19.886 1.00 15.05 335 PRO A N 1
ATOM 2468 C CA . PRO A 1 355 ? 7.235 -14.969 20.433 1.00 14.25 335 PRO A CA 1
ATOM 2469 C C . PRO A 1 355 ? 5.908 -15.135 21.177 1.00 18.14 335 PRO A C 1
ATOM 2470 O O . PRO A 1 355 ? 5.550 -14.252 21.972 1.00 15.35 335 PRO A O 1
ATOM 2474 N N . GLU A 1 356 ? 5.173 -16.233 20.973 1.00 16.37 336 GLU A N 1
ATOM 2475 C CA . GLU A 1 356 ? 3.911 -16.405 21.688 1.00 17.75 336 GLU A CA 1
ATOM 2476 C C . GLU A 1 356 ? 4.104 -16.955 23.093 1.00 20.31 336 GLU A C 1
ATOM 2477 O O . GLU A 1 356 ? 3.122 -17.025 23.852 1.00 14.20 336 GLU A O 1
ATOM 2483 N N . ARG A 1 357 ? 5.339 -17.339 23.450 1.00 16.73 337 ARG A N 1
ATOM 2484 C CA . ARG A 1 357 ? 5.644 -17.864 24.774 1.00 19.14 337 ARG A CA 1
ATOM 2485 C C . ARG A 1 357 ? 6.068 -16.710 25.675 1.00 16.41 337 ARG A C 1
ATOM 2486 O O . ARG A 1 357 ? 6.842 -15.830 25.265 1.00 14.79 337 ARG A O 1
ATOM 2494 N N . PHE A 1 358 ? 5.539 -16.710 26.888 1.00 15.63 338 PHE A N 1
ATOM 2495 C CA . PHE A 1 358 ? 5.964 -15.806 27.938 1.00 14.62 338 PHE A CA 1
ATOM 2496 C C . PHE A 1 358 ? 7.159 -16.430 28.647 1.00 17.11 338 PHE A C 1
ATOM 2497 O O . PHE A 1 358 ? 7.053 -17.533 29.200 1.00 19.43 338 PHE A O 1
ATOM 2505 N N . ASP A 1 359 ? 8.285 -15.726 28.635 1.00 15.38 339 ASP A N 1
ATOM 2506 C CA . ASP A 1 359 ? 9.523 -16.257 29.193 1.00 17.70 339 ASP A CA 1
ATOM 2507 C C . ASP A 1 359 ? 10.353 -15.101 29.747 1.00 21.32 339 ASP A C 1
ATOM 2508 O O . ASP A 1 359 ? 10.990 -14.373 28.977 1.00 16.04 339 ASP A O 1
ATOM 2513 N N . ILE A 1 360 ? 10.361 -14.944 31.077 1.00 18.36 340 ILE A N 1
ATOM 2514 C CA . ILE A 1 360 ? 11.051 -13.825 31.700 1.00 17.26 340 ILE A CA 1
ATOM 2515 C C . ILE A 1 360 ? 12.559 -13.887 31.510 1.00 19.39 340 ILE A C 1
ATOM 2516 O O . ILE A 1 360 ? 13.231 -12.865 31.683 1.00 19.30 340 ILE A O 1
ATOM 2521 N N . ARG A 1 361 ? 13.119 -15.054 31.177 1.00 22.92 341 ARG A N 1
ATOM 2522 C CA . ARG A 1 361 ? 14.562 -15.201 30.983 1.00 22.74 341 ARG A CA 1
ATOM 2523 C C . ARG A 1 361 ? 14.990 -14.882 29.563 1.00 19.50 341 ARG A C 1
ATOM 2524 O O . ARG A 1 361 ? 16.182 -14.965 29.244 1.00 21.30 341 ARG A O 1
ATOM 2532 N N . ARG A 1 362 ? 14.040 -14.507 28.716 1.00 16.10 342 ARG A N 1
ATOM 2533 C CA . ARG A 1 362 ? 14.317 -14.186 27.333 1.00 20.90 342 ARG A CA 1
ATOM 2534 C C . ARG A 1 362 ? 15.156 -12.909 27.231 1.00 23.48 342 ARG A C 1
ATOM 2535 O O . ARG A 1 362 ? 15.331 -12.164 28.212 1.00 19.76 342 ARG A O 1
ATOM 2543 N N . GLU A 1 363 ? 15.664 -12.655 26.015 1.00 19.36 343 GLU A N 1
ATOM 2544 C CA . GLU A 1 363 ? 16.169 -11.331 25.610 1.00 30.53 343 GLU A CA 1
ATOM 2545 C C . GLU A 1 363 ? 14.990 -10.583 25.001 1.00 23.82 343 GLU A C 1
ATOM 2546 O O . GLU A 1 363 ? 14.716 -10.683 23.794 1.00 23.86 343 GLU A O 1
ATOM 2552 N N . ALA A 1 364 ? 14.254 -9.860 25.843 1.00 24.48 344 ALA A N 1
ATOM 2553 C CA . ALA A 1 364 ? 13.106 -9.099 25.365 1.00 24.84 344 ALA A CA 1
ATOM 2554 C C . ALA A 1 364 ? 13.471 -7.658 24.984 1.00 24.59 344 ALA A C 1
ATOM 2555 O O . ALA A 1 364 ? 12.581 -6.900 24.569 1.00 20.15 344 ALA A O 1
ATOM 2557 N N . GLY A 1 365 ? 14.750 -7.263 25.114 1.00 27.32 345 GLY A N 1
ATOM 2558 C CA . GLY A 1 365 ? 15.224 -5.976 24.627 1.00 17.48 345 GLY A CA 1
ATOM 2559 C C . GLY A 1 365 ? 14.802 -5.687 23.196 1.00 19.52 345 GLY A C 1
ATOM 2560 O O . GLY A 1 365 ? 14.687 -6.616 22.387 1.00 21.56 345 GLY A O 1
ATOM 2561 N N . GLY A 1 366 ? 14.552 -4.417 22.858 1.00 18.81 346 GLY A N 1
ATOM 2562 C CA . GLY A 1 366 ? 14.121 -4.072 21.514 1.00 21.47 346 GLY A CA 1
ATOM 2563 C C . GLY A 1 366 ? 12.626 -4.182 21.227 1.00 21.97 346 GLY A C 1
ATOM 2564 O O . GLY A 1 366 ? 12.213 -3.968 20.073 1.00 24.63 346 GLY A O 1
ATOM 2565 N N . HIS A 1 367 ? 11.799 -4.513 22.218 1.00 16.73 347 HIS A N 1
ATOM 2566 C CA . HIS A 1 367 ? 10.350 -4.462 22.015 1.00 18.32 347 HIS A CA 1
ATOM 2567 C C . HIS A 1 367 ? 9.877 -3.023 21.768 1.00 16.41 347 HIS A C 1
ATOM 2568 O O . HIS A 1 367 ? 10.585 -2.054 22.037 1.00 13.17 347 HIS A O 1
ATOM 2575 N N . LEU A 1 368 ? 8.642 -2.874 21.272 1.00 16.83 348 LEU A N 1
ATOM 2576 C CA . LEU A 1 368 ? 8.123 -1.542 20.958 1.00 16.04 348 LEU A CA 1
ATOM 2577 C C . LEU A 1 368 ? 6.962 -1.150 21.863 1.00 16.41 348 LEU A C 1
ATOM 2578 O O . LEU A 1 368 ? 6.125 -0.344 21.463 1.00 14.09 348 LEU A O 1
ATOM 2583 N N . ALA A 1 369 ? 6.915 -1.695 23.091 1.00 15.23 349 ALA A N 1
ATOM 2584 C CA . ALA A 1 369 ? 5.806 -1.389 23.997 1.00 17.70 349 ALA A CA 1
ATOM 2585 C C . ALA A 1 369 ? 5.731 0.093 24.327 1.00 16.18 349 ALA A C 1
ATOM 2586 O O . ALA A 1 369 ? 4.655 0.596 24.690 1.00 14.01 349 ALA A O 1
ATOM 2588 N N . PHE A 1 370 ? 6.852 0.805 24.233 1.00 15.32 350 PHE A N 1
ATOM 2589 C CA . PHE A 1 370 ? 6.872 2.222 24.569 1.00 18.29 350 PHE A CA 1
ATOM 2590 C C . PHE A 1 370 ? 7.035 3.067 23.320 1.00 18.49 350 PHE A C 1
ATOM 2591 O O . PHE A 1 370 ? 7.403 4.240 23.412 1.00 17.84 350 PHE A O 1
ATOM 2599 N N . GLY A 1 371 ? 6.801 2.479 22.155 1.00 16.35 351 GLY A N 1
ATOM 2600 C CA . GLY A 1 371 ? 6.986 3.199 20.924 1.00 16.57 351 GLY A CA 1
ATOM 2601 C C . GLY A 1 371 ? 8.417 3.198 20.423 1.00 15.53 351 GLY A C 1
ATOM 2602 O O . GLY A 1 371 ? 9.268 2.389 20.827 1.00 16.73 351 GLY A O 1
ATOM 2603 N N . HIS A 1 372 ? 8.687 4.160 19.542 1.00 19.51 352 HIS A N 1
ATOM 2604 C CA . HIS A 1 372 ? 9.960 4.257 18.840 1.00 19.72 352 HIS A CA 1
ATOM 2605 C C . HIS A 1 372 ? 9.970 5.571 18.074 1.00 16.25 352 HIS A C 1
ATOM 2606 O O . HIS A 1 372 ? 8.953 5.941 17.479 1.00 19.93 352 HIS A O 1
ATOM 2613 N N . GLY A 1 373 ? 11.095 6.284 18.118 1.00 16.48 353 GLY A N 1
ATOM 2614 C CA . GLY A 1 373 ? 11.260 7.519 17.364 1.00 12.70 353 GLY A CA 1
ATOM 2615 C C . GLY A 1 373 ? 10.899 8.740 18.183 1.00 14.08 353 GLY A C 1
ATOM 2616 O O . GLY A 1 373 ? 10.992 8.700 19.410 1.00 16.93 353 GLY A O 1
ATOM 2617 N N . ILE A 1 374 ? 10.431 9.807 17.526 1.00 21.42 354 ILE A N 1
ATOM 2618 C CA . ILE A 1 374 ? 10.210 11.103 18.191 1.00 21.80 354 ILE A CA 1
ATOM 2619 C C . ILE A 1 374 ? 9.105 11.036 19.234 1.00 21.48 354 ILE A C 1
ATOM 2620 O O . ILE A 1 374 ? 9.109 11.825 20.193 1.00 17.48 354 ILE A O 1
ATOM 2625 N N . HIS A 1 375 ? 8.131 10.132 19.068 1.00 17.47 355 HIS A N 1
ATOM 2626 C CA . HIS A 1 375 ? 7.042 10.006 20.038 1.00 17.45 355 HIS A CA 1
ATOM 2627 C C . HIS A 1 375 ? 7.289 8.909 21.073 1.00 19.57 355 HIS A C 1
ATOM 2628 O O . HIS A 1 375 ? 6.386 8.606 21.865 1.00 15.78 355 HIS A O 1
ATOM 2635 N N . HIS A 1 376 ? 8.502 8.344 21.117 1.00 16.11 356 HIS A N 1
ATOM 2636 C CA . HIS A 1 376 ? 8.842 7.366 22.149 1.00 17.21 356 HIS A CA 1
ATOM 2637 C C . HIS A 1 376 ? 8.362 7.841 23.519 1.00 15.98 356 HIS A C 1
ATOM 2638 O O . HIS A 1 376 ? 8.493 9.021 23.871 1.00 15.69 356 HIS A O 1
ATOM 2645 N N . CYS A 1 377 ? 7.824 6.908 24.300 1.00 19.06 357 CYS A N 1
ATOM 2646 C CA . CYS A 1 377 ? 7.106 7.259 25.521 1.00 16.57 357 CYS A CA 1
ATOM 2647 C C . CYS A 1 377 ? 8.006 7.981 26.497 1.00 18.51 357 CYS A C 1
ATOM 2648 O O . CYS A 1 377 ? 9.021 7.436 26.939 1.00 19.49 357 CYS A O 1
ATOM 2651 N N . MET A 1 378 ? 7.607 9.206 26.853 1.00 17.96 358 MET A N 1
ATOM 2652 C CA . MET A 1 378 ? 8.350 9.989 27.836 1.00 20.79 358 MET A CA 1
ATOM 2653 C C . MET A 1 378 ? 8.331 9.328 29.212 1.00 19.71 358 MET A C 1
ATOM 2654 O O . MET A 1 378 ? 9.282 9.482 29.985 1.00 14.94 358 MET A O 1
ATOM 2659 N N . GLY A 1 379 ? 7.260 8.603 29.540 1.00 17.08 359 GLY A N 1
ATOM 2660 C CA . GLY A 1 379 ? 7.122 8.023 30.856 1.00 21.06 359 GLY A CA 1
ATOM 2661 C C . GLY A 1 379 ? 7.739 6.645 31.026 1.00 19.44 359 GLY A C 1
ATOM 2662 O O . GLY A 1 379 ? 7.596 6.062 32.105 1.00 19.19 359 GLY A O 1
ATOM 2663 N N . ALA A 1 380 ? 8.428 6.114 30.011 1.00 16.02 360 ALA A N 1
ATOM 2664 C CA . ALA A 1 380 ? 8.848 4.714 30.047 1.00 19.41 360 ALA A CA 1
ATOM 2665 C C . ALA A 1 380 ? 9.673 4.372 31.277 1.00 18.56 360 ALA A C 1
ATOM 2666 O O . ALA A 1 380 ? 9.443 3.297 31.854 1.00 19.87 360 ALA A O 1
ATOM 2668 N N . PRO A 1 381 ? 10.637 5.196 31.715 1.00 22.78 361 PRO A N 1
ATOM 2669 C CA . PRO A 1 381 ? 11.353 4.883 32.965 1.00 20.43 361 PRO A CA 1
ATOM 2670 C C . PRO A 1 381 ? 10.434 4.839 34.170 1.00 21.63 361 PRO A C 1
ATOM 2671 O O . PRO A 1 381 ? 10.584 3.949 35.015 1.00 22.56 361 PRO A O 1
ATOM 2675 N N . LEU A 1 382 ? 9.454 5.746 34.258 1.00 20.74 362 LEU A N 1
ATOM 2676 C CA . LEU A 1 382 ? 8.520 5.710 35.383 1.00 20.29 362 LEU A CA 1
ATOM 2677 C C . LEU A 1 382 ? 7.603 4.490 35.313 1.00 18.82 362 LEU A C 1
ATOM 2678 O O . LEU A 1 382 ? 7.266 3.912 36.352 1.00 21.33 362 LEU A O 1
ATOM 2683 N N . ALA A 1 383 ? 7.165 4.098 34.109 1.00 17.34 363 ALA A N 1
ATOM 2684 C CA . ALA A 1 383 ? 6.290 2.931 33.998 1.00 22.52 363 ALA A CA 1
ATOM 2685 C C . ALA A 1 383 ? 7.034 1.671 34.410 1.00 17.15 363 ALA A C 1
ATOM 2686 O O . ALA A 1 383 ? 6.517 0.868 35.190 1.00 20.59 363 ALA A O 1
ATOM 2688 N N . ARG A 1 384 ? 8.271 1.505 33.920 1.00 16.61 364 ARG A N 1
ATOM 2689 C CA . ARG A 1 384 ? 9.120 0.390 34.344 1.00 19.83 364 ARG A CA 1
ATOM 2690 C C . ARG A 1 384 ? 9.341 0.405 35.850 1.00 19.78 364 ARG A C 1
ATOM 2691 O O . ARG A 1 384 ? 9.265 -0.644 36.502 1.00 20.26 364 ARG A O 1
ATOM 2699 N N . LEU A 1 385 ? 9.592 1.587 36.429 1.00 21.29 365 LEU A N 1
ATOM 2700 C CA . LEU A 1 385 ? 9.895 1.656 37.855 1.00 24.31 365 LEU A CA 1
ATOM 2701 C C . LEU A 1 385 ? 8.706 1.191 38.691 1.00 23.58 365 LEU A C 1
ATOM 2702 O O . LEU A 1 385 ? 8.864 0.356 39.591 1.00 19.54 365 LEU A O 1
ATOM 2707 N N . GLN A 1 386 ? 7.499 1.699 38.388 1.00 18.61 366 GLN A N 1
ATOM 2708 C CA . GLN A 1 386 ? 6.315 1.299 39.146 1.00 19.42 366 GLN A CA 1
ATOM 2709 C C . GLN A 1 386 ? 6.025 -0.188 38.998 1.00 19.59 366 GLN A C 1
ATOM 2710 O O . GLN A 1 386 ? 5.593 -0.839 39.956 1.00 17.62 366 GLN A O 1
ATOM 2716 N N . THR A 1 387 ? 6.180 -0.726 37.779 1.00 15.35 367 THR A N 1
ATOM 2717 C CA . THR A 1 387 ? 5.858 -2.132 37.550 1.00 17.30 367 THR A CA 1
ATOM 2718 C C . THR A 1 387 ? 6.822 -3.038 38.298 1.00 17.25 367 THR A C 1
ATOM 2719 O O . THR A 1 387 ? 6.403 -3.987 38.959 1.00 16.78 367 THR A O 1
ATOM 2723 N N . GLU A 1 388 ? 8.127 -2.742 38.212 1.00 22.26 368 GLU A N 1
ATOM 2724 C CA . GLU A 1 388 ? 9.145 -3.536 38.896 1.00 25.73 368 GLU A CA 1
ATOM 2725 C C . GLU A 1 388 ? 8.914 -3.550 40.411 1.00 25.92 368 GLU A C 1
ATOM 2726 O O . GLU A 1 388 ? 8.972 -4.608 41.049 1.00 20.03 368 GLU A O 1
ATOM 2732 N N . ILE A 1 389 ? 8.655 -2.378 41.003 1.00 22.37 369 ILE A N 1
ATOM 2733 C CA . ILE A 1 389 ? 8.430 -2.303 42.444 1.00 22.58 369 ILE A CA 1
ATOM 2734 C C . ILE A 1 389 ? 7.148 -3.028 42.828 1.00 26.00 369 ILE A C 1
ATOM 2735 O O . ILE A 1 389 ? 7.124 -3.800 43.798 1.00 25.20 369 ILE A O 1
ATOM 2740 N N . ALA A 1 390 ? 6.063 -2.801 42.068 1.00 21.02 370 ALA A N 1
ATOM 2741 C CA . ALA A 1 390 ? 4.765 -3.374 42.420 1.00 23.30 370 ALA A CA 1
ATOM 2742 C C . ALA A 1 390 ? 4.821 -4.895 42.402 1.00 24.70 370 ALA A C 1
ATOM 2743 O O . ALA A 1 390 ? 4.376 -5.554 43.351 1.00 22.49 370 ALA A O 1
ATOM 2745 N N . VAL A 1 391 ? 5.346 -5.473 41.317 1.00 21.59 371 VAL A N 1
ATOM 2746 C CA . VAL A 1 391 ? 5.401 -6.931 41.218 1.00 26.45 371 VAL A CA 1
ATOM 2747 C C . VAL A 1 391 ? 6.317 -7.497 42.295 1.00 26.42 371 VAL A C 1
ATOM 2748 O O . VAL A 1 391 ? 5.954 -8.444 43.003 1.00 23.22 371 VAL A O 1
ATOM 2752 N N . GLY A 1 392 ? 7.512 -6.913 42.442 1.00 25.60 372 GLY A N 1
ATOM 2753 C CA . GLY A 1 392 ? 8.420 -7.354 43.488 1.00 31.40 372 GLY A CA 1
ATOM 2754 C C . GLY A 1 392 ? 7.760 -7.359 44.845 1.00 30.70 372 GLY A C 1
ATOM 2755 O O . GLY A 1 392 ? 7.796 -8.367 45.554 1.00 29.00 372 GLY A O 1
ATOM 2756 N N . ALA A 1 393 ? 7.095 -6.244 45.198 1.00 29.14 373 ALA A N 1
ATOM 2757 C CA . ALA A 1 393 ? 6.465 -6.127 46.510 1.00 32.53 373 ALA A CA 1
ATOM 2758 C C . ALA A 1 393 ? 5.302 -7.098 46.660 1.00 28.68 373 ALA A C 1
ATOM 2759 O O . ALA A 1 393 ? 5.072 -7.622 47.755 1.00 33.08 373 ALA A O 1
ATOM 2761 N N . LEU A 1 394 ? 4.555 -7.352 45.582 1.00 25.10 374 LEU A N 1
ATOM 2762 C CA . LEU A 1 394 ? 3.462 -8.322 45.670 1.00 32.56 374 LEU A CA 1
ATOM 2763 C C . LEU A 1 394 ? 3.986 -9.709 46.029 1.00 33.42 374 LEU A C 1
ATOM 2764 O O . LEU A 1 394 ? 3.444 -10.374 46.921 1.00 30.42 374 LEU A O 1
ATOM 2769 N N . LEU A 1 395 ? 5.043 -10.168 45.337 1.00 32.17 375 LEU A N 1
ATOM 2770 C CA . LEU A 1 395 ? 5.556 -11.520 45.573 1.00 36.45 375 LEU A CA 1
ATOM 2771 C C . LEU A 1 395 ? 6.249 -11.632 46.928 1.00 35.57 375 LEU A C 1
ATOM 2772 O O . LEU A 1 395 ? 6.328 -12.727 47.490 1.00 38.42 375 LEU A O 1
ATOM 2777 N N . ASP A 1 396 ? 6.755 -10.518 47.465 1.00 39.77 376 ASP A N 1
ATOM 2778 C CA . ASP A 1 396 ? 7.359 -10.536 48.794 1.00 40.73 376 ASP A CA 1
ATOM 2779 C C . ASP A 1 396 ? 6.291 -10.650 49.873 1.00 40.45 376 ASP A C 1
ATOM 2780 O O . ASP A 1 396 ? 6.412 -11.458 50.799 1.00 44.10 376 ASP A O 1
ATOM 2785 N N . ARG A 1 397 ? 5.222 -9.864 49.752 1.00 39.09 377 ARG A N 1
ATOM 2786 C CA . ARG A 1 397 ? 4.164 -9.851 50.758 1.00 35.83 377 ARG A CA 1
ATOM 2787 C C . ARG A 1 397 ? 3.269 -11.084 50.687 1.00 36.06 377 ARG A C 1
ATOM 2788 O O . ARG A 1 397 ? 2.777 -11.543 51.730 1.00 37.03 377 ARG A O 1
ATOM 2796 N N . PHE A 1 398 ? 3.028 -11.626 49.484 1.00 33.59 378 PHE A N 1
ATOM 2797 C CA . PHE A 1 398 ? 2.040 -12.686 49.284 1.00 30.51 378 PHE A CA 1
ATOM 2798 C C . PHE A 1 398 ? 2.689 -13.863 48.566 1.00 35.99 378 PHE A C 1
ATOM 2799 O O . PHE A 1 398 ? 2.452 -14.097 47.371 1.00 33.08 378 PHE A O 1
ATOM 2807 N N . PRO A 1 399 ? 3.478 -14.660 49.295 1.00 43.99 379 PRO A N 1
ATOM 2808 C CA . PRO A 1 399 ? 4.152 -15.820 48.686 1.00 44.31 379 PRO A CA 1
ATOM 2809 C C . PRO A 1 399 ? 3.210 -16.862 48.091 1.00 43.07 379 PRO A C 1
ATOM 2810 O O . PRO A 1 399 ? 3.643 -17.627 47.220 1.00 42.24 379 PRO A O 1
ATOM 2814 N N . ARG A 1 400 ? 1.940 -16.914 48.498 1.00 39.32 380 ARG A N 1
ATOM 2815 C CA . ARG A 1 400 ? 1.035 -17.954 48.017 1.00 41.17 380 ARG A CA 1
ATOM 2816 C C . ARG A 1 400 ? -0.070 -17.384 47.127 1.00 38.48 380 ARG A C 1
ATOM 2817 O O . ARG A 1 400 ? -1.137 -17.994 46.976 1.00 37.71 380 ARG A O 1
ATOM 2825 N N . ILE A 1 401 ? 0.194 -16.228 46.509 1.00 37.40 381 ILE A N 1
ATOM 2826 C CA . ILE A 1 401 ? -0.769 -15.612 45.607 1.00 32.24 381 ILE A CA 1
ATOM 2827 C C . ILE A 1 401 ? -1.043 -16.542 44.428 1.00 28.73 381 ILE A C 1
ATOM 2828 O O . ILE A 1 401 ? -0.127 -17.168 43.874 1.00 33.25 381 ILE A O 1
ATOM 2833 N N . GLU A 1 402 ? -2.319 -16.654 44.057 1.00 27.23 382 GLU A N 1
ATOM 2834 C CA . GLU A 1 402 ? -2.747 -17.458 42.917 1.00 27.60 382 GLU A CA 1
ATOM 2835 C C . GLU A 1 402 ? -4.042 -16.867 42.386 1.00 27.53 382 GLU A C 1
ATOM 2836 O O . GLU A 1 402 ? -4.718 -16.104 43.082 1.00 25.45 382 GLU A O 1
ATOM 2842 N N . LEU A 1 403 ? -4.377 -17.211 41.142 1.00 23.69 383 LEU A N 1
ATOM 2843 C CA . LEU A 1 403 ? -5.674 -16.833 40.580 1.00 29.87 383 LEU A CA 1
ATOM 2844 C C . LEU A 1 403 ? -6.811 -17.426 41.406 1.00 29.64 383 LEU A C 1
ATOM 2845 O O . LEU A 1 403 ? -6.790 -18.617 41.726 1.00 31.08 383 LEU A O 1
ATOM 2850 N N . ALA A 1 404 ? -7.816 -16.604 41.724 1.00 23.38 384 ALA A N 1
ATOM 2851 C CA . ALA A 1 404 ? -8.978 -17.025 42.501 1.00 27.61 384 ALA A CA 1
ATOM 2852 C C . ALA A 1 404 ? -10.104 -17.578 41.640 1.00 28.52 384 ALA A C 1
ATOM 2853 O O . ALA A 1 404 ? -11.113 -18.054 42.179 1.00 30.86 384 ALA A O 1
ATOM 2855 N N . VAL A 1 405 ? -9.966 -17.522 40.318 1.00 29.12 385 VAL A N 1
ATOM 2856 C CA . VAL A 1 405 ? -11.004 -17.973 39.403 1.00 25.85 385 VAL A CA 1
ATOM 2857 C C . VAL A 1 405 ? -10.347 -18.860 38.351 1.00 24.10 385 VAL A C 1
ATOM 2858 O O . VAL A 1 405 ? -9.124 -18.844 38.164 1.00 25.26 385 VAL A O 1
ATOM 2862 N N . ALA A 1 406 ? -11.173 -19.639 37.649 1.00 25.71 386 ALA A N 1
ATOM 2863 C CA . ALA A 1 406 ? -10.6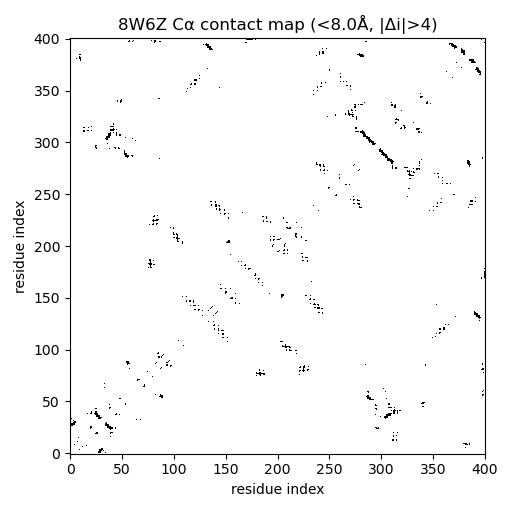51 -20.383 36.515 1.00 23.00 386 ALA A CA 1
ATOM 2864 C C . ALA A 1 406 ? -10.424 -19.423 35.345 1.00 25.05 386 ALA A C 1
ATOM 2865 O O . ALA A 1 406 ? -11.148 -18.430 35.201 1.00 23.00 386 ALA A O 1
ATOM 2867 N N . PRO A 1 407 ? -9.397 -19.676 34.519 1.00 25.18 387 PRO A N 1
ATOM 2868 C CA . PRO A 1 407 ? -9.102 -18.759 33.411 1.00 23.64 387 PRO A CA 1
ATOM 2869 C C . PRO A 1 407 ? -10.290 -18.487 32.521 1.00 21.74 387 PRO A C 1
ATOM 2870 O O . PRO A 1 407 ? -10.413 -17.353 32.046 1.00 17.81 387 PRO A O 1
ATOM 2874 N N . ALA A 1 408 ? -11.174 -19.472 32.289 1.00 19.68 388 ALA A N 1
ATOM 2875 C CA . ALA A 1 408 ? -12.367 -19.283 31.460 1.00 24.25 388 ALA A CA 1
ATOM 2876 C C . ALA A 1 408 ? -13.349 -18.267 32.045 1.00 20.00 388 ALA A C 1
ATOM 2877 O O . ALA A 1 408 ? -14.302 -17.888 31.355 1.00 17.61 388 ALA A O 1
ATOM 2879 N N . GLU A 1 409 ? -13.144 -17.821 33.284 1.00 18.36 389 GLU A N 1
ATOM 2880 C CA . GLU A 1 409 ? -13.987 -16.797 33.877 1.00 19.19 389 GLU A CA 1
ATOM 2881 C C . GLU A 1 409 ? -13.450 -15.390 33.645 1.00 22.43 389 GLU A C 1
ATOM 2882 O O . GLU A 1 409 ? -14.197 -14.423 33.819 1.00 19.42 389 GLU A O 1
ATOM 2888 N N . LEU A 1 410 ? -12.183 -15.254 33.252 1.00 18.79 390 LEU A N 1
ATOM 2889 C CA . LEU A 1 410 ? -11.605 -13.937 32.997 1.00 21.84 390 LEU A CA 1
ATOM 2890 C C . LEU A 1 410 ? -12.231 -13.318 31.753 1.00 22.53 390 LEU A C 1
ATOM 2891 O O . LEU A 1 410 ? -12.672 -14.029 30.838 1.00 23.74 390 LEU A O 1
ATOM 2896 N N . ARG A 1 411 ? -12.274 -11.977 31.721 1.00 17.63 391 ARG A N 1
ATOM 2897 C CA . ARG A 1 411 ? -12.779 -11.245 30.558 1.00 21.58 391 ARG A CA 1
ATOM 2898 C C . ARG A 1 411 ? -11.857 -10.073 30.223 1.00 18.73 391 ARG A C 1
ATOM 2899 O O . ARG A 1 411 ? -11.329 -9.410 31.123 1.00 17.34 391 ARG A O 1
ATOM 2907 N N . ARG A 1 412 ? -11.673 -9.820 28.924 1.00 17.17 392 ARG A N 1
ATOM 2908 C CA . ARG A 1 412 ? -10.956 -8.650 28.438 1.00 18.88 392 ARG A CA 1
ATOM 2909 C C . ARG A 1 412 ? -11.928 -7.498 28.211 1.00 26.19 392 ARG A C 1
ATOM 2910 O O . ARG A 1 412 ? -13.066 -7.696 27.764 1.00 21.45 392 ARG A O 1
ATOM 2918 N N . GLU A 1 413 ? -11.478 -6.287 28.540 1.00 23.92 393 GLU A N 1
ATOM 2919 C CA . GLU A 1 413 ? -12.288 -5.105 28.288 1.00 25.38 393 GLU A CA 1
ATOM 2920 C C . GLU A 1 413 ? -12.439 -4.906 26.787 1.00 21.66 393 GLU A C 1
ATOM 2921 O O . GLU A 1 413 ? -11.541 -5.241 26.007 1.00 21.15 393 GLU A O 1
ATOM 2927 N N . MET A 1 414 ? -13.612 -4.423 26.379 1.00 23.48 394 MET A N 1
ATOM 2928 C CA . MET A 1 414 ? -13.866 -4.014 24.994 1.00 23.06 394 MET A CA 1
ATOM 2929 C C . MET A 1 414 ? -13.283 -2.610 24.832 1.00 25.96 394 MET A C 1
ATOM 2930 O O . MET A 1 414 ? -13.983 -1.597 24.922 1.00 30.97 394 MET A O 1
ATOM 2935 N N . ASN A 1 415 ? -11.964 -2.550 24.635 1.00 23.48 395 ASN A N 1
ATOM 2936 C CA . ASN A 1 415 ? -11.223 -1.296 24.667 1.00 22.66 395 ASN A CA 1
ATOM 2937 C C . ASN A 1 415 ? -9.969 -1.493 23.836 1.00 23.70 395 ASN A C 1
ATOM 2938 O O . ASN A 1 415 ? -9.490 -2.617 23.711 1.00 21.67 395 ASN A O 1
ATOM 2943 N N . LEU A 1 416 ? -9.439 -0.399 23.273 1.00 23.14 396 LEU A N 1
ATOM 2944 C CA . LEU A 1 416 ? -8.205 -0.495 22.491 1.00 26.23 396 LEU A CA 1
ATOM 2945 C C . LEU A 1 416 ? -6.998 -0.776 23.381 1.00 21.84 396 LEU A C 1
ATOM 2946 O O . LEU A 1 416 ? -6.000 -1.343 22.922 1.00 22.00 396 LEU A O 1
ATOM 2951 N N . THR A 1 417 ? -7.048 -0.340 24.638 1.00 21.66 397 THR A N 1
ATOM 2952 C CA . THR A 1 417 ? -6.025 -0.714 25.609 1.00 22.64 397 THR A CA 1
ATOM 2953 C C . THR A 1 417 ? -6.294 -2.143 26.048 1.00 21.84 397 THR A C 1
ATOM 2954 O O . THR A 1 417 ? -7.423 -2.478 26.431 1.00 19.34 397 THR A O 1
ATOM 2958 N N . ARG A 1 418 ? -5.272 -2.988 25.961 1.00 19.41 398 ARG A N 1
ATOM 2959 C CA . ARG A 1 418 ? -5.418 -4.396 26.286 1.00 20.91 398 ARG A CA 1
ATOM 2960 C C . ARG A 1 418 ? -5.431 -4.554 27.813 1.00 21.20 398 ARG A C 1
ATOM 2961 O O . ARG A 1 418 ? -4.419 -4.303 28.486 1.00 18.93 398 ARG A O 1
ATOM 2969 N N . GLY A 1 419 ? -6.580 -4.952 28.370 1.00 16.17 399 GLY A N 1
ATOM 2970 C CA . GLY A 1 419 ? -6.689 -5.104 29.809 1.00 22.47 399 GLY A CA 1
ATOM 2971 C C . GLY A 1 419 ? -7.857 -5.980 30.201 1.00 19.68 399 GLY A C 1
ATOM 2972 O O . GLY A 1 419 ? -8.841 -6.098 29.467 1.00 16.29 399 GLY A O 1
ATOM 2973 N N . LEU A 1 420 ? -7.749 -6.588 31.381 1.00 16.63 400 LEU A N 1
ATOM 2974 C CA . LEU A 1 420 ? -8.784 -7.451 31.930 1.00 17.62 400 LEU A CA 1
ATOM 2975 C C . LEU A 1 420 ? -9.846 -6.628 32.653 1.00 24.06 400 LEU A C 1
ATOM 2976 O O . LEU A 1 420 ? -9.568 -5.543 33.170 1.00 15.96 400 LEU A O 1
ATOM 2981 N N . GLU A 1 421 ? -11.071 -7.177 32.707 1.00 19.11 401 GLU A N 1
ATOM 2982 C CA . GLU A 1 421 ? -12.135 -6.550 33.498 1.00 27.89 401 GLU A CA 1
ATOM 2983 C C . GLU A 1 421 ? -11.818 -6.619 34.988 1.00 23.19 401 GLU A C 1
ATOM 2984 O O . GLU A 1 421 ? -12.065 -5.651 35.724 1.00 25.47 401 GLU A O 1
ATOM 2990 N N . SER A 1 422 ? -11.260 -7.742 35.444 1.00 17.14 402 SER A N 1
ATOM 2991 C CA . SER A 1 422 ? -10.853 -7.912 36.832 1.00 19.71 402 SER A CA 1
ATOM 2992 C C . SER A 1 422 ? -9.752 -8.959 36.873 1.00 19.92 402 SER A C 1
ATOM 2993 O O . SER A 1 422 ? -9.582 -9.747 35.933 1.00 19.65 402 SER A O 1
ATOM 2996 N N . LEU A 1 423 ? -8.997 -8.954 37.972 1.00 17.64 403 LEU A N 1
ATOM 2997 C CA . LEU A 1 423 ? -7.963 -9.956 38.214 1.00 21.56 403 LEU A CA 1
ATOM 2998 C C . LEU A 1 423 ? -8.183 -10.479 39.626 1.00 19.02 403 LEU A C 1
ATOM 2999 O O . LEU A 1 423 ? -7.542 -10.029 40.587 1.00 19.28 403 LEU A O 1
ATOM 3004 N N . PRO A 1 424 ? -9.115 -11.418 39.792 1.00 20.90 404 PRO A N 1
ATOM 3005 C CA . PRO A 1 424 ? -9.383 -11.995 41.123 1.00 21.65 404 PRO A CA 1
ATOM 3006 C C . PRO A 1 424 ? -8.220 -12.888 41.542 1.00 21.11 404 PRO A C 1
ATOM 3007 O O . PRO A 1 424 ? -7.850 -13.829 40.834 1.00 21.84 404 PRO A O 1
ATOM 3011 N N . VAL A 1 425 ? -7.637 -12.594 42.699 1.00 21.62 405 VAL A N 1
ATOM 3012 C CA . VAL A 1 425 ? -6.503 -13.345 43.219 1.00 26.61 405 VAL A CA 1
ATOM 3013 C C . VAL A 1 425 ? -6.798 -13.746 44.662 1.00 29.37 405 VAL A C 1
ATOM 3014 O O . VAL A 1 425 ? -7.376 -12.968 45.437 1.00 25.66 405 VAL A O 1
ATOM 3018 N N . ARG A 1 426 ? -6.413 -14.976 45.008 1.00 26.52 406 ARG A N 1
ATOM 3019 C CA . ARG A 1 426 ? -6.339 -15.438 46.394 1.00 31.57 406 ARG A CA 1
ATOM 3020 C C . ARG A 1 426 ? -4.952 -15.088 46.929 1.00 30.14 406 ARG A C 1
ATOM 3021 O O . ARG A 1 426 ? -3.946 -15.512 46.351 1.00 31.97 406 ARG A O 1
ATOM 3029 N N . LEU A 1 427 ? -4.891 -14.270 47.989 1.00 28.75 407 LEU A N 1
ATOM 3030 C CA . LEU A 1 427 ? -3.599 -13.836 48.520 1.00 34.86 407 LEU A CA 1
ATOM 3031 C C . LEU A 1 427 ? -2.948 -14.923 49.376 1.00 39.88 407 LEU A C 1
ATOM 3032 O O . LEU A 1 427 ? -1.722 -15.094 49.338 1.00 45.48 407 LEU A O 1
ATOM 3037 N N . GLY A 1 428 ? -3.747 -15.686 50.130 1.00 44.38 408 GLY A N 1
ATOM 3038 C CA . GLY A 1 428 ? -3.241 -16.793 50.930 1.00 43.14 408 GLY A CA 1
ATOM 3039 C C . GLY A 1 428 ? -2.220 -16.400 51.982 1.00 51.70 408 GLY A C 1
ATOM 3040 O O . GLY A 1 428 ? -1.514 -17.249 52.539 1.00 59.91 408 GLY A O 1
ATOM 3042 N N . THR B 2 1 ? -9.511 8.736 21.978 1.00 22.11 1 THR B N 1
ATOM 3043 C CA . THR B 2 1 ? -9.848 9.964 22.678 1.00 30.00 1 THR B CA 1
ATOM 3044 C C . THR B 2 1 ? -8.756 11.030 22.568 1.00 25.68 1 THR B C 1
ATOM 3045 O O . THR B 2 1 ? -9.056 12.217 22.472 1.00 20.67 1 THR B O 1
ATOM 3070 N N . GLU B 2 3 ? -6.656 11.426 20.059 1.00 22.29 3 GLU B N 1
ATOM 3071 C CA . GLU B 2 3 ? -6.721 12.087 18.766 1.00 21.95 3 GLU B CA 1
ATOM 3072 C C . GLU B 2 3 ? -8.123 12.628 18.459 1.00 27.45 3 GLU B C 1
ATOM 3073 O O . GLU B 2 3 ? -8.426 12.949 17.311 1.00 28.19 3 GLU B O 1
ATOM 3085 N N . GLY B 2 4 ? -8.980 12.712 19.484 1.00 25.20 4 GLY B N 1
ATOM 3086 C CA . GLY B 2 4 ? -10.210 13.470 19.383 1.00 29.76 4 GLY B CA 1
ATOM 3087 C C . GLY B 2 4 ? -11.456 12.682 19.021 1.00 30.97 4 GLY B C 1
ATOM 3088 O O . GLY B 2 4 ? -12.437 13.252 18.550 1.00 33.88 4 GLY B O 1
ATOM 3112 N N . PRO B 2 6 ? -14.321 9.609 20.440 1.00 32.81 6 PRO B N 1
ATOM 3113 C CA . PRO B 2 6 ? -14.808 8.634 21.420 1.00 33.99 6 PRO B CA 1
ATOM 3114 C C . PRO B 2 6 ? -14.324 7.232 21.055 1.00 32.63 6 PRO B C 1
ATOM 3115 O O . PRO B 2 6 ? -13.898 6.972 19.930 1.00 38.25 6 PRO B O 1
ATOM 3146 N N . GLY B 2 8 ? -12.536 5.256 23.853 1.00 32.93 8 GLY B N 1
ATOM 3147 C CA . GLY B 2 8 ? -11.310 5.178 24.618 1.00 35.10 8 GLY B CA 1
ATOM 3148 C C . GLY B 2 8 ? -10.017 5.433 23.857 1.00 31.94 8 GLY B C 1
ATOM 3149 O O . GLY B 2 8 ? -10.016 6.037 22.786 1.00 28.54 8 GLY B O 1
#

Secondary structure (DSSP, 8-state):
--EEE-HHHHHSHHHHHHHHHHH-SEEEEEETTEEEEEE-SHHHHHHHHT-TTEE--HHHHHHHHHHHTT---PPPHHHHHHHSSGGG--TTHHHHHHHHHHHH--HHHHHHHHHHHHHHHHHHHHHHTT-SEEEHIIIIITHHHHHHHHHHHT--GGGHHHHHHHHHHHHH--SHHHHHHHHHHHHHHHHHHHHHHHHS--SSHHHHHHH--BTTB---HHHHHHHHHHHHHHTHHHHHHHHHHHHHHHHHSHHHHHHHHH-GGGHHHHHHHHHHHH-SBSS---EEESS-EEETTEEE-SS-EEEE-HHHHHT-TTTSSSTTS--TTS--TT--TT--STT--TTHHHHHHHHHHHHHHHHHH-TT-EESS-GGG--B-SSSB--BS--EEE--/-----

Sequence (401 aa):
TPEVLGEDFIRDPYPVYARLRERAPVAHVVLGGAPMWLVLRHEAARAALTDPGLHKDPERCARLAARHAGVDAEKSPGQRMLVEHMLGMDPPHHTRLRKLVAKAFTARQIQALRPRIEHTVGALLDGIAGQGEVDLLKAFAFPLPLTVISEMIGVPQADQAAFGAWSNALTVAVQPQEMHGIADRMAEYLTGLIAAKRAAPDDDLISGLIQARDHEDRLSENELVSMVFQLLVAGYETTAHLIGNGMLALLRHPDQLAALRADRSLLRGAVEEISRYDNSLHLNTLSVTSEPVRIGGVRIPADAFVIVSLGAANHDPERFEDPERFDIRREAGGHLAFGHGIHHCMGAPLARLQTEIAVGALLDRFPRIELAVAPAELRREMNLTRGLESLPVRLGTEGPG

Nearest PDB structures (foldseek):
  8w6z-assembly1_A  TM=1.003E+00  e=8.746E-69  Streptomyces sp.
  6xa3-assembly1_A  TM=9.050E-01  e=1.633E-34  Streptomyces sp. 307-9
  3cv8-assembly1_A  TM=8.652E-01  e=7.970E-28  Streptomyces griseolus
  5x7e-assembly1_A  TM=8.764E-01  e=8.748E-27  Streptomyces griseolus
  3cv9-assembly1_A  TM=8.699E-01  e=2.828E-26  Streptomyces griseolus

Solvent-accessible surface area: 17759 Å² total

Organism: Streptomyces sp. (NCBI:txid1931)